Protein AF-A0A2N5XHQ3-F1 (afdb_monomer_lite)

Secondary structure (DSSP, 8-state):
-PPPPPP----EE---TT--TT--PPPEEE-HHHHHSHHHH--PPPSPBPHHHHHHHHHHHHHTTPPEEEEEEEEEEGGGGTTTHHHHHHHHHHTT--S-TTTEEEEEEEE--GGGHHHHHHHHHHHHHH---SS-EEEEEE----GGGS--HHHHHHHHHT-HHHHHHHHHHHHTT-EEEEEE--S-----B-TTS-BHHHHHHHHHSPSPHHHHHHTTPPPPPPP--SEEEEEPPP--TTSTTHHHHHHHHHHHHHHHHHHHHHHHHHHHHHHHHGGGS----------------------------------PPPP---TTTHHHHHHHHHHHHHHHHHHHHH-TT-----TEEEEEEHHHHHB--TTPPPS---SGGGHHHHHHHHHHHHHHHHHHHHS-----SS-HHHHHHHHHHHHHHTSTTPPPPPTTTHHHHHHHHHHHHHHHHS-----

Sequence (459 aa):
EAAPAVPVGGAHPWTPPGAGQGAVHRFTLVNDAFREGSPGRTTPPAGALTENAYLDFVRDSVAESRPLGFVVNAIVRWDGLANGGLQRFLDTVGAGLHGFDRRVAVVIGVNGPDSALAAIQAAMRTELGNARFAHPVALVHVPYNATGGSFQYGTVRNAVLESAVGTHLARTMMEHNLHPYFSVMDFDFHPHVVPDGRHVFQYFEETLRMPDAAALRAAGEMPEPPLRPLMMAGGYRAPDLTAAGARSELIAEANARIAKDAKAAADAAAAKEAAASGKGKGKGKAAAGPSPVPDAAASGTGKGKGAKGKGAAGPKAAPTIAPAELPGLLRRIEHDMNARTRLAAVHPQLPYIPEPNLFVDAAATMLSREGGDALRFGGGAGEFATLGNRLNQLNAWEMNRRLPLPAFTGTADEARDLLGRAAASLRPGGVRIPAHELPAAQDAIRQLADALDGPRPAL

Structure (mmCIF, N/CA/C/O backbone):
data_AF-A0A2N5XHQ3-F1
#
_entry.id   AF-A0A2N5XHQ3-F1
#
loop_
_atom_site.group_PDB
_atom_site.id
_atom_site.type_symbol
_atom_site.label_atom_id
_atom_site.label_alt_id
_atom_site.label_comp_id
_atom_site.label_asym_id
_atom_site.label_entity_id
_atom_site.label_seq_id
_atom_site.pdbx_PDB_ins_code
_atom_site.Cartn_x
_atom_site.Cartn_y
_atom_site.Cartn_z
_atom_site.occupancy
_atom_site.B_iso_or_equiv
_atom_site.auth_seq_id
_atom_site.auth_comp_id
_atom_site.auth_asym_id
_atom_site.auth_atom_id
_atom_site.pdbx_PDB_model_num
ATOM 1 N N . GLU A 1 1 ? 10.632 -31.250 10.036 1.00 40.12 1 GLU A N 1
ATOM 2 C CA . GLU A 1 1 ? 10.349 -30.487 11.267 1.00 40.12 1 GLU A CA 1
ATOM 3 C C . GLU A 1 1 ? 9.123 -29.628 10.985 1.00 40.12 1 GLU A C 1
ATOM 5 O O . GLU A 1 1 ? 9.103 -28.979 9.946 1.00 40.12 1 GLU A O 1
ATOM 10 N N . ALA A 1 2 ? 8.051 -29.741 11.773 1.00 37.97 2 ALA A N 1
ATOM 11 C CA . ALA A 1 2 ? 6.856 -28.926 11.549 1.00 37.97 2 ALA A CA 1
ATOM 12 C C . ALA A 1 2 ? 7.208 -27.462 11.843 1.00 37.97 2 ALA A C 1
ATOM 14 O O . ALA A 1 2 ? 7.817 -27.185 12.876 1.00 37.97 2 ALA A O 1
ATOM 15 N N . ALA A 1 3 ? 6.861 -26.543 10.939 1.00 51.84 3 ALA A N 1
ATOM 16 C CA . ALA A 1 3 ? 7.044 -25.121 11.201 1.00 51.84 3 ALA A CA 1
ATOM 17 C C . ALA A 1 3 ? 6.311 -24.757 12.508 1.00 51.84 3 ALA A C 1
ATOM 19 O O . ALA A 1 3 ? 5.186 -25.229 12.712 1.00 51.84 3 ALA A O 1
ATOM 20 N N . PRO A 1 4 ? 6.926 -23.972 13.410 1.00 55.59 4 PRO A N 1
ATOM 21 C CA . PRO A 1 4 ? 6.259 -23.548 14.633 1.00 55.59 4 PRO A CA 1
ATOM 22 C C . PRO A 1 4 ? 4.952 -22.833 14.281 1.00 55.59 4 PRO A C 1
ATOM 24 O O . PRO A 1 4 ? 4.892 -22.090 13.298 1.00 55.59 4 PRO A O 1
ATOM 27 N N . ALA A 1 5 ? 3.903 -23.074 15.070 1.00 66.81 5 ALA A N 1
ATOM 28 C CA . ALA A 1 5 ? 2.618 -22.413 14.881 1.00 66.81 5 ALA A CA 1
ATOM 29 C C . ALA A 1 5 ? 2.821 -20.891 14.894 1.00 66.81 5 ALA A C 1
ATOM 31 O O . ALA A 1 5 ? 3.408 -20.353 15.834 1.00 66.81 5 ALA A O 1
ATOM 32 N N . VAL A 1 6 ? 2.361 -20.207 13.843 1.00 66.50 6 VAL A N 1
ATOM 33 C CA . VAL A 1 6 ? 2.463 -18.748 13.764 1.00 66.50 6 VAL A CA 1
ATOM 34 C C . VAL A 1 6 ? 1.544 -18.15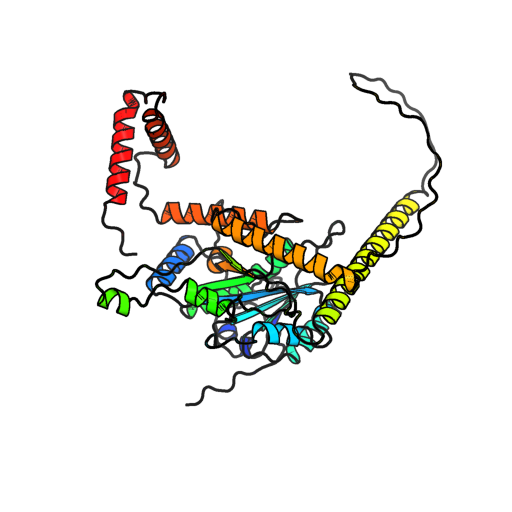5 14.834 1.00 66.50 6 VAL A C 1
ATOM 36 O O . VAL A 1 6 ? 0.353 -18.477 14.846 1.00 66.50 6 VAL A O 1
ATOM 39 N N . PRO A 1 7 ? 2.059 -17.322 15.749 1.00 75.12 7 PRO A N 1
ATOM 40 C CA . PRO A 1 7 ? 1.235 -16.746 16.792 1.00 75.12 7 PRO A CA 1
ATOM 41 C C . PRO A 1 7 ? 0.244 -15.754 16.175 1.00 75.12 7 PRO A C 1
ATOM 43 O O . PRO A 1 7 ? 0.613 -14.835 15.443 1.00 75.12 7 PRO A O 1
ATOM 46 N N . VAL A 1 8 ? -1.039 -15.984 16.454 1.00 80.75 8 VAL A N 1
ATOM 47 C CA . VAL A 1 8 ? -2.172 -15.219 15.928 1.00 80.75 8 VAL A CA 1
ATOM 48 C C . VAL A 1 8 ? -2.771 -14.376 17.054 1.00 80.75 8 VAL A C 1
ATOM 50 O O . VAL A 1 8 ? -3.580 -14.861 17.837 1.00 80.75 8 VAL A O 1
ATOM 53 N N . GLY A 1 9 ? -2.368 -13.112 17.179 1.00 87.38 9 GLY A N 1
ATOM 54 C CA . GLY A 1 9 ? -2.919 -12.206 18.197 1.00 87.38 9 GLY A CA 1
ATOM 55 C C . GLY A 1 9 ? -1.941 -11.152 18.692 1.00 87.38 9 GLY A C 1
ATOM 56 O O . GLY A 1 9 ? -0.975 -10.845 18.006 1.00 87.38 9 GLY A O 1
ATOM 57 N N . GLY A 1 10 ? -2.221 -10.582 19.866 1.00 94.19 10 GLY A N 1
ATOM 58 C CA . GLY A 1 10 ? -1.335 -9.637 20.548 1.00 94.19 10 GLY A CA 1
ATOM 59 C C . GLY A 1 10 ? -1.476 -8.184 20.084 1.00 94.19 10 GLY A C 1
ATOM 60 O O . GLY A 1 10 ? -1.911 -7.896 18.976 1.00 94.19 10 GLY A O 1
ATOM 61 N N . ALA A 1 11 ? -1.109 -7.249 20.961 1.00 97.06 11 ALA A N 1
ATOM 62 C CA . ALA A 1 11 ? -1.106 -5.819 20.667 1.00 97.06 11 ALA A CA 1
ATOM 63 C C . ALA A 1 11 ? 0.085 -5.149 21.355 1.00 97.06 11 ALA A C 1
ATOM 65 O O . ALA A 1 11 ? 0.032 -4.809 22.540 1.00 97.06 11 ALA A O 1
ATOM 66 N N . HIS A 1 12 ? 1.165 -4.958 20.602 1.00 96.75 12 HIS A N 1
ATOM 67 C CA . HIS A 1 12 ? 2.448 -4.507 21.136 1.00 96.75 12 HIS A CA 1
ATOM 68 C C . HIS A 1 12 ? 2.781 -3.113 20.629 1.00 96.75 12 HIS A C 1
ATOM 70 O O . HIS A 1 12 ? 2.755 -2.906 19.416 1.00 96.75 12 HIS A O 1
ATOM 76 N N . PRO A 1 13 ? 3.120 -2.159 21.512 1.00 95.81 13 PRO A N 1
ATOM 77 C CA . PRO A 1 13 ? 3.730 -0.908 21.088 1.00 95.81 13 PRO A CA 1
ATOM 78 C C . PRO A 1 13 ? 4.947 -1.187 20.215 1.00 95.81 13 PRO A C 1
ATOM 80 O O . PRO A 1 13 ? 5.788 -2.014 20.565 1.00 95.81 13 PRO A O 1
ATOM 83 N N . TRP A 1 14 ? 5.035 -0.488 19.090 1.00 94.38 14 TRP A N 1
ATOM 84 C CA . TRP A 1 14 ? 6.167 -0.604 18.186 1.00 94.38 14 TRP A CA 1
ATOM 85 C C . TRP A 1 14 ? 6.775 0.760 17.905 1.00 94.38 14 TRP A C 1
ATOM 87 O O . TRP A 1 14 ? 6.074 1.745 17.662 1.00 94.38 14 TRP A O 1
ATOM 97 N N . THR A 1 15 ? 8.101 0.792 17.924 1.00 89.81 15 THR A N 1
ATOM 98 C CA . THR A 1 15 ? 8.914 1.949 17.569 1.00 89.81 15 THR A CA 1
ATOM 99 C C . THR A 1 15 ? 9.856 1.551 16.441 1.00 89.81 15 THR A C 1
ATOM 101 O O . THR A 1 15 ? 10.431 0.461 16.516 1.00 89.81 15 THR A O 1
ATOM 104 N N . PRO A 1 16 ? 10.058 2.411 15.430 1.00 86.50 16 PRO A N 1
ATOM 105 C CA . PRO A 1 16 ? 10.978 2.112 14.342 1.00 86.50 16 PRO A CA 1
ATOM 106 C C . PRO A 1 16 ? 12.384 1.806 14.872 1.00 86.50 16 PRO A C 1
ATOM 108 O O . PRO A 1 16 ? 12.873 2.541 15.737 1.00 86.50 16 PRO A O 1
ATOM 111 N N . PRO A 1 17 ? 13.060 0.760 14.373 1.00 83.25 17 PRO A N 1
ATOM 112 C CA . PRO A 1 17 ? 14.451 0.526 14.723 1.00 83.25 17 PRO A CA 1
ATOM 113 C C . PRO A 1 17 ? 15.321 1.730 14.344 1.00 83.25 17 PRO A C 1
ATOM 115 O O . PRO A 1 17 ? 15.129 2.344 13.296 1.00 83.25 17 PRO A O 1
ATOM 118 N N . GLY A 1 18 ? 16.264 2.101 15.213 1.00 76.31 18 GLY A N 1
ATOM 119 C CA . GLY A 1 18 ? 17.123 3.271 14.993 1.00 76.31 18 GLY A CA 1
ATOM 120 C C . GLY A 1 18 ? 16.442 4.628 15.222 1.00 76.31 18 GLY A C 1
ATOM 121 O O . GLY A 1 18 ? 17.079 5.661 15.026 1.00 76.31 18 GLY A O 1
ATOM 122 N N . ALA A 1 19 ? 15.185 4.653 15.676 1.00 73.38 19 ALA A N 1
ATOM 123 C CA . ALA A 1 19 ? 14.556 5.863 16.190 1.00 73.38 19 ALA A CA 1
ATOM 124 C C . ALA A 1 19 ? 15.363 6.418 17.376 1.00 73.38 19 ALA A C 1
ATOM 126 O O . ALA A 1 19 ? 15.381 5.835 18.461 1.00 73.38 19 ALA A O 1
ATOM 127 N N . GLY A 1 20 ? 16.049 7.545 17.171 1.00 62.88 20 GLY A N 1
ATOM 128 C CA . GLY A 1 20 ? 16.739 8.248 18.249 1.00 62.88 20 GLY A CA 1
ATOM 129 C C . GLY A 1 20 ? 15.765 8.707 19.340 1.00 62.88 20 GLY A C 1
ATOM 130 O O . GLY A 1 20 ? 14.585 8.959 19.077 1.00 62.88 20 GLY A O 1
ATOM 131 N N . GLN A 1 21 ? 16.263 8.857 20.570 1.00 50.62 21 GLN A N 1
ATOM 132 C CA . GLN A 1 21 ? 15.496 9.475 21.654 1.00 50.62 21 GLN A CA 1
ATOM 133 C C . GLN A 1 21 ? 15.099 10.904 21.240 1.00 50.62 21 GLN A C 1
ATOM 135 O O . GLN A 1 21 ? 15.952 11.782 21.152 1.00 50.62 21 GLN A O 1
ATOM 140 N N . GLY A 1 22 ? 13.813 11.127 20.948 1.00 51.88 22 GLY A N 1
ATOM 141 C CA . GLY A 1 22 ? 13.261 12.442 20.589 1.00 51.88 22 GLY A CA 1
ATOM 142 C C . GLY A 1 22 ? 12.542 12.523 19.238 1.00 51.88 22 GLY A C 1
ATOM 143 O O . GLY A 1 22 ? 11.881 13.525 18.974 1.00 51.88 22 GLY A O 1
ATOM 144 N N . ALA A 1 23 ? 12.605 11.491 18.391 1.00 60.41 23 ALA A N 1
ATOM 145 C CA . ALA A 1 23 ? 11.815 11.468 17.163 1.00 60.41 23 ALA A CA 1
ATOM 146 C C . ALA A 1 23 ? 10.320 11.244 17.478 1.00 60.41 23 ALA A C 1
ATOM 148 O O . ALA A 1 23 ? 9.935 10.283 18.148 1.00 60.41 23 ALA A O 1
ATOM 149 N N . VAL A 1 24 ? 9.459 12.158 17.012 1.00 62.31 24 VAL A N 1
ATOM 150 C CA . VAL A 1 24 ? 8.004 12.061 17.200 1.00 62.31 24 VAL A CA 1
ATOM 151 C C . VAL A 1 24 ? 7.460 11.008 16.241 1.00 62.31 24 VAL A C 1
ATOM 153 O O . VAL A 1 24 ? 7.206 11.277 15.068 1.00 62.31 24 VAL A O 1
ATOM 156 N N . HIS A 1 25 ? 7.284 9.790 16.742 1.00 75.75 25 HIS A N 1
ATOM 157 C CA . HIS A 1 25 ? 6.642 8.716 15.996 1.00 75.75 25 HIS A CA 1
ATOM 158 C C . HIS A 1 25 ? 5.155 8.641 16.321 1.00 75.75 25 HIS A C 1
ATOM 160 O O . HIS A 1 25 ? 4.720 8.863 17.452 1.00 75.75 25 HIS A O 1
ATOM 166 N N . ARG A 1 26 ? 4.362 8.304 15.304 1.00 85.56 26 ARG A N 1
ATOM 167 C CA . ARG A 1 26 ? 2.936 8.034 15.477 1.00 85.56 26 ARG A CA 1
ATOM 168 C C . ARG A 1 26 ? 2.763 6.800 16.356 1.00 85.56 26 ARG A C 1
ATOM 170 O O . ARG A 1 26 ? 3.477 5.811 16.184 1.00 85.56 26 ARG A O 1
ATOM 177 N N . PHE A 1 27 ? 1.797 6.854 17.272 1.00 92.50 27 PHE A N 1
ATOM 178 C CA . PHE A 1 27 ? 1.441 5.703 18.096 1.00 92.50 27 PHE A CA 1
ATOM 179 C C . PHE A 1 27 ? 1.098 4.515 17.192 1.00 92.50 27 PHE A C 1
ATOM 181 O O . PHE A 1 27 ? 0.173 4.599 16.382 1.00 92.50 27 PHE A O 1
ATOM 188 N N . THR A 1 28 ? 1.873 3.441 17.321 1.00 96.50 28 THR A N 1
ATOM 189 C CA . THR A 1 28 ? 1.788 2.256 16.468 1.00 96.50 28 THR A CA 1
ATOM 190 C C . THR A 1 28 ? 1.700 1.014 17.343 1.00 96.50 28 THR A C 1
ATOM 192 O O . THR A 1 28 ? 2.477 0.867 18.289 1.00 96.50 28 THR A O 1
ATOM 195 N N . LEU A 1 29 ? 0.754 0.132 17.026 1.00 97.81 29 LEU A N 1
ATOM 196 C CA . LEU A 1 29 ? 0.643 -1.199 17.616 1.00 97.81 29 LEU A CA 1
ATOM 197 C C . LEU A 1 29 ? 0.842 -2.260 16.540 1.00 97.81 29 LEU A C 1
ATOM 199 O O . LEU A 1 29 ? 0.382 -2.075 15.416 1.00 97.81 29 LEU A O 1
ATOM 203 N N . VAL A 1 30 ? 1.475 -3.372 16.898 1.00 97.88 30 VAL A N 1
ATOM 204 C CA . VAL A 1 30 ? 1.691 -4.523 16.013 1.00 97.88 30 VAL A CA 1
ATOM 205 C C . VAL A 1 30 ? 1.252 -5.827 16.678 1.00 97.88 30 VAL A C 1
ATOM 207 O O . VAL A 1 30 ? 1.252 -5.927 17.908 1.00 97.88 30 VAL A O 1
ATOM 210 N N . ASN A 1 31 ? 0.869 -6.819 15.875 1.00 97.25 31 ASN A N 1
ATOM 211 C CA . ASN A 1 31 ? 0.510 -8.154 16.360 1.00 97.25 31 ASN A CA 1
ATOM 212 C C . ASN A 1 31 ? 1.751 -9.047 16.595 1.00 97.25 31 ASN A C 1
ATOM 214 O O . ASN A 1 31 ? 2.889 -8.674 16.297 1.00 97.25 31 ASN A O 1
ATOM 218 N N . ASP A 1 32 ? 1.536 -10.245 17.131 1.00 95.31 32 ASP A N 1
ATOM 219 C CA . ASP A 1 32 ? 2.568 -11.244 17.412 1.00 95.31 32 ASP A CA 1
ATOM 220 C C . ASP A 1 32 ? 3.266 -11.715 16.132 1.00 95.31 32 ASP A C 1
ATOM 222 O O . ASP A 1 32 ? 4.491 -11.791 16.108 1.00 95.31 32 ASP A O 1
ATOM 226 N N . ALA A 1 33 ? 2.525 -11.944 15.040 1.00 93.81 33 ALA A N 1
ATOM 227 C CA . ALA A 1 33 ? 3.106 -12.332 13.751 1.00 93.81 33 ALA A CA 1
ATOM 228 C C . ALA A 1 33 ? 4.104 -11.287 13.223 1.00 93.81 33 ALA A C 1
ATOM 230 O O . ALA A 1 33 ? 5.142 -11.644 12.662 1.00 93.81 33 ALA A O 1
ATOM 231 N N . PHE A 1 34 ? 3.830 -9.995 13.439 1.00 95.06 34 PHE A N 1
ATOM 232 C CA . PHE A 1 34 ? 4.796 -8.935 13.178 1.00 95.06 34 PHE A CA 1
ATOM 233 C C . PHE A 1 34 ? 5.989 -9.053 14.129 1.00 95.06 34 PHE A C 1
ATOM 235 O O . PHE A 1 34 ? 7.118 -9.171 13.667 1.00 95.06 34 PHE A O 1
ATOM 242 N N . ARG A 1 35 ? 5.753 -9.017 15.448 1.00 92.50 35 ARG A N 1
ATOM 243 C CA . ARG A 1 35 ? 6.800 -8.922 16.482 1.00 92.50 35 ARG A CA 1
ATOM 244 C C . ARG A 1 35 ? 7.763 -10.111 16.474 1.00 92.50 35 ARG A C 1
ATOM 246 O O . ARG A 1 35 ? 8.962 -9.944 16.673 1.00 92.50 35 ARG A O 1
ATOM 253 N N . GLU A 1 36 ? 7.227 -11.310 16.302 1.00 86.81 36 GLU A N 1
ATOM 254 C CA . GLU A 1 36 ? 7.957 -12.570 16.442 1.00 86.81 36 GLU A CA 1
ATOM 255 C C . GLU A 1 36 ? 8.444 -13.116 15.100 1.00 86.81 36 GLU A C 1
ATOM 257 O O . GLU A 1 36 ? 9.388 -13.907 15.066 1.00 86.81 36 GLU A O 1
ATOM 262 N N . GLY A 1 37 ? 7.830 -12.672 14.003 1.00 82.06 37 GLY A N 1
ATOM 263 C CA . GLY A 1 37 ? 8.254 -12.989 12.650 1.00 82.06 37 GLY A CA 1
ATOM 264 C C . GLY A 1 37 ? 9.463 -12.176 12.184 1.00 82.06 37 GLY A C 1
ATOM 265 O O . GLY A 1 37 ? 10.026 -11.345 12.899 1.00 82.06 37 GLY A O 1
ATOM 266 N N . SER A 1 38 ? 9.843 -12.411 10.927 1.00 77.00 38 SER A N 1
ATOM 267 C CA . SER A 1 38 ? 10.938 -11.686 10.273 1.00 77.00 38 SER A CA 1
ATOM 268 C C . SER A 1 38 ? 10.770 -10.161 10.305 1.00 77.00 38 SER A C 1
ATOM 270 O O . SER A 1 38 ? 11.744 -9.479 10.611 1.00 77.00 38 SER A O 1
ATOM 272 N N . PRO A 1 39 ? 9.567 -9.590 10.081 1.00 80.25 39 PRO A N 1
ATOM 273 C CA . PRO A 1 39 ? 9.380 -8.145 10.169 1.00 80.25 39 PRO A CA 1
ATOM 274 C C . PRO A 1 39 ? 9.857 -7.549 11.491 1.00 80.25 39 PRO A C 1
ATOM 276 O O . PRO A 1 39 ? 10.712 -6.680 11.478 1.00 80.25 39 PRO A O 1
ATOM 279 N N . GLY A 1 40 ? 9.408 -8.035 12.644 1.00 71.81 40 GLY A N 1
ATOM 280 C CA . GLY A 1 40 ? 9.778 -7.456 13.939 1.00 71.81 40 GLY A CA 1
ATOM 281 C C . GLY A 1 40 ? 11.217 -7.728 14.379 1.00 71.81 40 GLY A C 1
ATOM 282 O O . GLY A 1 40 ? 11.728 -7.000 15.228 1.00 71.81 40 GLY A O 1
ATOM 283 N N . ARG A 1 41 ? 11.870 -8.755 13.818 1.00 81.50 41 ARG A N 1
ATOM 284 C CA . ARG A 1 41 ? 13.244 -9.162 14.168 1.00 81.50 41 ARG A CA 1
ATOM 285 C C . ARG A 1 41 ? 14.316 -8.648 13.207 1.00 81.50 41 ARG A C 1
ATOM 287 O O . ARG A 1 41 ? 15.499 -8.798 13.501 1.00 81.50 41 ARG A O 1
ATOM 294 N N . THR A 1 42 ? 13.919 -8.084 12.070 1.00 80.56 42 THR A N 1
ATOM 295 C CA . THR A 1 42 ? 14.841 -7.463 11.114 1.00 80.56 42 THR A CA 1
ATOM 296 C C . THR A 1 42 ? 15.051 -5.988 11.438 1.00 80.56 42 THR A C 1
ATOM 298 O O . THR A 1 42 ? 14.211 -5.331 12.056 1.00 80.56 42 THR A O 1
ATOM 301 N N . THR A 1 43 ? 16.190 -5.468 10.992 1.00 84.12 43 THR A N 1
ATOM 302 C CA . THR A 1 43 ? 16.569 -4.060 11.138 1.00 84.12 43 THR A CA 1
ATOM 303 C C . THR A 1 43 ? 16.935 -3.514 9.758 1.00 84.12 43 THR A C 1
ATOM 305 O O . THR A 1 43 ? 18.103 -3.189 9.530 1.00 84.12 43 THR A O 1
ATOM 308 N N . PRO A 1 44 ? 15.980 -3.479 8.809 1.00 82.56 44 PRO A N 1
ATOM 309 C CA . PRO A 1 44 ? 16.276 -3.034 7.464 1.00 82.56 44 PRO A CA 1
ATOM 310 C C . PRO A 1 44 ? 16.802 -1.595 7.447 1.00 82.56 44 PRO A C 1
ATOM 312 O O . PRO A 1 44 ? 16.481 -0.814 8.353 1.00 82.56 44 PRO A O 1
ATOM 315 N N . PRO A 1 45 ? 17.564 -1.200 6.408 1.00 81.75 45 PRO A N 1
ATOM 316 C CA . PRO A 1 45 ? 18.017 0.171 6.241 1.00 81.75 45 PRO A CA 1
ATOM 317 C C . PRO A 1 45 ? 16.862 1.167 6.370 1.00 81.75 45 PRO A C 1
ATOM 319 O O . PRO A 1 45 ? 15.884 1.124 5.617 1.00 81.75 45 PRO A O 1
ATOM 322 N N . ALA A 1 46 ? 16.990 2.074 7.337 1.00 78.81 46 ALA A N 1
ATOM 323 C CA . ALA A 1 46 ? 16.019 3.130 7.560 1.00 78.81 46 ALA A CA 1
ATOM 324 C C . ALA A 1 46 ? 16.141 4.227 6.490 1.00 78.81 46 ALA A C 1
ATOM 326 O O . ALA A 1 46 ? 17.223 4.505 5.972 1.00 78.81 46 ALA A O 1
ATOM 327 N N . GLY A 1 47 ? 15.025 4.902 6.215 1.00 81.62 47 GLY A N 1
ATOM 328 C CA . GLY A 1 47 ? 14.985 6.080 5.350 1.00 81.62 47 GLY A CA 1
ATOM 329 C C . GLY A 1 47 ? 14.706 5.791 3.874 1.00 81.62 47 GLY A C 1
ATOM 330 O O . GLY A 1 47 ? 14.389 4.671 3.459 1.00 81.62 47 GLY A O 1
ATOM 331 N N . ALA A 1 48 ? 14.769 6.861 3.083 1.00 89.31 48 ALA A N 1
ATOM 332 C CA . ALA A 1 48 ? 14.458 6.833 1.662 1.00 89.31 48 ALA A CA 1
ATOM 333 C C . ALA A 1 48 ? 15.513 6.064 0.847 1.00 89.31 48 ALA A C 1
ATOM 335 O O . ALA A 1 48 ? 16.679 5.966 1.228 1.00 89.31 48 ALA A O 1
ATOM 336 N N . LEU A 1 49 ? 15.098 5.514 -0.292 1.00 93.69 49 LEU A N 1
ATOM 337 C CA . LEU A 1 49 ? 16.001 4.975 -1.302 1.00 93.69 49 LEU A CA 1
ATOM 338 C C . LEU A 1 49 ? 16.679 6.122 -2.052 1.00 93.69 49 LEU A C 1
ATOM 340 O O . LEU A 1 49 ? 16.016 7.075 -2.463 1.00 93.69 49 LEU A O 1
ATOM 344 N N . THR A 1 50 ? 17.988 6.002 -2.264 1.00 94.00 50 THR A N 1
ATOM 345 C CA . THR A 1 50 ? 18.688 6.810 -3.268 1.00 94.00 50 THR A CA 1
ATOM 346 C C . THR A 1 50 ? 18.287 6.349 -4.670 1.00 94.00 50 THR A C 1
ATOM 348 O O . THR A 1 50 ? 17.785 5.236 -4.842 1.00 94.00 50 THR A O 1
ATOM 351 N N . GLU A 1 51 ? 18.543 7.177 -5.687 1.00 93.12 51 GLU A N 1
ATOM 352 C CA . GLU A 1 51 ? 18.245 6.821 -7.081 1.00 93.12 51 GLU A CA 1
ATOM 353 C C . GLU A 1 51 ? 18.902 5.500 -7.500 1.00 93.12 51 GLU A C 1
ATOM 355 O O . GLU A 1 51 ? 18.221 4.623 -8.025 1.00 93.12 51 GLU A O 1
ATOM 360 N N . ASN A 1 52 ? 20.196 5.325 -7.209 1.00 91.12 52 ASN A N 1
ATOM 361 C CA . ASN A 1 52 ? 20.919 4.102 -7.564 1.00 91.12 52 ASN A CA 1
ATOM 362 C C . ASN A 1 52 ? 20.377 2.888 -6.809 1.00 91.12 52 ASN A C 1
ATOM 364 O O . ASN A 1 52 ? 20.083 1.878 -7.433 1.00 91.12 52 ASN A O 1
ATOM 368 N N . ALA A 1 53 ? 20.147 3.006 -5.495 1.00 93.50 53 ALA A N 1
ATOM 369 C CA . ALA A 1 53 ? 19.613 1.897 -4.706 1.00 93.50 53 ALA A CA 1
ATOM 370 C C . ALA A 1 53 ? 18.224 1.453 -5.194 1.00 93.50 53 ALA A C 1
ATOM 372 O O . ALA A 1 53 ? 17.909 0.266 -5.168 1.00 93.50 53 ALA A O 1
ATOM 373 N N . TYR A 1 54 ? 17.394 2.395 -5.647 1.00 95.06 54 TYR A N 1
ATOM 374 C CA . TYR A 1 54 ? 16.108 2.087 -6.264 1.00 95.06 54 TYR A CA 1
ATOM 375 C C . TYR A 1 54 ? 16.264 1.381 -7.616 1.00 95.06 54 TYR A C 1
ATOM 377 O O . TYR A 1 54 ? 15.655 0.337 -7.834 1.00 95.06 54 TYR A O 1
ATOM 385 N N . LEU A 1 55 ? 17.085 1.926 -8.518 1.00 91.19 55 LEU A N 1
ATOM 386 C CA . LEU A 1 55 ? 17.281 1.361 -9.856 1.00 91.19 55 LEU A CA 1
ATOM 387 C C . LEU A 1 55 ? 17.917 -0.030 -9.803 1.00 91.19 55 LEU A C 1
ATOM 389 O O . LEU A 1 55 ? 17.460 -0.921 -10.519 1.00 91.19 55 LEU A O 1
ATOM 393 N N . ASP A 1 56 ? 18.915 -0.215 -8.936 1.00 92.06 56 ASP A N 1
ATOM 394 C CA . ASP A 1 56 ? 19.543 -1.509 -8.677 1.00 92.06 56 ASP A CA 1
ATOM 395 C C . ASP A 1 56 ? 18.510 -2.499 -8.143 1.00 92.06 56 ASP A C 1
ATOM 397 O O . ASP A 1 56 ? 18.357 -3.579 -8.703 1.00 92.06 56 ASP A O 1
ATOM 401 N N . PHE A 1 57 ? 17.710 -2.103 -7.146 1.00 94.56 57 PHE A N 1
ATOM 402 C CA . PHE A 1 57 ? 16.654 -2.962 -6.620 1.00 94.56 57 PHE A CA 1
ATOM 403 C C . PHE A 1 57 ? 15.659 -3.407 -7.699 1.00 94.56 57 PHE A C 1
ATOM 405 O O . PHE A 1 57 ? 15.345 -4.594 -7.775 1.00 94.56 57 PHE A O 1
ATOM 412 N N . VAL A 1 58 ? 15.143 -2.485 -8.521 1.00 90.88 58 VAL A N 1
ATOM 413 C CA . VAL A 1 58 ? 14.152 -2.848 -9.546 1.00 90.88 58 VAL A CA 1
ATOM 414 C C . VAL A 1 58 ? 14.780 -3.756 -10.601 1.00 90.88 58 VAL A C 1
ATOM 416 O O . VAL A 1 58 ? 14.160 -4.751 -10.974 1.00 90.88 58 VAL A O 1
ATOM 419 N N . ARG A 1 59 ? 16.012 -3.465 -11.043 1.00 87.31 59 ARG A N 1
ATOM 420 C CA . ARG A 1 59 ? 16.753 -4.320 -11.982 1.00 87.31 59 ARG A CA 1
ATOM 421 C C . ARG A 1 59 ? 16.929 -5.724 -11.412 1.00 87.31 59 ARG A C 1
ATOM 423 O O . ARG A 1 59 ? 16.486 -6.685 -12.031 1.00 87.31 59 ARG A O 1
ATOM 430 N N . ASP A 1 60 ? 17.509 -5.836 -10.222 1.00 89.06 60 ASP A N 1
ATOM 431 C CA . ASP A 1 60 ? 17.814 -7.123 -9.597 1.00 89.06 60 ASP A CA 1
ATOM 432 C C . ASP A 1 60 ? 16.523 -7.904 -9.316 1.00 89.06 60 ASP A C 1
ATOM 434 O O . ASP A 1 60 ? 16.430 -9.103 -9.563 1.00 89.06 60 ASP A O 1
ATOM 438 N N . SER A 1 61 ? 15.464 -7.209 -8.892 1.00 90.44 61 SER A N 1
ATOM 439 C CA . SER A 1 61 ? 14.155 -7.816 -8.679 1.00 90.44 61 SER A CA 1
ATOM 440 C C . SER A 1 61 ? 13.542 -8.413 -9.943 1.00 90.44 61 SER A C 1
ATOM 442 O O . SER A 1 61 ? 12.803 -9.398 -9.842 1.00 90.44 61 SER A O 1
ATOM 444 N N . VAL A 1 62 ? 13.776 -7.791 -11.094 1.00 84.31 62 VAL A N 1
ATOM 445 C CA . VAL A 1 62 ? 13.309 -8.269 -12.393 1.00 84.31 62 VAL A CA 1
ATOM 446 C C . VAL A 1 62 ? 14.187 -9.430 -12.862 1.00 84.31 62 VAL A C 1
ATOM 448 O O . VAL A 1 62 ? 13.657 -10.500 -13.158 1.00 84.31 62 VAL A O 1
ATOM 451 N N . ALA A 1 63 ? 15.511 -9.261 -12.844 1.00 82.12 63 ALA A N 1
ATOM 452 C CA . ALA A 1 63 ? 16.481 -10.265 -13.282 1.00 82.12 63 ALA A CA 1
ATOM 453 C C . ALA A 1 63 ? 16.358 -11.583 -12.495 1.00 82.12 63 ALA A C 1
ATOM 455 O O . ALA A 1 63 ? 16.372 -12.672 -13.068 1.00 82.12 63 ALA A O 1
ATOM 456 N N . GLU A 1 64 ? 16.151 -11.495 -11.182 1.00 86.19 64 GLU A N 1
ATOM 457 C CA . GLU A 1 64 ? 15.979 -12.656 -10.302 1.00 86.19 64 GLU A CA 1
ATOM 458 C C . GLU A 1 64 ? 14.543 -13.196 -10.280 1.00 86.19 64 GLU A C 1
ATOM 460 O O . GLU A 1 64 ? 14.256 -14.172 -9.587 1.00 86.19 64 GLU A O 1
ATOM 465 N N . SER A 1 65 ? 13.616 -12.570 -11.013 1.00 84.81 65 SER A N 1
ATOM 466 C CA . SER A 1 65 ? 12.194 -12.927 -11.008 1.00 84.81 65 SER A CA 1
ATOM 467 C C . SER A 1 65 ? 11.593 -13.003 -9.599 1.00 84.81 65 SER A C 1
ATOM 469 O O . SER A 1 65 ? 10.833 -13.921 -9.281 1.00 84.81 65 SER A O 1
ATOM 471 N N . ARG A 1 66 ? 11.925 -12.024 -8.745 1.00 91.31 66 ARG A N 1
ATOM 472 C CA . ARG A 1 66 ? 11.485 -12.002 -7.343 1.00 91.31 66 ARG A CA 1
ATOM 473 C C . ARG A 1 66 ? 9.954 -12.056 -7.245 1.00 91.31 66 ARG A C 1
ATOM 475 O O . ARG A 1 66 ? 9.297 -11.273 -7.943 1.00 91.31 66 ARG A O 1
ATOM 482 N N . PRO A 1 67 ? 9.380 -12.929 -6.395 1.00 93.62 67 PRO A N 1
ATOM 483 C CA . PRO A 1 67 ? 7.937 -12.994 -6.183 1.00 93.62 67 PRO A CA 1
ATOM 484 C C . PRO A 1 67 ? 7.382 -11.684 -5.611 1.00 93.62 67 PRO A C 1
ATOM 486 O O . PRO A 1 67 ? 8.085 -10.960 -4.901 1.00 93.62 67 PRO A O 1
ATOM 489 N N . LEU A 1 68 ? 6.107 -11.385 -5.868 1.00 94.69 68 LEU A N 1
ATOM 490 C CA . LEU A 1 68 ? 5.478 -10.177 -5.337 1.00 94.69 68 LEU A CA 1
ATOM 491 C C . LEU A 1 68 ? 5.178 -10.302 -3.836 1.00 94.69 68 LEU A C 1
ATOM 493 O O . LEU A 1 68 ? 4.766 -11.359 -3.345 1.00 94.69 68 LEU A O 1
ATOM 497 N N . GLY A 1 69 ? 5.373 -9.211 -3.104 1.00 96.81 69 GLY A N 1
ATOM 498 C CA . GLY A 1 69 ? 4.905 -9.032 -1.731 1.00 96.81 69 GLY A CA 1
ATOM 499 C C . GLY A 1 69 ? 3.874 -7.909 -1.668 1.00 96.81 69 GLY A C 1
ATOM 500 O O . GLY A 1 69 ? 3.926 -6.981 -2.470 1.00 96.81 69 GLY A O 1
ATOM 501 N N . PHE A 1 70 ? 2.941 -7.968 -0.723 1.00 97.19 70 PHE A N 1
ATOM 502 C CA . PHE A 1 70 ? 1.860 -6.995 -0.596 1.00 97.19 70 PHE A CA 1
ATOM 503 C C . PHE A 1 70 ? 1.756 -6.466 0.831 1.00 97.19 70 PHE A C 1
ATOM 505 O O . PHE A 1 70 ? 1.523 -7.219 1.777 1.00 97.19 70 PHE A O 1
ATOM 512 N N . VAL A 1 71 ? 1.877 -5.151 0.981 1.00 97.88 71 VAL A N 1
ATOM 513 C CA . VAL A 1 71 ? 1.536 -4.443 2.214 1.00 97.88 71 VAL A CA 1
ATOM 514 C C . VAL A 1 71 ? 0.191 -3.761 1.995 1.00 97.88 71 VAL A C 1
ATOM 516 O O . VAL A 1 71 ? 0.093 -2.759 1.287 1.00 97.88 71 VAL A O 1
ATOM 519 N N . VAL A 1 72 ? -0.862 -4.336 2.565 1.00 97.31 72 VAL A N 1
ATOM 520 C CA . VAL A 1 72 ? -2.219 -3.793 2.512 1.00 97.31 72 VAL A CA 1
ATOM 521 C C . VAL A 1 72 ? -2.280 -2.522 3.342 1.00 97.31 72 VAL A C 1
ATOM 523 O O . VAL A 1 72 ? -2.028 -2.563 4.539 1.00 97.31 72 VAL A O 1
ATOM 526 N N . ASN A 1 73 ? -2.641 -1.411 2.713 1.00 97.38 73 ASN A N 1
ATOM 527 C CA . ASN A 1 73 ? -2.856 -0.123 3.349 1.00 97.38 73 ASN A CA 1
ATOM 528 C C . ASN A 1 73 ? -4.347 0.203 3.326 1.00 97.38 73 ASN A C 1
ATOM 530 O O . ASN A 1 73 ? -4.916 0.432 2.259 1.00 97.38 73 ASN A O 1
ATOM 534 N N . ALA A 1 74 ? -4.953 0.296 4.505 1.00 96.31 74 ALA A N 1
ATOM 535 C CA . ALA A 1 74 ? -6.332 0.745 4.665 1.00 96.31 74 ALA A CA 1
ATOM 536 C C . ALA A 1 74 ? -6.413 1.911 5.653 1.00 96.31 74 ALA A C 1
ATOM 538 O O . ALA A 1 74 ? -5.502 2.144 6.452 1.00 96.31 74 ALA A O 1
ATOM 539 N N . ILE A 1 75 ? -7.509 2.663 5.602 1.00 95.06 75 ILE A N 1
ATOM 540 C CA . ILE A 1 75 ? -7.796 3.749 6.542 1.00 95.06 75 ILE A CA 1
ATOM 541 C C . ILE A 1 75 ? -9.179 3.549 7.144 1.00 95.06 75 ILE A C 1
ATOM 543 O O . ILE A 1 75 ? -10.129 3.213 6.441 1.00 95.06 75 ILE A O 1
ATOM 547 N N . VAL A 1 76 ? -9.299 3.760 8.450 1.00 95.00 76 VAL A N 1
ATOM 548 C CA . VAL A 1 76 ? -10.560 3.572 9.163 1.00 95.00 76 VAL A CA 1
ATOM 549 C C . VAL A 1 76 ? -10.679 4.546 10.320 1.00 95.00 76 VAL A C 1
ATOM 551 O O . VAL A 1 76 ? -9.723 4.794 11.062 1.00 95.00 76 VAL A O 1
ATOM 554 N N . ARG A 1 77 ? -11.892 5.062 10.520 1.00 93.50 77 ARG A N 1
ATOM 555 C CA . ARG A 1 77 ? -12.211 5.793 11.744 1.00 93.50 77 ARG A CA 1
ATOM 556 C C . ARG A 1 77 ? -12.165 4.826 12.922 1.00 93.50 77 ARG A C 1
ATOM 558 O O . ARG A 1 77 ? -12.612 3.693 12.800 1.00 93.50 77 ARG A O 1
ATOM 565 N N . TRP A 1 78 ? -11.646 5.261 14.064 1.00 93.69 78 TRP A N 1
ATOM 566 C CA . TRP A 1 78 ? -11.407 4.378 15.216 1.00 93.69 78 TRP A CA 1
ATOM 567 C C . TRP A 1 78 ? -12.626 3.572 15.694 1.00 93.69 78 TRP A C 1
ATOM 569 O O . TRP A 1 78 ? -12.462 2.464 16.193 1.00 93.69 78 TRP A O 1
ATOM 579 N N . ASP A 1 79 ? -13.842 4.087 15.516 1.00 89.44 79 ASP A N 1
ATOM 580 C CA . ASP A 1 79 ? -15.085 3.386 15.854 1.00 89.44 79 ASP A CA 1
ATOM 581 C C . ASP A 1 79 ? -15.472 2.297 14.839 1.00 89.44 79 ASP A C 1
ATOM 583 O O . ASP A 1 79 ? -16.225 1.391 15.178 1.00 89.44 79 ASP A O 1
ATOM 587 N N . GLY A 1 80 ? -14.932 2.346 13.619 1.00 92.19 80 GLY A N 1
ATOM 588 C CA . GLY A 1 80 ? -15.073 1.295 12.610 1.00 92.19 80 GLY A CA 1
ATOM 589 C C . GLY A 1 80 ? -14.283 0.025 12.935 1.00 92.19 80 GLY A C 1
ATOM 590 O O . GLY A 1 80 ? -14.577 -1.026 12.375 1.00 92.19 80 GLY A O 1
ATOM 591 N N . LEU A 1 81 ? -13.320 0.094 13.864 1.00 95.12 81 LEU A N 1
ATOM 592 C CA . LEU A 1 81 ? -12.634 -1.096 14.375 1.00 95.12 81 LEU A CA 1
ATOM 593 C C . LEU A 1 81 ? -13.529 -1.924 15.306 1.00 95.12 81 LEU A C 1
ATOM 595 O O . LEU A 1 81 ? -13.349 -3.136 15.393 1.00 95.12 81 LEU A O 1
ATOM 599 N N . ALA A 1 82 ? -14.461 -1.267 16.004 1.00 91.19 82 ALA A N 1
ATOM 600 C CA . ALA A 1 82 ? -15.237 -1.856 17.087 1.00 91.19 82 ALA A CA 1
ATOM 601 C C . ALA A 1 82 ? -16.146 -3.005 16.623 1.00 91.19 82 ALA A C 1
ATOM 603 O O . ALA A 1 82 ? -16.468 -3.143 15.441 1.00 91.19 82 ALA A O 1
ATOM 604 N N . ASN A 1 83 ? -16.624 -3.801 17.585 1.00 90.94 83 ASN A N 1
ATOM 605 C CA . ASN A 1 83 ? -17.548 -4.920 17.356 1.00 90.94 83 ASN A CA 1
ATOM 606 C C . ASN A 1 83 ? -16.993 -5.969 16.373 1.00 90.94 83 ASN A C 1
ATOM 608 O O . ASN A 1 83 ? -17.741 -6.542 15.576 1.00 90.94 83 ASN A O 1
ATOM 612 N N . GLY A 1 84 ? -15.677 -6.204 16.414 1.00 93.00 84 GLY A N 1
ATOM 613 C CA . GLY A 1 84 ? -15.005 -7.150 15.526 1.00 93.00 84 GLY A CA 1
ATOM 614 C C . GLY A 1 84 ? -14.840 -6.649 14.089 1.00 93.00 84 GLY A C 1
ATOM 615 O O . GLY A 1 84 ? -14.579 -7.460 13.201 1.00 93.00 84 GLY A O 1
ATOM 616 N N . GLY A 1 85 ? -14.980 -5.341 13.841 1.00 95.81 85 GLY A N 1
ATOM 617 C CA . GLY A 1 85 ? -14.748 -4.741 12.526 1.00 95.81 85 GLY A CA 1
ATOM 618 C C . GLY A 1 85 ? -13.340 -5.024 12.001 1.00 95.81 85 GLY A C 1
ATOM 619 O O . GLY A 1 85 ? -13.186 -5.389 10.837 1.00 95.81 85 GLY A O 1
ATOM 620 N N . LEU A 1 86 ? -12.323 -4.966 12.873 1.00 97.75 86 LEU A N 1
ATOM 621 C CA . LEU A 1 86 ? -10.954 -5.354 12.513 1.00 97.75 86 LEU A CA 1
ATOM 622 C C . LEU A 1 86 ? -10.856 -6.818 12.081 1.00 97.75 86 LEU A C 1
ATOM 624 O O . LEU A 1 86 ? -10.289 -7.095 11.029 1.00 97.75 86 LEU A O 1
ATOM 628 N N . GLN A 1 87 ? -11.409 -7.748 12.865 1.00 97.56 87 GLN A N 1
A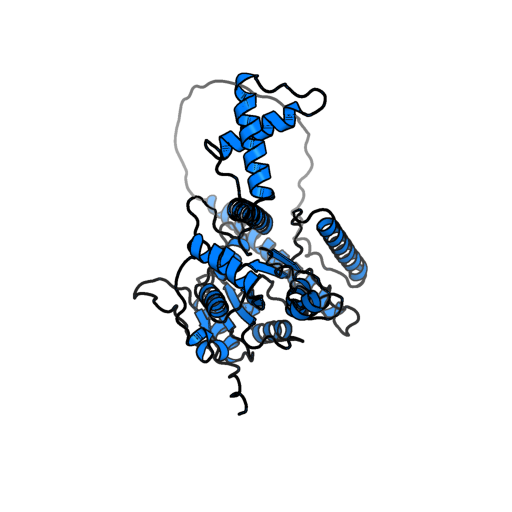TOM 629 C CA . GLN A 1 87 ? -11.354 -9.169 12.519 1.00 97.56 87 GLN A CA 1
ATOM 630 C C . GLN A 1 87 ? -12.033 -9.430 11.176 1.00 97.56 87 GLN A C 1
ATOM 632 O O . GLN A 1 87 ? -11.454 -10.091 10.327 1.00 97.56 87 GLN A O 1
ATOM 637 N N . ARG A 1 88 ? -13.218 -8.852 10.955 1.00 96.06 88 ARG A N 1
ATOM 638 C CA . ARG A 1 88 ? -13.977 -9.048 9.716 1.00 96.06 88 ARG A CA 1
ATOM 639 C C . ARG A 1 88 ? -13.220 -8.557 8.482 1.00 96.06 88 ARG A C 1
ATOM 641 O O . ARG A 1 88 ? -13.243 -9.232 7.464 1.00 96.06 88 ARG A O 1
ATOM 648 N N . PHE A 1 89 ? -12.541 -7.414 8.583 1.00 96.50 89 PHE A N 1
ATOM 649 C CA . PHE A 1 89 ? -11.663 -6.917 7.521 1.00 96.50 89 PHE A CA 1
ATOM 650 C C . PHE A 1 89 ? -10.474 -7.861 7.270 1.00 96.50 89 PHE A C 1
ATOM 652 O O . PHE A 1 89 ? -10.128 -8.161 6.133 1.00 96.50 89 PHE A O 1
ATOM 659 N N . LEU A 1 90 ? -9.839 -8.371 8.327 1.00 97.06 90 LEU A N 1
ATOM 660 C CA . LEU A 1 90 ? -8.721 -9.308 8.179 1.00 97.06 90 LEU A CA 1
ATOM 661 C C . LEU A 1 90 ? -9.173 -10.653 7.588 1.00 97.06 90 LEU A C 1
ATOM 663 O O . LEU A 1 90 ? -8.459 -11.228 6.768 1.00 97.06 90 LEU A O 1
ATOM 667 N N . ASP A 1 91 ? -10.368 -11.123 7.949 1.00 95.75 91 ASP A N 1
ATOM 668 C CA . ASP A 1 91 ? -10.973 -12.328 7.379 1.00 95.75 91 ASP A CA 1
ATOM 669 C C . ASP A 1 91 ? -11.188 -12.174 5.871 1.00 95.75 91 ASP A C 1
ATOM 671 O O . ASP A 1 91 ? -10.900 -13.106 5.124 1.00 95.75 91 ASP A O 1
ATOM 675 N N . THR A 1 92 ? -11.638 -11.005 5.397 1.00 92.69 92 THR A N 1
ATOM 676 C CA . THR A 1 92 ? -11.844 -10.773 3.959 1.00 92.69 92 THR A CA 1
ATOM 677 C C . THR A 1 92 ? -10.521 -10.705 3.214 1.00 92.69 92 THR A C 1
ATOM 679 O O . THR A 1 92 ? -10.403 -11.333 2.163 1.00 92.69 92 THR A O 1
ATOM 682 N N . VAL A 1 93 ? -9.508 -10.030 3.771 1.00 94.06 93 VAL A N 1
ATOM 683 C CA . VAL A 1 93 ? -8.144 -9.980 3.206 1.00 94.06 93 VAL A CA 1
ATOM 684 C C . VAL A 1 93 ? -7.493 -11.369 3.152 1.00 94.06 93 VAL A C 1
ATOM 686 O O . VAL A 1 93 ? -6.724 -11.653 2.237 1.00 94.06 93 VAL A O 1
ATOM 689 N N . GLY A 1 94 ? -7.769 -12.239 4.127 1.00 93.94 94 GLY A N 1
ATOM 690 C CA . GLY A 1 94 ? -7.230 -13.602 4.174 1.00 93.94 94 GLY A CA 1
ATOM 691 C C . GLY A 1 94 ? -8.044 -14.644 3.400 1.00 93.94 94 GLY A C 1
ATOM 692 O O . GLY A 1 94 ? -7.538 -15.735 3.128 1.00 93.94 94 GLY A O 1
ATOM 693 N N . ALA A 1 95 ? -9.300 -14.357 3.054 1.00 92.00 95 ALA A N 1
ATOM 694 C CA . ALA A 1 95 ? -10.200 -15.330 2.445 1.00 92.00 95 ALA A CA 1
ATOM 695 C C . ALA A 1 95 ? -9.685 -15.801 1.074 1.00 92.00 95 ALA A C 1
ATOM 697 O O . ALA A 1 95 ? -9.570 -15.024 0.131 1.00 92.00 95 ALA A O 1
ATOM 698 N N . GLY A 1 96 ? -9.397 -17.102 0.951 1.00 88.62 96 GLY A N 1
ATOM 699 C CA . GLY A 1 96 ? -8.865 -17.695 -0.283 1.00 88.62 96 GLY A CA 1
ATOM 700 C C . GLY A 1 96 ? -7.400 -17.345 -0.572 1.00 88.62 96 GLY A C 1
ATOM 701 O O . GLY A 1 96 ? -6.905 -17.633 -1.661 1.00 88.62 96 GLY A O 1
ATOM 702 N N . LEU A 1 97 ? -6.695 -16.732 0.384 1.00 91.06 97 LEU A N 1
ATOM 703 C CA . LEU A 1 97 ? -5.281 -16.412 0.256 1.00 91.06 97 LEU A CA 1
ATOM 704 C C . LEU A 1 97 ? -4.430 -17.657 0.558 1.00 91.06 97 LEU A C 1
ATOM 706 O O . LEU A 1 97 ? -4.276 -18.068 1.707 1.00 91.06 97 LEU A O 1
ATOM 710 N N . HIS A 1 98 ? -3.845 -18.253 -0.482 1.00 89.50 98 HIS A N 1
ATOM 711 C CA . HIS A 1 98 ? -2.994 -19.443 -0.375 1.00 89.50 98 HIS A CA 1
ATOM 712 C C . HIS A 1 98 ? -1.609 -19.192 -0.986 1.00 89.50 98 HIS A C 1
ATOM 714 O O . HIS A 1 98 ? -1.499 -18.559 -2.030 1.00 89.50 98 HIS A O 1
ATOM 720 N N . GLY A 1 99 ? -0.541 -19.694 -0.353 1.00 90.50 99 GLY A N 1
ATOM 721 C CA . GLY A 1 99 ? 0.831 -19.574 -0.879 1.00 90.50 99 GLY A CA 1
ATOM 722 C C . GLY A 1 99 ? 1.494 -18.201 -0.686 1.00 90.50 99 GLY A C 1
ATOM 723 O O . GLY A 1 99 ? 2.530 -17.921 -1.291 1.00 90.50 99 GLY A O 1
ATOM 724 N N . PHE A 1 100 ? 0.920 -17.349 0.169 1.00 92.88 100 PHE A N 1
ATOM 725 C CA . PHE A 1 100 ? 1.415 -15.999 0.473 1.00 92.88 100 PHE A CA 1
ATOM 726 C C . PHE A 1 100 ? 2.020 -15.870 1.881 1.00 92.88 100 PHE A C 1
ATOM 728 O O . PHE A 1 100 ? 2.091 -14.776 2.451 1.00 92.88 100 PHE A O 1
ATOM 735 N N . ASP A 1 101 ? 2.497 -16.975 2.453 1.00 88.31 101 ASP A N 1
ATOM 736 C CA . ASP A 1 101 ? 3.168 -16.972 3.753 1.00 88.31 101 ASP A CA 1
ATOM 737 C C . ASP A 1 101 ? 4.356 -16.004 3.744 1.00 88.31 101 ASP A C 1
ATOM 739 O O . ASP A 1 101 ? 5.244 -16.090 2.895 1.00 88.31 101 ASP A O 1
ATOM 743 N N . ARG A 1 102 ? 4.370 -15.064 4.699 1.00 86.62 102 ARG A N 1
ATOM 744 C CA . ARG A 1 102 ? 5.365 -13.974 4.814 1.00 86.62 102 ARG A CA 1
ATOM 745 C C . ARG A 1 102 ? 5.423 -13.000 3.625 1.00 86.62 102 ARG A C 1
ATOM 747 O O . ARG A 1 102 ? 6.296 -12.138 3.601 1.00 86.62 102 ARG A O 1
ATOM 754 N N . ARG A 1 103 ? 4.497 -13.100 2.668 1.00 94.88 103 ARG A N 1
ATOM 755 C CA . ARG A 1 103 ? 4.406 -12.219 1.491 1.00 94.88 103 ARG A CA 1
ATOM 756 C C . ARG A 1 103 ? 3.290 -11.189 1.599 1.00 94.88 103 ARG A C 1
ATOM 758 O O . ARG A 1 103 ? 3.209 -10.308 0.756 1.00 94.88 103 ARG A O 1
ATOM 765 N N . VAL A 1 104 ? 2.445 -11.284 2.621 1.00 96.44 104 VAL A N 1
ATOM 766 C CA . VAL A 1 104 ? 1.366 -10.332 2.896 1.00 96.44 104 VAL A CA 1
ATOM 767 C C . VAL A 1 104 ? 1.548 -9.747 4.288 1.00 96.44 104 VAL A C 1
ATOM 769 O O . VAL A 1 104 ? 1.924 -10.460 5.218 1.00 96.44 104 VAL A O 1
ATOM 772 N N . ALA A 1 105 ? 1.287 -8.452 4.418 1.00 97.50 105 ALA A N 1
ATOM 773 C CA . ALA A 1 105 ? 1.179 -7.734 5.679 1.00 97.50 105 ALA A CA 1
ATOM 774 C C . ALA A 1 105 ? 0.061 -6.689 5.584 1.00 97.50 105 ALA A C 1
ATOM 776 O O . ALA A 1 105 ? -0.312 -6.282 4.486 1.00 97.50 105 ALA A O 1
ATOM 777 N N . VAL A 1 106 ? -0.460 -6.242 6.724 1.00 98.19 106 VAL A N 1
ATOM 778 C CA . VAL A 1 106 ? -1.562 -5.275 6.799 1.00 98.19 106 VAL A CA 1
ATOM 779 C C . VAL A 1 106 ? -1.163 -4.094 7.677 1.00 98.19 106 VAL A C 1
ATOM 781 O O . VAL A 1 106 ? -0.713 -4.272 8.806 1.00 98.19 106 VAL A O 1
ATOM 784 N N . VAL A 1 107 ? -1.363 -2.879 7.178 1.00 98.31 107 VAL A N 1
ATOM 785 C CA . VAL A 1 107 ? -1.183 -1.618 7.896 1.00 98.31 107 VAL A CA 1
ATOM 786 C C . VAL A 1 107 ? -2.470 -0.810 7.785 1.00 98.31 107 VAL A C 1
ATOM 788 O O . VAL A 1 107 ? -2.915 -0.446 6.698 1.00 98.31 107 VAL A O 1
ATOM 791 N N . ILE A 1 108 ? -3.078 -0.507 8.928 1.00 98.44 108 ILE A N 1
ATOM 792 C CA . ILE A 1 108 ? -4.324 0.257 8.988 1.00 98.44 108 ILE A CA 1
ATOM 793 C C . ILE A 1 108 ? -4.060 1.593 9.677 1.00 98.44 108 ILE A C 1
ATOM 795 O O . ILE A 1 108 ? -3.647 1.650 10.838 1.00 98.44 108 ILE A O 1
ATOM 799 N N . GLY A 1 109 ? -4.328 2.680 8.958 1.00 97.31 109 GLY A N 1
ATOM 800 C CA . GLY A 1 109 ? -4.387 4.023 9.515 1.00 97.31 109 GLY A CA 1
ATOM 801 C C . GLY A 1 109 ? -5.671 4.222 10.299 1.00 97.31 109 GLY A C 1
ATOM 802 O O . GLY A 1 109 ? -6.753 4.253 9.717 1.00 97.31 109 GLY A O 1
ATOM 803 N N . VAL A 1 110 ? -5.552 4.400 11.608 1.00 96.88 110 VAL A N 1
ATOM 804 C CA . VAL A 1 110 ? -6.681 4.636 12.505 1.00 96.88 110 VAL A CA 1
ATOM 805 C C . VAL A 1 110 ? -6.782 6.129 12.785 1.00 96.88 110 VAL A C 1
ATOM 807 O O . VAL A 1 110 ? -5.876 6.709 13.386 1.00 96.88 110 VAL A O 1
ATOM 810 N N . ASN A 1 111 ? -7.868 6.761 12.341 1.00 92.81 111 ASN A N 1
ATOM 811 C CA . ASN A 1 111 ? -8.064 8.204 12.476 1.00 92.81 111 ASN A CA 1
ATOM 812 C C . ASN A 1 111 ? -9.211 8.567 13.434 1.00 92.81 111 ASN A C 1
ATOM 814 O O . ASN A 1 111 ? -10.199 7.846 13.598 1.00 92.81 111 ASN A O 1
ATOM 818 N N . GLY A 1 112 ? -9.100 9.744 14.041 1.00 87.75 112 GLY A N 1
ATOM 819 C CA . GLY A 1 112 ? -10.120 10.356 14.888 1.00 87.75 112 GLY A CA 1
ATOM 820 C C . GLY A 1 112 ? -9.628 11.693 15.442 1.00 87.75 112 GLY A C 1
ATOM 821 O O . GLY A 1 112 ? -8.432 11.960 15.376 1.00 87.75 112 GLY A O 1
ATOM 822 N N . PRO A 1 113 ? -10.522 12.556 15.950 1.00 85.50 113 PRO A N 1
ATOM 823 C CA . PRO A 1 113 ? -10.113 13.856 16.473 1.00 85.50 113 PRO A CA 1
ATOM 824 C C . PRO A 1 113 ? -9.119 13.688 17.628 1.00 85.50 113 PRO A C 1
ATOM 826 O O . PRO A 1 113 ? -9.255 12.753 18.417 1.00 85.50 113 PRO A O 1
ATOM 829 N N . ASP A 1 114 ? -8.182 14.626 17.781 1.00 82.44 114 ASP A N 1
ATOM 830 C CA . ASP A 1 114 ? -7.164 14.578 18.845 1.00 82.44 114 ASP A CA 1
ATOM 831 C C . ASP A 1 114 ? -7.782 14.478 20.251 1.00 82.44 114 ASP A C 1
ATOM 833 O O . ASP A 1 114 ? -7.234 13.827 21.140 1.00 82.44 114 ASP A O 1
ATOM 837 N N . SER A 1 115 ? -8.978 15.047 20.448 1.00 85.50 115 SER A N 1
ATOM 838 C CA . SER A 1 115 ? -9.746 14.930 21.696 1.00 85.50 115 SER A CA 1
ATOM 839 C C . SER A 1 115 ? -10.158 13.494 22.043 1.00 85.50 115 SER A C 1
ATOM 841 O O . SER A 1 115 ? -10.449 13.205 23.201 1.00 85.50 115 SER A O 1
ATOM 843 N N . ALA A 1 116 ? -10.170 12.588 21.065 1.00 89.62 116 ALA A N 1
ATOM 844 C CA . ALA A 1 116 ? -10.475 11.173 21.232 1.00 89.62 116 ALA A CA 1
ATOM 845 C C . ALA A 1 116 ? -9.216 10.293 21.308 1.00 89.62 116 ALA A C 1
ATOM 847 O O . ALA A 1 116 ? -9.353 9.073 21.314 1.00 89.62 116 ALA A O 1
ATOM 848 N N . LEU A 1 117 ? -8.003 10.857 21.394 1.00 90.25 117 LEU A N 1
ATOM 849 C CA . LEU A 1 117 ? -6.748 10.093 21.321 1.00 90.25 117 LEU A CA 1
ATOM 850 C C . LEU A 1 117 ? -6.702 8.888 22.274 1.00 90.25 117 LEU A C 1
ATOM 852 O O . LEU A 1 117 ? -6.340 7.790 21.860 1.00 90.25 117 LEU A O 1
ATOM 856 N N . ALA A 1 118 ? -7.118 9.059 23.531 1.00 93.00 118 ALA A N 1
ATOM 857 C CA . ALA A 1 118 ? -7.153 7.961 24.498 1.00 93.00 118 ALA A CA 1
ATOM 858 C C . ALA A 1 118 ? -8.125 6.839 24.079 1.00 93.00 118 ALA A C 1
ATOM 860 O O . ALA A 1 118 ? -7.794 5.659 24.198 1.00 93.00 118 ALA A O 1
ATOM 861 N N . ALA A 1 119 ? -9.296 7.198 23.542 1.00 93.06 119 ALA A N 1
ATOM 862 C CA . ALA A 1 119 ? -10.275 6.241 23.031 1.00 93.06 119 ALA A CA 1
ATOM 863 C C . ALA A 1 119 ? -9.762 5.524 21.773 1.00 93.06 119 ALA A C 1
ATOM 865 O O . ALA A 1 119 ? -9.907 4.309 21.666 1.00 93.06 119 ALA A O 1
ATOM 866 N N . ILE A 1 120 ? -9.088 6.246 20.871 1.00 94.50 120 ILE A N 1
ATOM 867 C CA . ILE A 1 120 ? -8.440 5.681 19.680 1.00 94.50 120 ILE A CA 1
ATOM 868 C C . ILE A 1 120 ? -7.405 4.629 20.100 1.00 94.50 120 ILE A C 1
ATOM 870 O O . ILE A 1 120 ? -7.460 3.489 19.647 1.00 94.50 120 ILE A O 1
ATOM 874 N N . GLN A 1 121 ? -6.498 4.976 21.018 1.00 95.38 121 GLN A N 1
ATOM 875 C CA . GLN A 1 121 ? -5.466 4.055 21.506 1.00 95.38 121 GLN A CA 1
ATOM 876 C C . GLN A 1 121 ? -6.058 2.837 22.230 1.00 95.38 121 GLN A C 1
ATOM 878 O O . GLN A 1 121 ? -5.538 1.726 22.096 1.00 95.38 121 GLN A O 1
ATOM 883 N N . ALA A 1 122 ? -7.135 3.024 22.998 1.00 95.81 122 ALA A N 1
ATOM 884 C CA . ALA A 1 122 ? -7.839 1.932 23.666 1.00 95.81 122 ALA A CA 1
ATOM 885 C C . ALA A 1 122 ? -8.514 0.984 22.662 1.00 95.81 122 ALA A C 1
ATOM 887 O O . ALA A 1 122 ? -8.369 -0.233 22.795 1.00 95.81 122 ALA A O 1
ATOM 888 N N . ALA A 1 123 ? -9.183 1.527 21.640 1.00 96.38 123 ALA A N 1
ATOM 889 C CA . ALA A 1 123 ? -9.796 0.751 20.565 1.00 96.38 123 ALA A CA 1
ATOM 890 C C . ALA A 1 123 ? -8.739 -0.043 19.786 1.00 96.38 123 ALA A C 1
ATOM 892 O O . ALA A 1 123 ? -8.869 -1.254 19.649 1.00 96.38 123 ALA A O 1
ATOM 893 N N . MET A 1 124 ? -7.636 0.600 19.380 1.00 97.94 124 MET A N 1
ATOM 894 C CA . MET A 1 124 ? -6.522 -0.073 18.702 1.00 97.94 124 MET A CA 1
ATOM 895 C C . MET A 1 124 ? -5.977 -1.250 19.522 1.00 97.94 124 MET A C 1
ATOM 897 O O . MET A 1 124 ? -5.781 -2.335 18.983 1.00 97.94 124 MET A O 1
ATOM 901 N N . ARG A 1 125 ? -5.741 -1.057 20.828 1.00 97.75 125 ARG A N 1
ATOM 902 C CA . ARG A 1 125 ? -5.206 -2.112 21.703 1.00 97.75 125 ARG A CA 1
ATOM 903 C C . ARG A 1 125 ? -6.184 -3.271 21.872 1.00 97.75 125 ARG A C 1
ATOM 905 O O . ARG A 1 125 ? -5.768 -4.424 21.818 1.00 97.75 125 ARG A O 1
ATOM 912 N N . THR A 1 126 ? -7.458 -2.955 22.084 1.00 96.75 126 THR A N 1
ATOM 913 C CA . THR A 1 126 ? -8.511 -3.952 22.306 1.00 96.75 126 THR A CA 1
ATOM 914 C C . THR A 1 126 ? -8.732 -4.788 21.052 1.00 96.75 126 THR A C 1
ATOM 916 O O . THR A 1 126 ? -8.649 -6.011 21.103 1.00 96.75 126 THR A O 1
ATOM 919 N N . GLU A 1 127 ? -8.956 -4.131 19.915 1.00 97.50 127 GLU A N 1
ATOM 920 C CA . GLU A 1 127 ? -9.299 -4.816 18.670 1.00 97.50 127 GLU A CA 1
ATOM 921 C C . GLU A 1 127 ? -8.106 -5.608 18.126 1.00 97.50 127 GLU A C 1
ATOM 923 O O . GLU A 1 127 ? -8.274 -6.766 17.753 1.00 97.50 127 GLU A O 1
ATOM 928 N N . LEU A 1 128 ? -6.881 -5.063 18.163 1.00 98.00 128 LEU A N 1
ATOM 929 C CA . LEU A 1 128 ? -5.699 -5.809 17.713 1.00 98.00 128 LEU A CA 1
ATOM 930 C C . LEU A 1 128 ? -5.383 -7.006 18.623 1.00 98.00 128 LEU A C 1
ATOM 932 O O . LEU A 1 128 ? -5.037 -8.072 18.125 1.00 98.00 128 LEU A O 1
ATOM 936 N N . GLY A 1 129 ? -5.561 -6.866 19.943 1.00 97.06 129 GLY A N 1
ATOM 937 C CA . GLY A 1 129 ? -5.348 -7.967 20.889 1.00 97.06 129 GLY A CA 1
ATOM 938 C C . GLY A 1 129 ? -6.334 -9.127 20.694 1.00 97.06 129 GLY A C 1
ATOM 939 O O . GLY A 1 129 ? -5.986 -10.294 20.909 1.00 97.06 129 GLY A O 1
ATOM 940 N N . ASN A 1 130 ? -7.550 -8.816 20.240 1.00 95.81 130 ASN A N 1
ATOM 941 C CA . ASN A 1 130 ? -8.591 -9.798 19.943 1.00 95.81 130 ASN A CA 1
ATOM 942 C C . ASN A 1 130 ? -8.491 -10.376 18.528 1.00 95.81 130 ASN A C 1
ATOM 944 O O . ASN A 1 130 ? -8.959 -11.493 18.306 1.00 95.81 130 ASN A O 1
ATOM 948 N N . ALA A 1 131 ? -7.868 -9.657 17.594 1.00 96.75 131 ALA A N 1
ATOM 949 C CA . ALA A 1 131 ? -7.720 -10.104 16.220 1.00 96.75 131 ALA A CA 1
ATOM 950 C C . ALA A 1 131 ? -6.882 -11.391 16.117 1.00 96.75 131 ALA A C 1
ATOM 952 O O . ALA A 1 131 ? -5.963 -11.646 16.899 1.00 96.75 131 ALA A O 1
ATOM 953 N N . ARG A 1 132 ? -7.199 -12.219 15.128 1.00 95.56 132 ARG A N 1
ATOM 954 C CA . ARG A 1 132 ? -6.536 -13.473 14.782 1.00 95.56 132 ARG A CA 1
ATOM 955 C C . ARG A 1 132 ? -6.226 -13.425 13.298 1.00 95.56 132 ARG A C 1
ATOM 957 O O . ARG A 1 132 ? -7.116 -13.528 12.461 1.00 95.56 132 ARG A O 1
ATOM 964 N N . PHE A 1 133 ? -4.952 -13.236 12.987 1.00 94.44 133 PHE A N 1
ATOM 965 C CA . PHE A 1 133 ? -4.467 -13.180 11.617 1.00 94.44 133 PHE A CA 1
ATOM 966 C C . PHE A 1 133 ? -3.037 -13.700 11.577 1.00 94.44 133 PHE A C 1
ATOM 968 O O . PHE A 1 133 ? -2.208 -13.284 12.387 1.00 94.44 133 PHE A O 1
ATOM 975 N N . ALA A 1 134 ? -2.763 -14.635 10.667 1.00 92.25 134 ALA A N 1
ATOM 976 C CA . ALA A 1 134 ? -1.465 -15.306 10.569 1.00 92.25 134 ALA A CA 1
ATOM 977 C C . ALA A 1 134 ? -0.366 -14.414 9.973 1.00 92.25 134 ALA A C 1
ATOM 979 O O . ALA A 1 134 ? 0.813 -14.752 10.032 1.00 92.25 134 ALA A O 1
ATOM 980 N N . HIS A 1 135 ? -0.735 -13.268 9.407 1.00 94.88 135 HIS A N 1
ATOM 981 C CA . HIS A 1 135 ? 0.206 -12.339 8.802 1.00 94.88 135 HIS A CA 1
ATOM 982 C C . HIS A 1 135 ? 0.474 -11.133 9.719 1.00 94.88 135 HIS A C 1
ATOM 984 O O . HIS A 1 135 ? -0.325 -10.840 10.616 1.00 94.88 135 HIS A O 1
ATOM 990 N N . PRO A 1 136 ? 1.590 -10.412 9.512 1.00 97.12 136 PRO A N 1
ATOM 991 C CA . PRO A 1 136 ? 1.879 -9.175 10.227 1.00 97.12 136 PRO A CA 1
ATOM 992 C C . PRO A 1 136 ? 0.750 -8.148 10.076 1.00 97.12 136 PRO A C 1
ATOM 994 O O . PRO A 1 136 ? 0.332 -7.842 8.959 1.00 97.12 136 PRO A O 1
ATOM 997 N N . VAL A 1 137 ? 0.296 -7.590 11.198 1.00 98.06 137 VAL A N 1
ATOM 998 C CA . VAL A 1 137 ? -0.692 -6.503 11.253 1.00 98.06 137 VAL A CA 1
ATOM 999 C C . VAL A 1 137 ? -0.130 -5.354 12.074 1.00 98.06 137 VAL A C 1
ATOM 1001 O O . VAL A 1 137 ? 0.401 -5.574 13.164 1.00 98.06 137 VAL A O 1
ATOM 1004 N N . ALA A 1 138 ? -0.298 -4.133 11.575 1.00 98.19 138 ALA A N 1
ATOM 1005 C CA . ALA A 1 138 ? -0.001 -2.905 12.287 1.00 98.19 138 ALA A CA 1
ATOM 1006 C C . ALA A 1 138 ? -1.196 -1.943 12.265 1.00 98.19 138 ALA A C 1
ATOM 1008 O O . ALA A 1 138 ? -1.807 -1.709 11.223 1.00 98.19 138 ALA A O 1
ATOM 1009 N N . LEU A 1 139 ? -1.490 -1.337 13.413 1.00 98.44 139 LEU A N 1
ATOM 1010 C CA . LEU A 1 139 ? -2.401 -0.202 13.525 1.00 98.44 139 LEU A CA 1
ATOM 1011 C C . LEU A 1 139 ? -1.577 1.052 13.806 1.00 98.44 139 LEU A C 1
ATOM 1013 O O . LEU A 1 139 ? -0.820 1.087 14.777 1.00 98.44 139 LEU A O 1
ATOM 1017 N N . VAL A 1 140 ? -1.751 2.093 12.995 1.00 96.69 140 VAL A N 1
ATOM 1018 C CA . VAL A 1 140 ? -1.026 3.364 13.127 1.00 96.69 140 VAL A CA 1
ATOM 1019 C C . VAL A 1 140 ? -2.027 4.481 13.360 1.00 96.69 140 VAL A C 1
ATOM 1021 O O . VAL A 1 140 ? -2.923 4.688 12.546 1.00 96.69 140 VAL A O 1
ATOM 1024 N N . HIS A 1 141 ? -1.867 5.244 14.439 1.00 94.19 141 HIS A N 1
ATOM 1025 C CA . HIS A 1 141 ? -2.643 6.467 14.614 1.00 94.19 141 HIS A CA 1
ATOM 1026 C C . HIS A 1 141 ? -2.232 7.494 13.553 1.00 94.19 141 HIS A C 1
ATOM 1028 O O . HIS A 1 141 ? -1.066 7.887 13.492 1.00 94.19 141 HIS A O 1
ATOM 1034 N N . VAL A 1 142 ? -3.175 7.946 12.730 1.00 91.00 142 VAL A N 1
ATOM 1035 C CA . VAL A 1 142 ? -2.926 8.914 11.651 1.00 91.00 142 VAL A CA 1
ATOM 1036 C C . VAL A 1 142 ? -3.739 10.196 11.853 1.00 91.00 142 VAL A C 1
ATOM 1038 O O . VAL A 1 142 ? -4.798 10.151 12.481 1.00 91.00 142 VAL A O 1
ATOM 1041 N N . PRO A 1 143 ? -3.266 11.347 11.334 1.00 77.56 143 PRO A N 1
ATOM 1042 C CA . PRO A 1 143 ? -3.891 12.638 11.600 1.00 77.56 143 PRO A CA 1
ATOM 1043 C C . PRO A 1 143 ? -5.359 12.693 11.175 1.00 77.56 143 PRO A C 1
ATOM 1045 O O . PRO A 1 143 ? -5.727 12.250 10.085 1.00 77.56 143 PRO A O 1
ATOM 1048 N N . TYR A 1 144 ? -6.188 13.330 11.998 1.00 76.12 144 TYR A N 1
ATOM 1049 C CA . TYR A 1 144 ? -7.544 13.714 11.626 1.00 76.12 144 TYR A CA 1
ATOM 1050 C C . TYR A 1 144 ? -7.554 15.154 11.116 1.00 76.12 144 TYR A C 1
ATOM 1052 O O . TYR A 1 144 ? -7.854 16.105 11.835 1.00 76.12 144 TYR A O 1
ATOM 1060 N N . ASN A 1 145 ? -7.213 15.320 9.841 1.00 64.50 145 ASN A N 1
ATOM 1061 C CA . ASN A 1 145 ? -7.161 16.641 9.223 1.00 64.50 145 ASN A CA 1
ATOM 1062 C C . ASN A 1 145 ? -8.523 16.998 8.617 1.00 64.50 145 ASN A C 1
ATOM 1064 O O . ASN A 1 145 ? -8.747 16.836 7.419 1.00 64.50 145 ASN A O 1
ATOM 1068 N N . ALA A 1 146 ? -9.438 17.489 9.456 1.00 58.62 146 ALA A N 1
ATOM 1069 C CA . ALA A 1 146 ? -10.698 18.102 9.030 1.00 58.62 146 ALA A CA 1
ATOM 1070 C C . ALA A 1 146 ? -10.569 19.635 8.906 1.00 58.62 146 ALA A C 1
ATOM 1072 O O . ALA A 1 146 ? -11.417 20.387 9.388 1.00 58.62 146 ALA A O 1
ATOM 1073 N N . THR A 1 147 ? -9.497 20.138 8.293 1.00 49.84 147 THR A N 1
ATOM 1074 C CA . THR A 1 147 ? -9.341 21.581 8.062 1.00 49.84 147 THR A CA 1
ATOM 1075 C C . THR A 1 147 ? -10.357 22.026 7.005 1.00 49.84 147 THR A C 1
ATOM 1077 O O . THR A 1 147 ? -10.338 21.543 5.877 1.00 49.84 147 THR A O 1
ATOM 1080 N N . GLY A 1 148 ? -11.287 22.917 7.359 1.00 54.31 148 GLY A N 1
ATOM 1081 C CA . GLY A 1 148 ? -12.306 23.415 6.421 1.00 54.31 148 GLY A CA 1
ATOM 1082 C C . GLY A 1 148 ? -13.514 22.491 6.196 1.00 54.31 148 GLY A C 1
ATOM 1083 O O . GLY A 1 148 ? -14.286 22.722 5.269 1.00 54.31 148 GLY A O 1
ATOM 1084 N N . GLY A 1 149 ? -13.715 21.477 7.047 1.00 61.06 149 GLY A N 1
ATOM 1085 C CA . GLY A 1 149 ? -14.963 20.700 7.103 1.00 61.06 149 GLY A CA 1
ATOM 1086 C C . GLY A 1 149 ? -15.062 19.492 6.165 1.00 61.06 149 GLY A C 1
ATOM 1087 O O . GLY A 1 149 ? -16.113 18.860 6.137 1.00 61.06 149 GLY A O 1
ATOM 1088 N N . SER A 1 150 ? -13.999 19.135 5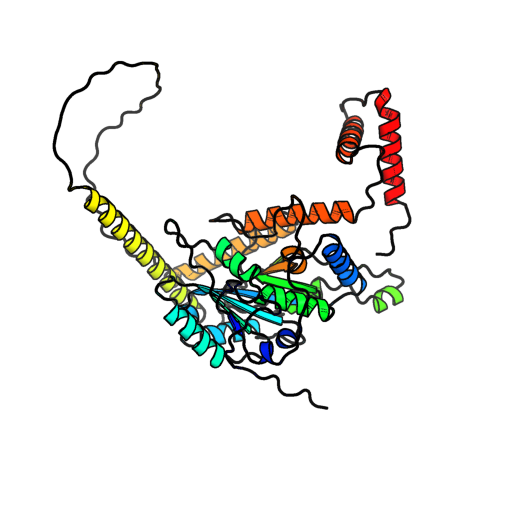.434 1.00 71.50 150 SER A N 1
ATOM 1089 C CA . SER A 1 150 ? -13.944 17.891 4.649 1.00 71.50 150 SER A CA 1
ATOM 1090 C C . SER A 1 150 ? -12.742 17.037 5.041 1.00 71.50 150 SER A C 1
ATOM 1092 O O . SER A 1 150 ? -11.648 17.551 5.282 1.00 71.50 150 SER A O 1
ATOM 1094 N N . PHE A 1 151 ? -12.965 15.726 5.126 1.00 80.19 151 PHE A N 1
ATOM 1095 C CA . PHE A 1 151 ? -11.922 14.752 5.412 1.00 80.19 151 PHE A CA 1
ATOM 1096 C C . PHE A 1 151 ? -10.946 14.664 4.231 1.00 80.19 151 PHE A C 1
ATOM 1098 O O . PHE A 1 151 ? -11.360 14.437 3.096 1.00 80.19 151 PHE A O 1
ATOM 1105 N N . GLN A 1 152 ? -9.656 14.875 4.491 1.00 84.50 152 GLN A N 1
ATOM 1106 C CA . GLN A 1 152 ? -8.614 14.869 3.462 1.00 84.50 152 GLN A CA 1
ATOM 1107 C C . GLN A 1 152 ? -8.073 13.448 3.250 1.00 84.50 152 GLN A C 1
ATOM 1109 O O . GLN A 1 152 ? -7.035 13.096 3.813 1.00 84.50 152 GLN A O 1
ATOM 1114 N N . TYR A 1 153 ? -8.778 12.641 2.453 1.00 85.81 153 TYR A N 1
ATOM 1115 C CA . TYR A 1 153 ? -8.433 11.239 2.179 1.00 85.81 153 TYR A CA 1
ATOM 1116 C C . TYR A 1 153 ? -6.963 11.061 1.773 1.00 85.81 153 TYR A C 1
ATOM 1118 O O . TYR A 1 153 ? -6.237 10.339 2.453 1.00 85.81 153 TYR A O 1
ATOM 1126 N N . GLY A 1 154 ? -6.478 11.806 0.779 1.00 88.69 154 GLY A N 1
ATOM 1127 C CA . GLY A 1 154 ? -5.109 11.688 0.282 1.00 88.69 154 GLY A CA 1
ATOM 1128 C C . GLY A 1 154 ? -4.051 11.984 1.340 1.00 88.69 154 GLY A C 1
ATOM 1129 O O . GLY A 1 154 ? -3.046 11.283 1.422 1.00 88.69 154 GLY A O 1
ATOM 1130 N N . THR A 1 155 ? -4.303 12.942 2.236 1.00 88.50 155 THR A N 1
ATOM 1131 C CA . THR A 1 155 ? -3.414 13.228 3.373 1.00 88.50 155 THR A CA 1
ATOM 1132 C C . THR A 1 155 ? -3.334 12.047 4.338 1.00 88.50 155 THR A C 1
ATOM 1134 O O . THR A 1 155 ? -2.250 11.707 4.810 1.00 88.50 155 THR A O 1
ATOM 1137 N N . VAL A 1 156 ? -4.465 11.400 4.626 1.00 89.81 156 VAL A N 1
ATOM 1138 C CA . VAL A 1 156 ? -4.505 10.247 5.534 1.00 89.81 156 VAL A CA 1
ATOM 1139 C C . VAL A 1 156 ? -3.923 8.999 4.867 1.00 89.81 156 VAL A C 1
ATOM 1141 O O . VAL A 1 156 ? -3.121 8.309 5.495 1.00 89.81 156 VAL A O 1
ATOM 1144 N N . ARG A 1 157 ? -4.224 8.750 3.585 1.00 92.12 157 ARG A N 1
ATOM 1145 C CA . ARG A 1 157 ? -3.602 7.679 2.789 1.00 92.12 157 ARG A CA 1
ATOM 1146 C C . ARG A 1 157 ? -2.079 7.854 2.734 1.00 92.12 157 ARG A C 1
ATOM 1148 O O . ARG A 1 157 ? -1.360 6.895 2.996 1.00 92.12 157 ARG A O 1
ATOM 1155 N N . ASN A 1 158 ? -1.580 9.074 2.509 1.00 93.06 158 ASN A N 1
ATOM 1156 C CA . ASN A 1 158 ? -0.145 9.380 2.578 1.00 93.06 158 ASN A CA 1
ATOM 1157 C C . ASN A 1 158 ? 0.435 9.114 3.975 1.00 93.06 158 ASN A C 1
ATOM 1159 O O . ASN A 1 158 ? 1.508 8.534 4.082 1.00 93.06 158 ASN A O 1
ATOM 1163 N N . ALA A 1 159 ? -0.278 9.457 5.053 1.00 92.50 159 ALA A N 1
ATOM 1164 C CA . ALA A 1 159 ? 0.199 9.198 6.413 1.00 92.50 159 ALA A CA 1
ATOM 1165 C C . ALA A 1 159 ? 0.368 7.698 6.731 1.00 92.50 159 ALA A C 1
ATOM 1167 O O . ALA A 1 159 ? 1.230 7.352 7.545 1.00 92.50 159 ALA A O 1
ATOM 1168 N N . VAL A 1 160 ? -0.431 6.827 6.104 1.00 94.69 160 VAL A N 1
ATOM 1169 C CA . VAL A 1 160 ? -0.270 5.363 6.170 1.00 94.69 160 VAL A CA 1
ATOM 1170 C C . VAL A 1 160 ? 0.850 4.891 5.248 1.00 94.69 160 VAL A C 1
ATOM 1172 O O . VAL A 1 160 ? 1.727 4.155 5.697 1.00 94.69 160 VAL A O 1
ATOM 1175 N N . LEU A 1 161 ? 0.855 5.357 3.995 1.00 93.38 161 LEU A N 1
ATOM 1176 C CA . LEU A 1 161 ? 1.855 5.012 2.980 1.00 93.38 161 LEU A CA 1
ATOM 1177 C C . LEU A 1 161 ? 3.284 5.321 3.453 1.00 93.38 161 LEU A C 1
ATOM 1179 O O . LEU A 1 161 ? 4.188 4.514 3.286 1.00 93.38 161 LEU A O 1
ATOM 1183 N N . GLU A 1 162 ? 3.467 6.472 4.096 1.00 92.00 162 GLU A N 1
ATOM 1184 C CA . GLU A 1 162 ? 4.739 6.947 4.650 1.00 92.00 162 GLU A CA 1
ATOM 1185 C C . GLU A 1 162 ? 4.979 6.492 6.091 1.00 92.00 162 GLU A C 1
ATOM 1187 O O . GLU A 1 162 ? 5.933 6.930 6.740 1.00 92.00 162 GLU A O 1
ATOM 1192 N N . SER A 1 163 ? 4.085 5.679 6.657 1.00 93.44 163 SER A N 1
ATOM 1193 C CA . SER A 1 163 ? 4.271 5.219 8.024 1.00 93.44 163 SER A CA 1
ATOM 1194 C C . SER A 1 163 ? 5.580 4.438 8.129 1.00 93.44 163 SER A C 1
ATOM 1196 O O . SER A 1 163 ? 5.944 3.648 7.252 1.00 93.44 163 SER A O 1
ATOM 1198 N N . ALA A 1 164 ? 6.295 4.649 9.234 1.00 93.56 164 ALA A N 1
ATOM 1199 C CA . ALA A 1 164 ? 7.554 3.957 9.464 1.00 93.56 164 ALA A CA 1
ATOM 1200 C C . ALA A 1 164 ? 7.362 2.432 9.492 1.00 93.56 164 ALA A C 1
ATOM 1202 O O . ALA A 1 164 ? 8.233 1.709 9.026 1.00 93.56 164 ALA A O 1
ATOM 1203 N N . VAL A 1 165 ? 6.207 1.944 9.962 1.00 95.19 165 VAL A N 1
ATOM 1204 C CA . VAL A 1 165 ? 5.885 0.509 9.962 1.00 95.19 165 VAL A CA 1
ATOM 1205 C C . VAL A 1 165 ? 5.616 -0.034 8.555 1.00 95.19 165 VAL A C 1
ATOM 1207 O O . VAL A 1 165 ? 6.084 -1.122 8.235 1.00 95.19 165 VAL A O 1
ATOM 1210 N N . GLY A 1 166 ? 4.934 0.723 7.685 1.00 95.25 166 GLY A N 1
ATOM 1211 C CA . GLY A 1 166 ? 4.725 0.332 6.287 1.00 95.25 166 GLY A CA 1
ATOM 1212 C C . GLY A 1 166 ? 6.034 0.309 5.500 1.00 95.25 166 GLY A C 1
ATOM 1213 O O . GLY A 1 166 ? 6.325 -0.669 4.814 1.00 95.25 166 GLY A O 1
ATOM 1214 N N . THR A 1 167 ? 6.866 1.340 5.678 1.00 94.25 167 THR A N 1
ATOM 1215 C CA . THR A 1 167 ? 8.228 1.404 5.116 1.00 94.25 167 THR A CA 1
ATOM 1216 C C . THR A 1 167 ? 9.076 0.228 5.605 1.00 94.25 167 THR A C 1
ATOM 1218 O O . THR A 1 167 ? 9.709 -0.448 4.801 1.00 94.25 167 THR A O 1
ATOM 1221 N N . HIS A 1 168 ? 9.053 -0.060 6.911 1.00 95.19 168 HIS A N 1
ATOM 1222 C CA . HIS A 1 168 ? 9.771 -1.189 7.508 1.00 95.19 168 HIS A CA 1
ATOM 1223 C C . HIS A 1 168 ? 9.346 -2.521 6.884 1.00 95.19 168 HIS A C 1
ATOM 1225 O O . HIS A 1 168 ? 10.196 -3.282 6.440 1.00 95.19 168 HIS A O 1
ATOM 1231 N N . LEU A 1 169 ? 8.038 -2.773 6.767 1.00 96.00 169 LEU A N 1
ATOM 1232 C CA . LEU A 1 169 ? 7.506 -3.986 6.140 1.00 96.00 169 LEU A CA 1
ATOM 1233 C C . LEU A 1 169 ? 7.949 -4.133 4.682 1.00 96.00 169 LEU A C 1
ATOM 1235 O O . LEU A 1 169 ? 8.420 -5.202 4.298 1.00 96.00 169 LEU A O 1
ATOM 1239 N N . ALA A 1 170 ? 7.833 -3.068 3.885 1.00 96.12 170 ALA A N 1
ATOM 1240 C CA . ALA A 1 170 ? 8.270 -3.080 2.493 1.00 96.12 170 ALA A CA 1
ATOM 1241 C C . ALA A 1 170 ? 9.774 -3.372 2.385 1.00 96.12 170 ALA A C 1
ATOM 1243 O O . ALA A 1 170 ? 10.180 -4.210 1.585 1.00 96.12 170 ALA A O 1
ATOM 1244 N N . ARG A 1 171 ? 10.604 -2.754 3.233 1.00 95.25 171 ARG A N 1
ATOM 1245 C CA . ARG A 1 171 ? 12.048 -3.014 3.260 1.00 95.25 171 ARG A CA 1
ATOM 1246 C C . ARG A 1 171 ? 12.385 -4.445 3.667 1.00 95.25 171 ARG A C 1
ATOM 1248 O O . ARG A 1 171 ? 13.186 -5.076 2.988 1.00 95.25 171 ARG A O 1
ATOM 1255 N N . THR A 1 172 ? 11.743 -4.984 4.703 1.00 95.12 172 THR A N 1
ATOM 1256 C CA . THR A 1 172 ? 11.920 -6.391 5.081 1.00 95.12 172 THR A CA 1
ATOM 1257 C C . THR A 1 172 ? 11.541 -7.320 3.922 1.00 95.12 172 THR A C 1
ATOM 1259 O O . THR A 1 172 ? 12.237 -8.296 3.664 1.00 95.12 172 THR A O 1
ATOM 1262 N N . MET A 1 173 ? 10.474 -7.018 3.170 1.00 96.00 173 MET A N 1
ATOM 1263 C CA . MET A 1 173 ? 10.126 -7.784 1.966 1.00 96.00 173 MET A CA 1
ATOM 1264 C C . MET A 1 173 ? 11.244 -7.731 0.910 1.00 96.00 173 MET A C 1
ATOM 1266 O O . MET A 1 173 ? 11.594 -8.774 0.360 1.00 96.00 173 MET A O 1
ATOM 1270 N N . MET A 1 174 ? 11.855 -6.564 0.675 1.00 95.44 174 MET A N 1
ATOM 1271 C CA . MET A 1 174 ? 13.000 -6.433 -0.244 1.00 95.44 174 MET A CA 1
ATOM 1272 C C . MET A 1 174 ? 14.195 -7.294 0.197 1.00 95.44 174 MET A C 1
ATOM 1274 O O . MET A 1 174 ? 14.794 -7.966 -0.639 1.00 95.44 174 MET A O 1
ATOM 1278 N N . GLU A 1 175 ? 14.518 -7.316 1.495 1.00 93.44 175 GLU A N 1
ATOM 1279 C CA . GLU A 1 175 ? 15.604 -8.138 2.064 1.00 93.44 175 GLU A CA 1
ATOM 1280 C C . GLU A 1 175 ? 15.335 -9.646 1.975 1.00 93.44 175 GLU A C 1
ATOM 1282 O O . GLU A 1 175 ? 16.264 -10.453 1.967 1.00 93.44 175 GLU A O 1
ATOM 1287 N N . HIS A 1 176 ? 14.066 -10.040 1.873 1.00 92.62 176 HIS A N 1
ATOM 1288 C CA . HIS A 1 176 ? 13.647 -11.428 1.682 1.00 92.62 176 HIS A CA 1
ATOM 1289 C C . HIS A 1 176 ? 13.396 -11.794 0.218 1.00 92.62 176 HIS A C 1
ATOM 1291 O O . HIS A 1 176 ? 12.635 -12.721 -0.061 1.00 92.62 176 HIS A O 1
ATOM 1297 N N . ASN A 1 177 ? 14.057 -11.100 -0.712 1.00 93.81 177 ASN A N 1
ATOM 1298 C CA . ASN A 1 177 ? 13.971 -11.349 -2.150 1.00 93.81 177 ASN A CA 1
ATOM 1299 C C . ASN A 1 177 ? 12.534 -11.272 -2.691 1.00 93.81 177 ASN A C 1
ATOM 1301 O O . ASN A 1 177 ? 12.163 -12.036 -3.579 1.00 93.81 177 ASN A O 1
ATOM 1305 N N . LEU A 1 178 ? 11.724 -10.345 -2.172 1.00 95.69 178 LEU A N 1
ATOM 1306 C CA . LEU A 1 178 ? 10.405 -10.024 -2.717 1.00 95.69 178 LEU A CA 1
ATOM 1307 C C . LEU A 1 178 ? 10.422 -8.674 -3.440 1.00 95.69 178 LEU A C 1
ATOM 1309 O O . LEU A 1 178 ? 11.242 -7.800 -3.150 1.00 95.69 178 LEU A O 1
ATOM 1313 N N . HIS A 1 179 ? 9.457 -8.489 -4.338 1.00 96.38 179 HIS A N 1
ATOM 1314 C CA . HIS A 1 179 ? 9.119 -7.195 -4.922 1.00 96.38 179 HIS A CA 1
ATOM 1315 C C . HIS A 1 179 ? 7.854 -6.627 -4.250 1.00 96.38 179 HIS A C 1
ATOM 1317 O O . HIS A 1 179 ? 6.754 -7.109 -4.538 1.00 96.38 179 HIS A O 1
ATOM 1323 N N . PRO A 1 180 ? 7.966 -5.665 -3.316 1.00 97.25 180 PRO A N 1
ATOM 1324 C CA . PRO A 1 180 ? 6.827 -5.214 -2.529 1.00 97.25 180 PRO A CA 1
ATOM 1325 C C . PRO A 1 180 ? 5.949 -4.197 -3.267 1.00 97.25 180 PRO A C 1
ATOM 1327 O O . PRO A 1 180 ? 6.431 -3.221 -3.839 1.00 97.25 180 PRO A O 1
ATOM 1330 N N . TYR A 1 181 ? 4.640 -4.369 -3.130 1.00 97.25 181 TYR A N 1
ATOM 1331 C CA . TYR A 1 181 ? 3.607 -3.414 -3.510 1.00 97.25 181 TYR A CA 1
ATOM 1332 C C . TYR A 1 181 ? 2.833 -2.950 -2.277 1.00 97.25 181 TYR A C 1
ATOM 1334 O O . TYR A 1 181 ? 2.438 -3.758 -1.435 1.00 97.25 181 TYR A O 1
ATOM 1342 N N . PHE A 1 182 ? 2.535 -1.656 -2.200 1.00 96.88 182 PHE A N 1
ATOM 1343 C CA . PHE A 1 182 ? 1.483 -1.158 -1.321 1.00 96.88 182 PHE A CA 1
ATOM 1344 C C . PHE A 1 182 ? 0.129 -1.371 -1.989 1.00 96.88 182 PHE A C 1
ATOM 1346 O O . PHE A 1 182 ? -0.131 -0.792 -3.040 1.00 96.88 182 PHE A O 1
ATOM 1353 N N . SER A 1 183 ? -0.733 -2.183 -1.380 1.00 95.00 183 SER A N 1
ATOM 1354 C CA . SER A 1 183 ? -2.109 -2.405 -1.827 1.00 95.00 183 SER A CA 1
ATOM 1355 C C . SER A 1 183 ? -3.039 -1.476 -1.054 1.00 95.00 183 SER A C 1
ATOM 1357 O O . SER A 1 183 ? -3.428 -1.757 0.075 1.00 95.00 183 SER A O 1
ATOM 1359 N N . VAL A 1 184 ? -3.324 -0.314 -1.629 1.00 92.81 184 VAL A N 1
ATOM 1360 C CA . VAL A 1 184 ? -4.204 0.705 -1.064 1.00 92.81 184 VAL A CA 1
ATOM 1361 C C . VAL A 1 184 ? -5.652 0.331 -1.352 1.00 92.81 184 VAL A C 1
ATOM 1363 O O . VAL A 1 184 ? -6.074 0.306 -2.510 1.00 92.81 184 VAL A O 1
ATOM 1366 N N . MET A 1 185 ? -6.398 0.076 -0.283 1.00 89.75 185 MET A N 1
ATOM 1367 C CA . MET A 1 185 ? -7.803 -0.307 -0.337 1.00 89.75 185 MET A CA 1
ATOM 1368 C C . MET A 1 185 ? -8.620 0.376 0.755 1.00 89.75 185 MET A C 1
ATOM 1370 O O . MET A 1 185 ? -8.078 1.005 1.671 1.00 89.75 185 MET A O 1
ATOM 1374 N N . ASP A 1 186 ? -9.936 0.288 0.630 1.00 88.62 186 ASP A N 1
ATOM 1375 C CA . ASP A 1 186 ? -10.848 0.780 1.651 1.00 88.62 186 ASP A CA 1
ATOM 1376 C C . ASP A 1 186 ? -10.980 -0.230 2.792 1.00 88.62 186 ASP A C 1
ATOM 1378 O O . ASP A 1 186 ? -10.801 -1.435 2.618 1.00 88.62 186 ASP A O 1
ATOM 1382 N N . PHE A 1 187 ? -11.290 0.271 3.988 1.00 92.69 187 PHE A N 1
ATOM 1383 C CA . PHE A 1 187 ? -11.648 -0.583 5.115 1.00 92.69 187 PHE A CA 1
ATOM 1384 C C . PHE A 1 187 ? -13.118 -0.992 4.977 1.00 92.69 187 PHE A C 1
ATOM 1386 O O . PHE A 1 187 ? -14.016 -0.370 5.550 1.00 92.69 187 PHE A O 1
ATOM 1393 N N . ASP A 1 188 ? -13.364 -2.005 4.156 1.00 87.31 188 ASP A N 1
ATOM 1394 C CA . ASP A 1 188 ? -14.676 -2.608 3.951 1.00 87.31 188 ASP A CA 1
ATOM 1395 C C . ASP A 1 188 ? -14.590 -4.142 4.004 1.00 87.31 188 ASP A C 1
ATOM 1397 O O . ASP A 1 188 ? -13.525 -4.705 4.237 1.00 87.31 188 ASP A O 1
ATOM 1401 N N . PHE A 1 189 ? -15.726 -4.826 3.886 1.00 87.88 189 PHE A N 1
ATOM 1402 C CA . PHE A 1 189 ? -15.801 -6.275 4.093 1.00 87.88 189 PHE A CA 1
ATOM 1403 C C . PHE A 1 189 ? -16.049 -7.051 2.798 1.00 87.88 189 PHE A C 1
ATOM 1405 O O . PHE A 1 189 ? -16.628 -8.140 2.828 1.00 87.88 189 PHE A O 1
ATOM 1412 N N . HIS A 1 190 ? -15.679 -6.484 1.652 1.00 82.19 190 HIS A N 1
ATOM 1413 C CA . HIS A 1 190 ? -15.952 -7.125 0.376 1.00 82.19 190 HIS A CA 1
ATOM 1414 C C . HIS A 1 190 ? -14.853 -8.123 -0.002 1.00 82.19 190 HIS A C 1
ATOM 1416 O O . HIS A 1 190 ? -13.690 -7.946 0.361 1.00 82.19 190 HIS A O 1
ATOM 1422 N N . PRO A 1 191 ? -15.197 -9.195 -0.738 1.00 80.56 191 PRO A N 1
ATOM 1423 C CA . PRO A 1 191 ? -14.212 -10.178 -1.168 1.00 80.56 191 PRO A CA 1
ATOM 1424 C C . PRO A 1 191 ? -13.117 -9.565 -2.050 1.00 80.56 191 PRO A C 1
ATOM 1426 O O . PRO A 1 191 ? -13.410 -8.908 -3.051 1.00 80.56 191 PRO A O 1
ATOM 1429 N N . HIS A 1 192 ? -11.852 -9.873 -1.756 1.00 84.44 192 HIS A N 1
ATOM 1430 C CA . HIS A 1 192 ? -10.703 -9.458 -2.571 1.00 84.44 192 HIS A CA 1
ATOM 1431 C C . HIS A 1 192 ? -10.415 -10.469 -3.692 1.00 84.44 192 HIS A C 1
ATOM 1433 O O . HIS A 1 192 ? -9.303 -10.981 -3.830 1.00 84.44 192 HIS A O 1
ATOM 1439 N N . VAL A 1 193 ? -11.434 -10.769 -4.504 1.00 81.38 193 VAL A N 1
ATOM 1440 C CA . VAL A 1 193 ? -11.353 -11.732 -5.615 1.00 81.38 193 VAL A CA 1
ATOM 1441 C C . VAL A 1 193 ? -11.652 -11.080 -6.963 1.00 81.38 193 VAL A C 1
ATOM 1443 O O . VAL A 1 193 ? -12.486 -10.180 -7.070 1.00 81.38 193 VAL A O 1
ATOM 1446 N N . VAL A 1 194 ? -10.987 -11.557 -8.012 1.00 73.69 194 VAL A N 1
ATOM 1447 C CA . VAL A 1 194 ? -11.245 -11.161 -9.407 1.00 73.69 194 VAL A CA 1
ATOM 1448 C C . VAL A 1 194 ? -12.424 -11.959 -10.005 1.00 73.69 194 VAL A C 1
ATOM 1450 O O . VAL A 1 194 ? -12.885 -12.922 -9.386 1.00 73.69 194 VAL A O 1
ATOM 1453 N N . PRO A 1 195 ? -12.968 -11.598 -11.191 1.00 72.12 195 PRO A N 1
ATOM 1454 C CA . PRO A 1 195 ? -14.163 -12.246 -11.744 1.00 72.12 195 PRO A CA 1
ATOM 1455 C C . PRO A 1 195 ? -14.086 -13.766 -11.939 1.00 72.12 195 PRO A C 1
ATOM 1457 O O . PRO A 1 195 ? -15.131 -14.414 -11.934 1.00 72.12 195 PRO A O 1
ATOM 1460 N N . ASP A 1 196 ? -12.892 -14.334 -12.092 1.00 73.44 196 ASP A N 1
ATOM 1461 C CA . ASP A 1 196 ? -12.691 -15.784 -12.206 1.00 73.44 196 ASP A CA 1
ATOM 1462 C C . ASP A 1 196 ? -12.625 -16.514 -10.847 1.00 73.44 196 ASP A C 1
ATOM 1464 O O . ASP A 1 196 ? -12.496 -17.734 -10.809 1.00 73.44 196 ASP A O 1
ATOM 1468 N N . GLY A 1 197 ? -12.756 -15.781 -9.736 1.00 78.81 197 GLY A N 1
ATOM 1469 C CA . GLY A 1 197 ? -12.766 -16.312 -8.375 1.00 78.81 197 GLY A CA 1
ATOM 1470 C C . GLY A 1 197 ? -11.397 -16.384 -7.698 1.00 78.81 197 GLY A C 1
ATOM 1471 O O . GLY A 1 197 ? -11.351 -16.667 -6.502 1.00 78.81 197 GLY A O 1
ATOM 1472 N N . ARG A 1 198 ? -10.290 -16.101 -8.400 1.00 84.44 198 ARG A N 1
ATOM 1473 C CA . ARG A 1 198 ? -8.956 -16.046 -7.778 1.00 84.44 198 ARG A CA 1
ATOM 1474 C C . ARG A 1 198 ? -8.833 -14.867 -6.819 1.00 84.44 198 ARG A C 1
ATOM 1476 O O . ARG A 1 198 ? -9.419 -13.805 -7.042 1.00 84.44 198 ARG A O 1
ATOM 1483 N N . HIS A 1 199 ? -7.999 -15.022 -5.791 1.00 89.88 199 HIS A N 1
ATOM 1484 C CA . HIS A 1 199 ? -7.606 -13.906 -4.933 1.00 89.88 199 HIS A CA 1
ATOM 1485 C C . HIS A 1 199 ? -6.848 -12.846 -5.750 1.00 89.88 199 HIS A C 1
ATOM 1487 O O . HIS A 1 199 ? -6.024 -13.183 -6.601 1.00 89.88 199 HIS A O 1
ATOM 1493 N N . VAL A 1 200 ? -7.073 -11.558 -5.484 1.00 87.31 200 VAL A N 1
ATOM 1494 C CA . VAL A 1 200 ? -6.493 -10.457 -6.275 1.00 87.31 200 VAL A CA 1
ATOM 1495 C C . VAL A 1 200 ? -4.957 -10.467 -6.275 1.00 87.31 200 VAL A C 1
ATOM 1497 O O . VAL A 1 200 ? -4.333 -10.208 -7.301 1.00 87.31 200 VAL A O 1
ATOM 1500 N N . PHE A 1 201 ? -4.328 -10.841 -5.158 1.00 92.25 201 PHE A N 1
ATOM 1501 C CA . PHE A 1 201 ? -2.865 -10.978 -5.079 1.00 92.25 201 PHE A CA 1
ATOM 1502 C C . PHE A 1 201 ? -2.341 -12.130 -5.938 1.00 92.25 201 PHE A C 1
ATOM 1504 O O . PHE A 1 201 ? -1.321 -11.978 -6.605 1.00 92.25 201 PHE A O 1
ATOM 1511 N N . GLN A 1 202 ? -3.061 -13.256 -5.965 1.00 90.56 202 GLN A N 1
ATOM 1512 C CA . GLN A 1 202 ? -2.730 -14.385 -6.832 1.00 90.56 202 GLN A CA 1
ATOM 1513 C C . GLN A 1 202 ? -2.881 -13.995 -8.303 1.00 90.56 202 GLN A C 1
ATOM 1515 O O . GLN A 1 202 ? -1.997 -14.278 -9.105 1.00 90.56 202 GLN A O 1
ATOM 1520 N N . TYR A 1 203 ? -3.964 -13.293 -8.645 1.00 87.69 203 TYR A N 1
ATOM 1521 C CA . TYR A 1 203 ? -4.190 -12.793 -9.995 1.00 87.69 203 TYR A CA 1
ATOM 1522 C C . TYR A 1 203 ? -3.018 -11.937 -10.487 1.00 87.69 203 TYR A C 1
ATOM 1524 O O . TYR A 1 203 ? -2.509 -12.186 -11.578 1.00 87.69 203 TYR A O 1
ATOM 1532 N N . PHE A 1 204 ? -2.563 -10.958 -9.697 1.00 87.31 204 PHE A N 1
ATOM 1533 C CA . PHE A 1 204 ? -1.449 -10.098 -10.104 1.00 87.31 204 PHE A CA 1
ATOM 1534 C C . PHE A 1 204 ? -0.114 -10.835 -10.155 1.00 87.31 204 PHE A C 1
ATOM 1536 O O . PHE A 1 204 ? 0.625 -10.643 -11.116 1.00 87.31 204 PHE A O 1
ATOM 1543 N N . GLU A 1 205 ? 0.174 -11.705 -9.184 1.00 87.38 205 GLU A N 1
ATOM 1544 C CA . GLU A 1 205 ? 1.364 -12.563 -9.220 1.00 87.38 205 GLU A CA 1
ATOM 1545 C C . GLU A 1 205 ? 1.418 -13.371 -10.521 1.00 87.38 205 GLU A C 1
ATOM 1547 O O . GLU A 1 205 ? 2.431 -13.361 -11.210 1.00 87.38 205 GLU A O 1
ATOM 1552 N N . GLU A 1 206 ? 0.326 -14.046 -10.879 1.00 84.94 206 GLU A N 1
ATOM 1553 C CA . GLU A 1 206 ? 0.264 -14.902 -12.065 1.00 84.94 206 GLU A CA 1
ATOM 1554 C C . GLU A 1 206 ? 0.255 -14.095 -13.367 1.00 84.94 206 GLU A C 1
ATOM 1556 O O . GLU A 1 206 ? 0.872 -14.511 -14.340 1.00 84.94 206 GLU A O 1
ATOM 1561 N N . THR A 1 207 ? -0.404 -12.934 -13.387 1.00 81.56 207 THR A N 1
ATOM 1562 C CA . THR A 1 207 ? -0.496 -12.076 -14.583 1.00 81.56 207 THR A CA 1
ATOM 1563 C C . THR A 1 207 ? 0.827 -11.377 -14.894 1.00 81.56 207 THR A C 1
ATOM 1565 O O . THR A 1 207 ? 1.152 -11.159 -16.056 1.00 81.56 207 THR A O 1
ATOM 1568 N N . LEU A 1 208 ? 1.586 -10.999 -13.862 1.00 80.50 208 LEU A N 1
ATOM 1569 C CA . LEU A 1 208 ? 2.881 -10.329 -14.011 1.00 80.50 208 LEU A CA 1
ATOM 1570 C C . LEU A 1 208 ? 4.063 -11.297 -14.047 1.00 80.50 208 LEU A C 1
ATOM 1572 O O . LEU A 1 208 ? 5.208 -10.887 -14.276 1.00 80.50 208 LEU A O 1
ATOM 1576 N N . ARG A 1 209 ? 3.807 -12.579 -13.794 1.00 77.06 209 ARG A N 1
ATOM 1577 C CA . ARG A 1 209 ? 4.777 -13.639 -14.003 1.00 77.06 209 ARG A CA 1
ATOM 1578 C C . ARG A 1 209 ? 4.872 -13.919 -15.500 1.00 77.06 209 ARG A C 1
ATOM 1580 O O . ARG A 1 209 ? 3.872 -14.184 -16.156 1.00 77.06 209 ARG A O 1
ATOM 1587 N N . MET A 1 210 ? 6.091 -13.891 -16.027 1.00 66.19 210 MET A N 1
ATOM 1588 C CA . MET A 1 210 ? 6.348 -14.366 -17.387 1.00 66.19 210 MET A CA 1
ATOM 1589 C C . MET A 1 210 ? 6.380 -15.898 -17.404 1.00 66.19 210 MET A C 1
ATOM 1591 O O . MET A 1 210 ? 6.598 -16.514 -16.349 1.00 66.19 210 MET A O 1
ATOM 1595 N N . PRO A 1 211 ? 6.133 -16.534 -18.564 1.00 63.56 211 PRO A N 1
ATOM 1596 C CA . PRO A 1 211 ? 6.163 -17.986 -18.673 1.00 63.56 211 PRO A CA 1
ATOM 1597 C C . PRO A 1 211 ? 7.494 -18.540 -18.156 1.00 63.56 211 PRO A C 1
ATOM 1599 O O . PRO A 1 211 ? 8.520 -17.861 -18.208 1.00 63.56 211 PRO A O 1
ATOM 1602 N N . ASP A 1 212 ? 7.470 -19.761 -17.617 1.00 66.56 212 ASP A N 1
ATOM 1603 C CA . ASP A 1 212 ? 8.644 -20.376 -16.996 1.00 66.56 212 ASP A CA 1
ATOM 1604 C C . ASP A 1 212 ? 9.866 -20.276 -17.919 1.00 66.56 212 ASP A C 1
ATOM 1606 O O . ASP A 1 212 ? 9.884 -20.830 -19.018 1.00 66.56 212 ASP A O 1
ATOM 1610 N N . ALA A 1 213 ? 10.899 -19.572 -17.453 1.00 64.69 213 ALA A N 1
ATOM 1611 C CA . ALA A 1 213 ? 12.129 -19.363 -18.196 1.00 64.69 213 ALA A CA 1
ATOM 1612 C C . ALA A 1 213 ? 12.793 -20.687 -18.605 1.00 64.69 213 ALA A C 1
ATOM 1614 O O . ALA A 1 213 ? 13.465 -20.742 -19.632 1.00 64.69 213 ALA A O 1
ATOM 1615 N N . ALA A 1 214 ? 12.621 -21.763 -17.831 1.00 66.94 214 ALA A N 1
ATOM 1616 C CA . ALA A 1 214 ? 13.095 -23.088 -18.217 1.00 66.94 214 ALA A CA 1
ATOM 1617 C C . ALA A 1 214 ? 12.270 -23.674 -19.374 1.00 66.94 214 ALA A C 1
ATOM 1619 O O . ALA A 1 214 ? 12.848 -24.206 -20.321 1.00 66.94 214 ALA A O 1
ATOM 1620 N N . ALA A 1 215 ? 10.943 -23.526 -19.333 1.00 69.62 215 ALA A N 1
ATOM 1621 C CA . ALA A 1 215 ? 10.046 -23.976 -20.394 1.00 69.62 215 ALA A CA 1
ATOM 1622 C C . ALA A 1 215 ? 10.249 -23.188 -21.701 1.00 69.62 215 ALA A C 1
ATOM 1624 O O . ALA A 1 215 ? 10.330 -23.796 -22.765 1.00 69.62 215 ALA A O 1
ATOM 1625 N N . LEU A 1 216 ? 10.414 -21.861 -21.623 1.00 67.75 216 LEU A N 1
ATOM 1626 C CA . LEU A 1 216 ? 10.713 -21.012 -22.782 1.00 67.75 216 LEU A CA 1
ATOM 1627 C C . LEU A 1 216 ? 12.063 -21.377 -23.406 1.00 67.75 216 LEU A C 1
ATOM 1629 O O . LEU A 1 216 ? 12.136 -21.618 -24.608 1.00 67.75 216 LEU A O 1
ATOM 1633 N N . ARG A 1 217 ? 13.115 -21.544 -22.591 1.00 72.38 217 ARG A N 1
ATOM 1634 C CA . ARG A 1 217 ? 14.423 -21.997 -23.097 1.00 72.38 217 ARG A CA 1
ATOM 1635 C C . ARG A 1 217 ? 14.344 -23.379 -23.744 1.00 72.38 217 ARG A C 1
ATOM 1637 O O . ARG A 1 217 ? 14.985 -23.598 -24.767 1.00 72.38 217 ARG A O 1
ATOM 1644 N N . ALA A 1 218 ? 13.557 -24.300 -23.184 1.00 75.62 218 ALA A N 1
ATOM 1645 C CA . ALA A 1 218 ? 13.331 -25.618 -23.778 1.00 75.62 218 ALA A CA 1
ATOM 1646 C C . ALA A 1 218 ? 12.586 -25.542 -25.125 1.00 75.62 218 ALA A C 1
ATOM 1648 O O . ALA A 1 218 ? 12.809 -26.388 -25.989 1.00 75.62 218 ALA A O 1
ATOM 1649 N N . ALA A 1 219 ? 11.756 -24.514 -25.323 1.00 78.44 219 ALA A N 1
ATOM 1650 C CA . ALA A 1 219 ? 11.092 -24.205 -26.588 1.00 78.44 219 ALA A CA 1
ATOM 1651 C C . ALA A 1 219 ? 11.976 -23.417 -27.581 1.00 78.44 219 ALA A C 1
ATOM 1653 O O . ALA A 1 219 ? 11.535 -23.126 -28.690 1.00 78.44 219 ALA A O 1
ATOM 1654 N N . GLY A 1 220 ? 13.223 -23.087 -27.220 1.00 77.94 220 GLY A N 1
ATOM 1655 C CA . GLY A 1 220 ? 14.108 -22.253 -28.042 1.00 77.94 220 GLY A CA 1
ATOM 1656 C C . GLY A 1 220 ? 13.773 -20.758 -27.996 1.00 77.94 220 GLY A C 1
ATOM 1657 O O . GLY A 1 220 ? 14.289 -19.992 -28.807 1.00 77.94 220 GLY A O 1
ATOM 1658 N N . GLU A 1 221 ? 12.929 -20.338 -27.055 1.00 70.31 221 GLU A N 1
ATOM 1659 C CA . GLU A 1 221 ? 12.539 -18.947 -26.846 1.00 70.31 221 GLU A CA 1
ATOM 1660 C C . GLU A 1 221 ? 13.404 -18.297 -25.759 1.00 70.31 221 GLU A C 1
ATOM 1662 O O . GLU A 1 221 ? 13.831 -18.931 -24.788 1.00 70.31 221 GLU A O 1
ATOM 1667 N N . MET A 1 222 ? 13.668 -17.000 -25.917 1.00 59.94 222 MET A N 1
ATOM 1668 C CA . MET A 1 222 ? 14.363 -16.214 -24.902 1.00 59.94 222 MET A CA 1
ATOM 1669 C C . MET A 1 222 ? 13.359 -15.792 -23.825 1.00 59.94 222 MET A C 1
ATOM 1671 O O . MET A 1 222 ? 12.383 -15.121 -24.158 1.00 59.94 222 MET A O 1
ATOM 1675 N N . PRO A 1 223 ? 13.575 -16.142 -22.544 1.00 63.00 223 PRO A N 1
ATOM 1676 C CA . PRO A 1 223 ? 12.702 -15.692 -21.472 1.00 63.00 223 PRO A CA 1
ATOM 1677 C C . PRO A 1 223 ? 12.734 -14.176 -21.371 1.00 63.00 223 PRO A C 1
ATOM 1679 O O . PRO A 1 223 ? 13.799 -13.588 -21.174 1.00 63.00 223 PRO A O 1
ATOM 1682 N N . GLU A 1 224 ? 11.572 -13.549 -21.483 1.00 63.69 224 GLU A N 1
ATOM 1683 C CA . GLU A 1 224 ? 11.448 -12.132 -21.192 1.00 63.69 224 GLU A CA 1
ATOM 1684 C C . GLU A 1 224 ? 11.395 -11.902 -19.670 1.00 63.69 224 GLU A C 1
ATOM 1686 O O . GLU A 1 224 ? 10.793 -12.699 -18.937 1.00 63.69 224 GLU A O 1
ATOM 1691 N N . PRO A 1 225 ? 12.023 -10.823 -19.172 1.00 66.25 225 PRO A N 1
ATOM 1692 C CA . PRO A 1 225 ? 11.955 -10.453 -17.767 1.00 66.25 225 PRO A CA 1
ATOM 1693 C C . PRO A 1 225 ? 10.511 -10.166 -17.326 1.00 66.25 225 PRO A C 1
ATOM 1695 O O . PRO A 1 225 ? 9.714 -9.653 -18.116 1.00 66.25 225 PRO A O 1
ATOM 1698 N N . PRO A 1 226 ? 10.153 -10.434 -16.059 1.00 70.56 226 PRO A N 1
ATOM 1699 C CA . PRO A 1 226 ? 8.804 -10.198 -15.589 1.00 70.56 226 PRO A CA 1
ATOM 1700 C C . PRO A 1 226 ? 8.455 -8.715 -15.499 1.00 70.56 226 PRO A C 1
ATOM 1702 O O . PRO A 1 226 ? 9.292 -7.865 -15.190 1.00 70.56 226 PRO A O 1
ATOM 1705 N N . LEU A 1 227 ? 7.178 -8.409 -15.731 1.00 69.19 227 LEU A N 1
ATOM 1706 C CA . LEU A 1 227 ? 6.677 -7.044 -15.653 1.00 69.19 227 LEU A CA 1
ATOM 1707 C C . LEU A 1 227 ? 6.580 -6.599 -14.189 1.00 69.19 227 LEU A C 1
ATOM 1709 O O . LEU A 1 227 ? 6.042 -7.305 -13.333 1.00 69.19 227 LEU A O 1
ATOM 1713 N N . ARG A 1 228 ? 7.087 -5.398 -13.904 1.00 81.06 228 ARG A N 1
ATOM 1714 C CA . ARG A 1 228 ? 6.982 -4.724 -12.602 1.00 81.06 228 ARG A CA 1
ATOM 1715 C C . ARG A 1 228 ? 6.386 -3.334 -12.816 1.00 81.06 228 ARG A C 1
ATOM 1717 O O . ARG A 1 228 ? 7.120 -2.353 -12.906 1.00 81.06 228 ARG A O 1
ATOM 1724 N N . PRO A 1 229 ? 5.062 -3.243 -13.032 1.00 82.62 229 PRO A N 1
ATOM 1725 C CA . PRO A 1 229 ? 4.418 -1.956 -13.239 1.00 82.62 229 PRO A CA 1
ATOM 1726 C C . PRO A 1 229 ? 4.499 -1.119 -11.961 1.00 82.62 229 PRO A C 1
ATOM 1728 O O . PRO A 1 229 ? 4.296 -1.642 -10.869 1.00 82.62 229 PRO A O 1
ATOM 1731 N N . LEU A 1 230 ? 4.708 0.193 -12.094 1.00 83.44 230 LEU A N 1
ATOM 1732 C CA . LEU A 1 230 ? 4.691 1.116 -10.949 1.00 83.44 230 LEU A CA 1
ATOM 1733 C C . LEU A 1 230 ? 3.320 1.203 -10.273 1.00 83.44 230 LEU A C 1
ATOM 1735 O O . LEU A 1 230 ? 3.216 1.589 -9.108 1.00 83.44 230 LEU A O 1
ATOM 1739 N N . MET A 1 231 ? 2.264 0.874 -11.020 1.00 83.44 231 MET A N 1
ATOM 1740 C CA . MET A 1 231 ? 0.894 0.889 -10.542 1.00 83.44 231 MET A CA 1
ATOM 1741 C C . MET A 1 231 ? 0.064 -0.210 -11.195 1.00 83.44 231 MET A C 1
ATOM 1743 O O . MET A 1 231 ? 0.142 -0.421 -12.404 1.00 83.44 231 MET A O 1
ATOM 1747 N N . MET A 1 232 ? -0.791 -0.850 -10.400 1.00 79.75 232 MET A N 1
ATOM 1748 C CA . MET A 1 232 ? -1.851 -1.734 -10.881 1.00 79.75 232 MET A CA 1
ATOM 1749 C C . MET A 1 232 ? -3.179 -1.287 -10.284 1.00 79.75 232 MET A C 1
ATOM 1751 O O . MET A 1 232 ? -3.234 -0.863 -9.132 1.00 79.75 232 MET A O 1
ATOM 1755 N N . ALA A 1 233 ? -4.259 -1.399 -11.047 1.00 71.44 233 ALA A N 1
ATOM 1756 C CA . ALA A 1 233 ? -5.604 -1.143 -10.553 1.00 71.44 233 ALA A CA 1
ATOM 1757 C C . ALA A 1 233 ? -6.445 -2.414 -10.693 1.00 71.44 233 ALA A C 1
ATOM 1759 O O . ALA A 1 233 ? -6.485 -3.021 -11.763 1.00 71.44 233 ALA A O 1
ATOM 1760 N N . GLY A 1 234 ? -7.108 -2.811 -9.610 1.00 59.34 234 GLY A N 1
ATOM 1761 C CA . GLY A 1 234 ? -8.099 -3.881 -9.579 1.00 59.34 234 GLY A CA 1
ATOM 1762 C C . GLY A 1 234 ? -9.458 -3.314 -9.185 1.00 59.34 234 GLY A C 1
ATOM 1763 O O . GLY A 1 234 ? -9.566 -2.618 -8.178 1.00 59.34 234 GLY A O 1
ATOM 1764 N N . GLY A 1 235 ? -10.484 -3.588 -9.993 1.00 49.31 235 GLY A N 1
ATOM 1765 C CA . GLY A 1 235 ? -11.854 -3.140 -9.739 1.00 49.31 235 GLY A CA 1
ATOM 1766 C C . GLY A 1 235 ? -12.596 -4.013 -8.724 1.00 49.31 235 GLY A C 1
ATOM 1767 O O . GLY A 1 235 ? -12.258 -5.177 -8.515 1.00 49.31 235 GLY A O 1
ATOM 1768 N N . TYR A 1 236 ? -13.627 -3.425 -8.116 1.00 50.78 236 TYR A N 1
ATOM 1769 C CA . TYR A 1 236 ? -14.597 -4.091 -7.246 1.00 50.78 236 TYR A CA 1
ATOM 1770 C C . TYR A 1 236 ? -15.253 -5.261 -7.986 1.00 50.78 236 TYR A C 1
ATOM 1772 O O . TYR A 1 236 ? -15.555 -5.159 -9.179 1.00 50.78 236 TYR A O 1
ATOM 1780 N N . ARG A 1 237 ? -15.621 -6.310 -7.248 1.00 53.03 237 ARG A N 1
ATOM 1781 C CA . ARG A 1 237 ? -16.798 -7.097 -7.615 1.00 53.03 237 ARG A CA 1
ATOM 1782 C C . ARG A 1 237 ? -17.959 -6.540 -6.815 1.00 53.03 237 ARG A C 1
ATOM 1784 O O . ARG A 1 237 ? -17.906 -6.578 -5.590 1.00 53.03 237 ARG A O 1
ATOM 1791 N N . ALA A 1 238 ? -18.987 -6.012 -7.488 1.00 53.22 238 ALA A N 1
ATOM 1792 C CA . ALA A 1 238 ? -20.240 -5.695 -6.805 1.00 53.22 238 ALA A CA 1
ATOM 1793 C C . ALA A 1 238 ? -20.624 -6.895 -5.915 1.00 53.22 238 ALA A C 1
ATOM 1795 O O . ALA A 1 238 ? -20.384 -8.030 -6.348 1.00 53.22 238 ALA A O 1
ATOM 1796 N N . PRO A 1 239 ? -21.158 -6.664 -4.697 1.00 55.06 239 PRO A N 1
ATOM 1797 C CA . PRO A 1 239 ? -21.511 -7.745 -3.784 1.00 55.06 239 PRO A CA 1
ATOM 1798 C C . PRO A 1 239 ? -22.253 -8.840 -4.542 1.00 55.06 239 PRO A C 1
ATOM 1800 O O . PRO A 1 239 ? -23.079 -8.523 -5.400 1.00 55.06 239 PRO A O 1
ATOM 1803 N N . ASP A 1 240 ? -21.974 -10.113 -4.262 1.00 60.81 240 ASP A N 1
ATOM 1804 C CA . ASP A 1 240 ? -22.756 -11.183 -4.873 1.00 60.81 240 ASP A CA 1
ATOM 1805 C C . ASP A 1 240 ? -24.185 -11.126 -4.324 1.00 60.81 240 ASP A C 1
ATOM 1807 O O . ASP A 1 240 ? -24.517 -11.667 -3.273 1.00 60.81 240 ASP A O 1
ATOM 1811 N N . LEU A 1 241 ? -25.057 -10.440 -5.055 1.00 61.47 241 LEU A N 1
ATOM 1812 C CA . LEU A 1 241 ? -26.450 -10.244 -4.678 1.00 61.47 241 LEU A CA 1
ATOM 1813 C C . LEU A 1 241 ? -27.315 -11.485 -4.884 1.00 61.47 241 LEU A C 1
ATOM 1815 O O . LEU A 1 241 ? -28.542 -11.395 -4.733 1.00 61.47 241 LEU A O 1
ATOM 1819 N N . THR A 1 242 ? -26.709 -12.599 -5.293 1.00 59.16 242 THR A N 1
ATOM 1820 C CA . THR A 1 242 ? -27.337 -13.918 -5.272 1.00 59.16 242 THR A CA 1
ATOM 1821 C C . THR A 1 242 ? -27.164 -14.604 -3.917 1.00 59.16 242 THR A C 1
ATOM 1823 O O . THR A 1 242 ? -27.986 -15.454 -3.573 1.00 59.16 242 THR A O 1
ATOM 1826 N N . ALA A 1 243 ? -26.191 -14.177 -3.101 1.00 67.81 243 ALA A N 1
ATOM 1827 C CA . ALA A 1 243 ? -26.049 -14.643 -1.730 1.00 67.81 243 ALA A CA 1
ATOM 1828 C C . ALA A 1 243 ? -27.254 -14.216 -0.873 1.00 67.81 243 ALA A C 1
ATOM 1830 O O . ALA A 1 243 ? -27.783 -13.101 -0.984 1.00 67.81 243 ALA A O 1
ATOM 1831 N N . ALA A 1 244 ? -27.703 -15.121 -0.001 1.00 68.00 244 ALA A N 1
ATOM 1832 C CA . ALA A 1 244 ? -28.822 -14.862 0.895 1.00 68.00 244 ALA A CA 1
ATOM 1833 C C . ALA A 1 244 ? -28.508 -13.661 1.805 1.00 68.00 244 ALA A C 1
ATOM 1835 O O . ALA A 1 244 ? -27.461 -13.615 2.437 1.00 68.00 244 ALA A O 1
ATOM 1836 N N . GLY A 1 245 ? -29.414 -12.681 1.864 1.00 70.25 245 GLY A N 1
ATOM 1837 C CA . GLY A 1 245 ? -29.264 -11.492 2.715 1.00 70.25 245 GLY A CA 1
ATOM 1838 C C . GLY A 1 245 ? -28.446 -10.341 2.114 1.00 70.25 245 GLY A C 1
ATOM 1839 O O . GLY A 1 245 ? -28.716 -9.192 2.461 1.00 70.25 245 GLY A O 1
ATOM 1840 N N . ALA A 1 246 ? -27.573 -10.593 1.132 1.00 65.06 246 ALA A N 1
ATOM 1841 C CA . ALA A 1 246 ? -26.646 -9.589 0.587 1.00 65.06 246 ALA A CA 1
ATOM 1842 C C . ALA A 1 246 ? -27.337 -8.321 0.044 1.00 65.06 246 ALA A C 1
ATOM 1844 O O . ALA A 1 246 ? -26.848 -7.205 0.208 1.00 65.06 246 ALA A O 1
ATOM 1845 N N . ARG A 1 247 ? -28.525 -8.460 -0.565 1.00 68.56 247 ARG A N 1
ATOM 1846 C CA . ARG A 1 247 ? -29.322 -7.306 -1.034 1.00 68.56 247 ARG A CA 1
ATOM 1847 C C . ARG A 1 247 ? -29.833 -6.443 0.115 1.00 68.56 247 ARG A C 1
ATOM 1849 O O . ARG A 1 247 ? -29.819 -5.220 0.014 1.00 68.56 247 ARG A O 1
ATOM 1856 N N . SER A 1 248 ? -30.309 -7.081 1.178 1.00 72.44 248 SER A N 1
ATOM 1857 C CA . SER A 1 248 ? -30.840 -6.400 2.357 1.00 72.44 248 SER A CA 1
ATOM 1858 C C . SER A 1 248 ? -29.725 -5.679 3.108 1.00 72.44 248 SER A C 1
ATOM 1860 O O . SER A 1 248 ? -29.913 -4.538 3.523 1.00 72.44 248 SER A O 1
ATOM 1862 N N . GLU A 1 249 ? -28.557 -6.312 3.218 1.00 69.94 249 GLU A N 1
ATOM 1863 C CA . GLU A 1 249 ? -27.357 -5.732 3.824 1.00 69.94 249 GLU A CA 1
ATOM 1864 C C . GLU A 1 249 ? -26.852 -4.523 3.037 1.00 69.94 249 GLU A C 1
ATOM 1866 O O . GLU A 1 249 ? -26.673 -3.458 3.624 1.00 69.94 249 GLU A O 1
ATOM 1871 N N . LEU A 1 250 ? -26.740 -4.630 1.708 1.00 69.69 250 LEU A N 1
ATOM 1872 C CA . LEU A 1 250 ? -26.326 -3.511 0.858 1.00 69.69 250 LEU A CA 1
ATOM 1873 C C . LEU A 1 250 ? -27.281 -2.312 0.978 1.00 69.69 250 LEU A C 1
ATOM 1875 O O . LEU A 1 250 ? -26.839 -1.168 1.081 1.00 69.69 250 LEU A O 1
ATOM 1879 N N . ILE A 1 251 ? -28.596 -2.558 0.987 1.00 70.44 251 ILE A N 1
ATOM 1880 C CA . ILE A 1 251 ? -29.601 -1.501 1.184 1.00 70.44 251 ILE A CA 1
ATOM 1881 C C . ILE A 1 251 ? -29.450 -0.870 2.573 1.00 70.44 251 ILE A C 1
ATOM 1883 O O . ILE A 1 251 ? -29.500 0.355 2.697 1.00 70.44 251 ILE A O 1
ATOM 1887 N N . ALA A 1 252 ? -29.282 -1.686 3.615 1.00 72.69 252 ALA A N 1
ATOM 1888 C CA . ALA A 1 252 ? -29.138 -1.206 4.983 1.00 72.69 252 ALA A CA 1
ATOM 1889 C C . ALA A 1 252 ? -27.874 -0.352 5.150 1.00 72.69 252 ALA A C 1
ATOM 1891 O O . ALA A 1 252 ? -27.950 0.744 5.705 1.00 72.69 252 ALA A O 1
ATOM 1892 N N . GLU A 1 253 ? -26.738 -0.802 4.616 1.00 70.12 253 GLU A N 1
ATOM 1893 C CA . GLU A 1 253 ? -25.474 -0.074 4.682 1.00 70.12 253 GLU A CA 1
ATOM 1894 C C . GLU A 1 253 ? -25.535 1.239 3.895 1.00 70.12 253 GLU A C 1
ATOM 1896 O O . GLU A 1 253 ? -25.167 2.295 4.418 1.00 70.12 253 GLU A O 1
ATOM 1901 N N . ALA A 1 2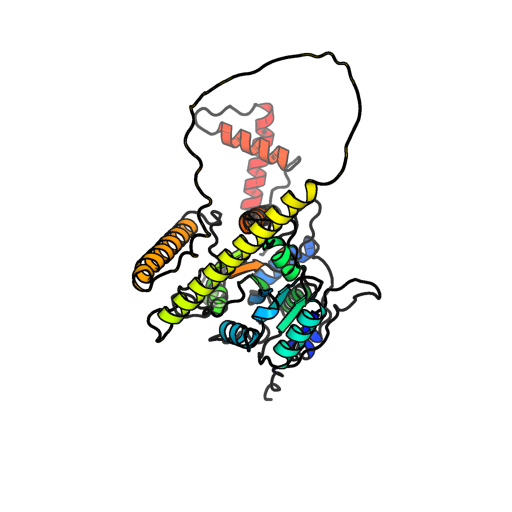54 ? -26.056 1.208 2.664 1.00 69.00 254 ALA A N 1
ATOM 1902 C CA . ALA A 1 254 ? -26.176 2.405 1.841 1.00 69.00 254 ALA A CA 1
ATOM 1903 C C . ALA A 1 254 ? -27.093 3.448 2.499 1.00 69.00 254 ALA A C 1
ATOM 1905 O O . ALA A 1 254 ? -26.733 4.623 2.588 1.00 69.00 254 ALA A O 1
ATOM 1906 N N . ASN A 1 255 ? -28.238 3.024 3.042 1.00 73.38 255 ASN A N 1
ATOM 1907 C CA . ASN A 1 255 ? -29.141 3.918 3.766 1.00 73.38 255 ASN A CA 1
ATOM 1908 C C . ASN A 1 255 ? -28.524 4.445 5.070 1.00 73.38 255 ASN A C 1
ATOM 1910 O O . ASN A 1 255 ? -28.716 5.616 5.399 1.00 73.38 255 ASN A O 1
ATOM 1914 N N . ALA A 1 256 ? -27.742 3.634 5.791 1.00 71.56 256 ALA A N 1
ATOM 1915 C CA . ALA A 1 256 ? -27.019 4.083 6.979 1.00 71.56 256 ALA A CA 1
ATOM 1916 C C . ALA A 1 256 ? -25.969 5.156 6.641 1.00 71.56 256 ALA A C 1
ATOM 1918 O O . ALA A 1 256 ? -25.869 6.159 7.354 1.00 71.56 256 ALA A O 1
ATOM 1919 N N . ARG A 1 257 ? -25.230 4.992 5.533 1.00 68.50 257 ARG A N 1
ATOM 1920 C CA . ARG A 1 257 ? -24.280 6.001 5.030 1.00 68.50 257 ARG A CA 1
ATOM 1921 C C . ARG A 1 257 ? -25.000 7.294 4.640 1.00 68.50 257 ARG A C 1
ATOM 1923 O O . ARG A 1 257 ? -24.623 8.355 5.128 1.00 68.50 257 ARG A O 1
ATOM 1930 N N . ILE A 1 258 ? -26.093 7.211 3.875 1.00 69.88 258 ILE A N 1
ATOM 1931 C CA . ILE A 1 258 ? -26.871 8.399 3.487 1.00 69.88 258 ILE A CA 1
ATOM 1932 C C . ILE A 1 258 ? -27.420 9.138 4.717 1.00 69.88 258 ILE A C 1
ATOM 1934 O O . ILE A 1 258 ? -27.337 10.365 4.793 1.00 69.88 258 ILE A O 1
ATOM 1938 N N . ALA A 1 259 ? -27.945 8.413 5.708 1.00 73.88 259 ALA A N 1
ATOM 1939 C CA . ALA A 1 259 ? -28.436 9.014 6.945 1.00 73.88 259 ALA A CA 1
ATOM 1940 C C . ALA A 1 259 ? -27.313 9.716 7.729 1.00 73.88 259 ALA A C 1
ATOM 1942 O O . ALA A 1 259 ? -27.506 10.824 8.238 1.00 73.88 259 ALA A O 1
ATOM 1943 N N . LYS A 1 260 ? -26.128 9.097 7.799 1.00 71.00 260 LYS A N 1
ATOM 1944 C CA . LYS A 1 260 ? -24.940 9.667 8.445 1.00 71.00 260 LYS A CA 1
ATOM 1945 C C . LYS A 1 260 ? -24.469 10.942 7.742 1.00 71.00 260 LYS A C 1
ATOM 1947 O O . LYS A 1 260 ? -24.213 11.935 8.423 1.00 71.00 260 LYS A O 1
ATOM 1952 N N . ASP A 1 261 ? -24.412 10.943 6.415 1.00 66.88 261 ASP A N 1
ATOM 1953 C CA . ASP A 1 261 ? -23.985 12.101 5.623 1.00 66.88 261 ASP A CA 1
ATOM 1954 C C . ASP A 1 261 ? -24.999 13.245 5.707 1.00 66.88 261 ASP A C 1
ATOM 1956 O O . ASP A 1 261 ? -24.622 14.403 5.896 1.00 66.88 261 ASP A O 1
ATOM 1960 N N . ALA A 1 262 ? -26.297 12.930 5.659 1.00 71.88 262 ALA A N 1
ATOM 1961 C CA . ALA A 1 262 ? -27.358 13.912 5.856 1.00 71.88 262 ALA A CA 1
ATOM 1962 C C . ALA A 1 262 ? -27.290 14.550 7.251 1.00 71.88 262 ALA A C 1
ATOM 1964 O O . ALA A 1 262 ? -27.434 15.767 7.382 1.00 71.88 262 ALA A O 1
ATOM 1965 N N . LYS A 1 263 ? -27.014 13.748 8.288 1.00 75.38 263 LYS A N 1
ATOM 1966 C CA . LYS A 1 263 ? -26.794 14.250 9.647 1.00 75.38 263 LYS A CA 1
ATOM 1967 C C . LYS A 1 263 ? -25.560 15.150 9.723 1.00 75.38 263 LYS A C 1
ATOM 1969 O O . LYS A 1 263 ? -25.661 16.252 10.250 1.00 75.38 263 LYS A O 1
ATOM 1974 N N . ALA A 1 264 ? -24.428 14.727 9.161 1.00 67.88 264 ALA A N 1
ATOM 1975 C CA . ALA A 1 264 ? -23.205 15.528 9.146 1.00 67.88 264 ALA A CA 1
ATOM 1976 C C . ALA A 1 264 ? -23.399 16.867 8.411 1.00 67.88 264 ALA A C 1
ATOM 1978 O O . ALA A 1 264 ? -22.930 17.906 8.877 1.00 67.88 264 ALA A O 1
ATOM 1979 N N . ALA A 1 265 ? -24.139 16.866 7.298 1.00 68.50 265 ALA A N 1
ATOM 1980 C CA . ALA A 1 265 ? -24.488 18.077 6.563 1.00 68.50 265 ALA A CA 1
ATOM 1981 C C . ALA A 1 265 ? -25.397 19.013 7.379 1.00 68.50 265 ALA A C 1
ATOM 1983 O O . ALA A 1 265 ? -25.171 20.225 7.387 1.00 68.50 265 ALA A O 1
ATOM 1984 N N . ALA A 1 266 ? -26.390 18.467 8.088 1.00 74.62 266 ALA A N 1
ATOM 1985 C CA . ALA A 1 266 ? -27.265 19.237 8.971 1.00 74.62 266 ALA A CA 1
ATOM 1986 C C . ALA A 1 266 ? -26.492 19.850 10.151 1.00 74.62 266 ALA A C 1
ATOM 1988 O O . ALA A 1 266 ? -26.627 21.045 10.415 1.00 74.62 266 ALA A O 1
ATOM 1989 N N . ASP A 1 267 ? -25.629 19.069 10.805 1.00 71.62 267 ASP A N 1
ATOM 1990 C CA . ASP A 1 267 ? -24.795 19.527 11.922 1.00 71.62 267 ASP A CA 1
ATOM 1991 C C . ASP A 1 267 ? -23.819 20.635 11.457 1.00 71.62 267 ASP A C 1
ATOM 1993 O O . ASP A 1 267 ? -23.655 21.659 12.126 1.00 71.62 267 ASP A O 1
ATOM 1997 N N . ALA A 1 268 ? -23.229 20.499 10.261 1.00 67.81 268 ALA A N 1
ATOM 1998 C CA . ALA A 1 268 ? -22.372 21.526 9.662 1.00 67.81 268 ALA A CA 1
ATOM 1999 C C . ALA A 1 268 ? -23.138 22.809 9.286 1.00 67.81 268 ALA A C 1
ATOM 2001 O O . ALA A 1 268 ? -22.603 23.913 9.433 1.00 67.81 268 ALA A O 1
ATOM 2002 N N . ALA A 1 269 ? -24.380 22.688 8.804 1.00 74.69 269 ALA A N 1
ATOM 2003 C CA . ALA A 1 269 ? -25.245 23.833 8.525 1.00 74.69 269 ALA A CA 1
ATOM 2004 C C . ALA A 1 269 ? -25.613 24.583 9.816 1.00 74.69 269 ALA A C 1
ATOM 2006 O O . ALA A 1 269 ? -25.447 25.802 9.879 1.00 74.69 269 ALA A O 1
ATOM 2007 N N . ALA A 1 270 ? -25.995 23.855 10.870 1.00 75.56 270 ALA A N 1
ATOM 2008 C CA . ALA A 1 270 ? -26.297 24.424 12.182 1.00 75.56 270 ALA A CA 1
ATOM 2009 C C . ALA A 1 270 ? -25.080 25.140 12.797 1.00 75.56 270 ALA A C 1
ATOM 2011 O O . ALA A 1 270 ? -25.206 26.247 13.323 1.00 75.56 270 ALA A O 1
ATOM 2012 N N . ALA A 1 271 ? -23.877 24.565 12.673 1.00 71.81 271 ALA A N 1
ATOM 2013 C CA . ALA A 1 271 ? -22.642 25.203 13.130 1.00 71.81 271 ALA A CA 1
ATOM 2014 C C . ALA A 1 271 ? -22.339 26.516 12.379 1.00 71.81 271 ALA A C 1
ATOM 2016 O O . ALA A 1 271 ? -21.904 27.494 12.992 1.00 71.81 271 ALA A O 1
ATOM 2017 N N . LYS A 1 272 ? -22.602 26.570 11.063 1.00 74.75 272 LYS A N 1
ATOM 2018 C CA . LYS A 1 272 ? -22.457 27.798 10.260 1.00 74.75 272 LYS A CA 1
ATOM 2019 C C . LYS A 1 272 ? -23.463 28.878 10.666 1.00 74.75 272 LYS A C 1
ATOM 2021 O O . LYS A 1 272 ? -23.075 30.041 10.773 1.00 74.75 272 LYS A O 1
ATOM 2026 N N . GLU A 1 273 ? -24.719 28.517 10.924 1.00 74.62 273 GLU A N 1
ATOM 2027 C CA . GLU A 1 273 ? -25.744 29.459 11.402 1.00 74.62 273 GLU A CA 1
ATOM 2028 C C . GLU A 1 273 ? -25.420 30.001 12.801 1.00 74.62 273 GLU A C 1
ATOM 2030 O O . GLU A 1 273 ? -25.478 31.214 13.027 1.00 74.62 273 GLU A O 1
ATOM 2035 N N . ALA A 1 274 ? -24.978 29.136 13.718 1.00 72.00 274 ALA A N 1
ATOM 2036 C CA . ALA A 1 274 ? -24.523 29.541 15.046 1.00 72.00 274 ALA A CA 1
ATOM 2037 C C . ALA A 1 274 ? -23.346 30.532 14.960 1.00 72.00 274 ALA A C 1
ATOM 2039 O O . ALA A 1 274 ? -23.384 31.597 15.580 1.00 72.00 274 ALA A O 1
ATOM 2040 N N . ALA A 1 275 ? -22.345 30.249 14.120 1.00 69.81 275 ALA A N 1
ATOM 2041 C CA . ALA A 1 275 ? -21.208 31.143 13.893 1.00 69.81 275 ALA A CA 1
ATOM 2042 C C . ALA A 1 275 ? -21.606 32.496 13.264 1.00 69.81 275 ALA A C 1
ATOM 2044 O O . ALA A 1 275 ? -21.021 33.529 13.600 1.00 69.81 275 ALA A O 1
ATOM 2045 N N . ALA A 1 276 ? -22.613 32.520 12.383 1.00 69.69 276 ALA A N 1
ATOM 2046 C CA . ALA A 1 276 ? -23.134 33.749 11.782 1.00 69.69 276 ALA A CA 1
ATOM 2047 C C . ALA A 1 276 ? -23.913 34.614 12.796 1.00 69.69 276 ALA A C 1
ATOM 2049 O O . ALA A 1 276 ? -23.765 35.837 12.808 1.00 69.69 276 ALA A O 1
ATOM 2050 N N . SER A 1 277 ? -24.682 33.987 13.692 1.00 62.16 277 SER A N 1
ATOM 2051 C CA . SER A 1 277 ? -25.458 34.672 14.740 1.00 62.16 277 SER A CA 1
ATOM 2052 C C . SER A 1 277 ? -24.600 35.263 15.875 1.00 62.16 277 SER A C 1
ATOM 2054 O O . SER A 1 277 ? -24.983 36.261 16.487 1.00 62.16 277 SER A O 1
ATOM 2056 N N . GLY A 1 278 ? -23.402 34.716 16.117 1.00 51.22 278 GLY A N 1
ATOM 2057 C CA . GLY A 1 278 ? -22.478 35.182 17.160 1.00 51.22 278 GLY A CA 1
ATOM 2058 C C . GLY A 1 278 ? -21.728 36.484 16.837 1.00 51.22 278 GLY A C 1
ATOM 2059 O O . GLY A 1 278 ? -21.193 37.120 17.741 1.00 51.22 278 GLY A O 1
ATOM 2060 N N . LYS A 1 279 ? -21.712 36.934 15.573 1.00 52.97 279 LYS A N 1
ATOM 2061 C CA . LYS A 1 279 ? -21.020 38.171 15.145 1.00 52.97 279 LYS A CA 1
ATOM 2062 C C . LYS A 1 279 ? -21.830 39.468 15.343 1.00 52.97 279 LYS A C 1
ATOM 2064 O O . LYS A 1 279 ? -21.340 40.540 14.999 1.00 52.97 279 LYS A O 1
ATOM 2069 N N . GLY A 1 280 ? -23.043 39.405 15.902 1.00 45.97 280 GLY A N 1
ATOM 2070 C CA . GLY A 1 280 ? -23.984 40.537 15.950 1.00 45.97 280 GLY A CA 1
ATOM 2071 C C . GLY A 1 280 ? -23.970 41.444 17.193 1.00 45.97 280 GLY A C 1
ATOM 2072 O O . GLY A 1 280 ? -24.723 42.414 17.221 1.00 45.97 280 GLY A O 1
ATOM 2073 N N . LYS A 1 281 ? -23.163 41.187 18.232 1.00 42.16 281 LYS A N 1
ATOM 2074 C CA . LYS A 1 281 ? -23.156 42.018 19.457 1.00 42.16 281 LYS A CA 1
ATOM 2075 C C . LYS A 1 281 ? -21.764 42.554 19.787 1.00 42.16 281 LYS A C 1
ATOM 2077 O O . LYS A 1 281 ? -21.053 41.988 20.606 1.00 42.16 281 LYS A O 1
ATOM 2082 N N . GLY A 1 282 ? -21.399 43.691 19.193 1.00 43.09 282 GLY A N 1
ATOM 2083 C CA . GLY A 1 282 ? -20.275 44.481 19.699 1.00 43.09 282 GLY A CA 1
ATOM 2084 C C . GLY A 1 282 ? -19.756 45.578 18.774 1.00 43.09 282 GLY A C 1
ATOM 2085 O O . GLY A 1 282 ? -18.744 45.365 18.123 1.00 43.09 282 GLY A O 1
ATOM 2086 N N . LYS A 1 283 ? -20.415 46.748 18.767 1.00 37.78 283 LYS A N 1
ATOM 2087 C CA . LYS A 1 283 ? -19.832 48.098 19.000 1.00 37.78 283 LYS A CA 1
ATOM 2088 C C . LYS A 1 283 ? -20.676 49.206 18.361 1.00 37.78 283 LYS A C 1
ATOM 2090 O O . LYS A 1 283 ? -20.942 49.192 17.166 1.00 37.78 283 LYS A O 1
ATOM 2095 N N . GLY A 1 284 ? -21.037 50.200 19.173 1.00 38.41 284 GLY A N 1
ATOM 2096 C CA . GLY A 1 284 ? -21.506 51.506 18.708 1.00 38.41 284 GLY A CA 1
ATOM 2097 C C . GLY A 1 284 ? -20.356 52.497 18.468 1.00 38.41 284 GLY A C 1
ATOM 2098 O O . GLY A 1 284 ? -19.293 52.308 19.049 1.00 38.41 284 GLY A O 1
ATOM 2099 N N . LYS A 1 285 ? -20.660 53.542 17.666 1.00 36.72 285 LYS A N 1
ATOM 2100 C CA . LYS A 1 285 ? -20.087 54.921 17.569 1.00 36.72 285 LYS A CA 1
ATOM 2101 C C . LYS A 1 285 ? -18.541 55.060 17.442 1.00 36.72 285 LYS A C 1
ATOM 2103 O O . LYS A 1 285 ? -17.812 54.452 18.202 1.00 36.72 285 LYS A O 1
ATOM 2108 N N . ALA A 1 286 ? -17.939 55.898 16.584 1.00 33.03 286 ALA A N 1
ATOM 2109 C CA . ALA A 1 286 ? -18.355 57.181 16.007 1.00 33.03 286 ALA A CA 1
ATOM 2110 C C . ALA A 1 286 ? -17.512 57.609 14.765 1.00 33.03 286 ALA A C 1
ATOM 2112 O O . ALA A 1 286 ? -16.378 57.174 14.615 1.00 33.03 286 ALA A O 1
ATOM 2113 N N . ALA A 1 287 ? -18.106 58.533 13.987 1.00 31.67 287 ALA A N 1
ATOM 2114 C CA . ALA A 1 287 ? -17.564 59.727 13.295 1.00 31.67 287 ALA A CA 1
ATOM 2115 C C . ALA A 1 287 ? -16.630 59.661 12.047 1.00 31.67 287 ALA A C 1
ATOM 2117 O O . ALA A 1 287 ? -15.457 59.342 12.151 1.00 31.67 287 ALA A O 1
ATOM 2118 N N . ALA A 1 288 ? -17.203 60.149 10.925 1.00 31.84 288 ALA A N 1
ATOM 2119 C CA . ALA A 1 288 ? -16.757 61.204 9.977 1.00 31.84 288 ALA A CA 1
ATOM 2120 C C . ALA A 1 288 ? -15.462 61.057 9.126 1.00 31.84 288 ALA A C 1
ATOM 2122 O O . ALA A 1 288 ? -14.394 60.758 9.636 1.00 31.84 288 ALA A O 1
ATOM 2123 N N . GLY A 1 289 ? -15.607 61.326 7.811 1.00 25.23 289 GLY A N 1
ATOM 2124 C CA . GLY A 1 289 ? -14.625 61.155 6.711 1.00 25.23 289 GLY A CA 1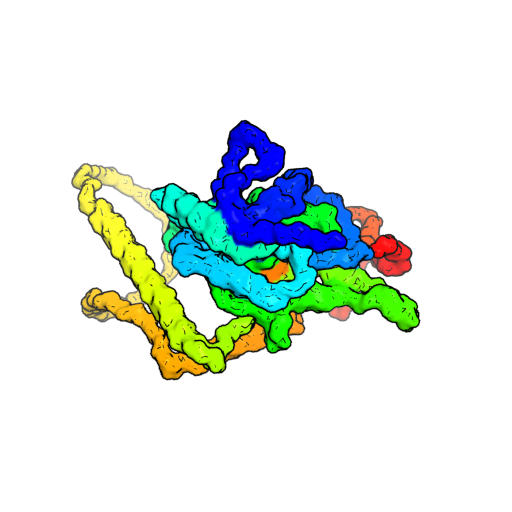
ATOM 2125 C C . GLY A 1 289 ? -13.705 62.366 6.439 1.00 25.23 289 GLY A C 1
ATOM 2126 O O . GLY A 1 289 ? -13.328 62.996 7.423 1.00 25.23 289 GLY A O 1
ATOM 2127 N N . PRO A 1 290 ? -13.332 62.740 5.179 1.00 34.66 290 PRO A N 1
ATOM 2128 C CA . PRO A 1 290 ? -13.925 62.417 3.860 1.00 34.66 290 PRO A CA 1
ATOM 2129 C C . PRO A 1 290 ? -12.946 61.868 2.771 1.00 34.66 290 PRO A C 1
ATOM 2131 O O . PRO A 1 290 ? -11.736 61.822 2.961 1.00 34.66 290 PRO A O 1
ATOM 2134 N N . SER A 1 291 ? -13.497 61.451 1.617 1.00 35.75 291 SER A N 1
ATOM 2135 C CA . SER A 1 291 ? -12.805 60.990 0.379 1.00 35.75 291 SER A CA 1
ATOM 2136 C C . SER A 1 291 ? -12.342 62.152 -0.547 1.00 35.75 291 SER A C 1
ATOM 2138 O O . SER A 1 291 ? -12.684 63.294 -0.232 1.00 35.75 291 SER A O 1
ATOM 2140 N N . PRO A 1 292 ? -11.612 61.920 -1.677 1.00 35.88 292 PRO A N 1
ATOM 2141 C CA . PRO A 1 292 ? -12.192 61.382 -2.933 1.00 35.88 292 PRO A CA 1
ATOM 2142 C C . PRO A 1 292 ? -11.318 60.406 -3.786 1.00 35.88 292 PRO A C 1
ATOM 2144 O O . PRO A 1 292 ? -10.144 60.176 -3.525 1.00 35.88 292 PRO A O 1
ATOM 2147 N N . VAL A 1 293 ? -12.007 59.829 -4.783 1.00 27.70 293 VAL A N 1
ATOM 2148 C CA . VAL A 1 293 ? -11.757 58.788 -5.834 1.00 27.70 293 VAL A CA 1
ATOM 2149 C C . VAL A 1 293 ? -11.144 59.458 -7.122 1.00 27.70 293 VAL A C 1
ATOM 2151 O O . VAL A 1 293 ? -10.861 60.650 -6.990 1.00 27.70 293 VAL A O 1
ATOM 2154 N N . PRO A 1 294 ? -11.028 58.895 -8.374 1.00 46.88 294 PRO A N 1
ATOM 2155 C CA . PRO A 1 294 ? -11.308 57.545 -8.939 1.00 46.88 294 PRO A CA 1
ATOM 2156 C C . PRO A 1 294 ? -10.420 57.006 -10.104 1.00 46.88 294 PRO A C 1
ATOM 2158 O O . PRO A 1 294 ? -9.520 57.684 -10.572 1.00 46.88 294 PRO A O 1
ATOM 2161 N N . ASP A 1 295 ? -10.718 55.771 -10.559 1.00 25.92 295 ASP A N 1
ATOM 2162 C CA . ASP A 1 295 ? -11.004 55.379 -11.971 1.00 25.92 295 ASP A CA 1
ATOM 2163 C C . ASP A 1 295 ? -11.644 53.955 -11.979 1.00 25.92 295 ASP A C 1
ATOM 2165 O O . ASP A 1 295 ? -11.134 53.055 -11.316 1.00 25.92 295 ASP A O 1
ATOM 2169 N N . ALA A 1 296 ? -12.925 53.762 -12.361 1.00 27.75 296 ALA A N 1
ATOM 2170 C CA . ALA A 1 296 ? -13.517 53.520 -13.706 1.00 27.75 296 ALA A CA 1
ATOM 2171 C C . ALA A 1 296 ? -13.181 52.118 -14.293 1.00 27.75 296 ALA A C 1
ATOM 2173 O O . ALA A 1 296 ? -12.027 51.728 -14.269 1.00 27.75 296 ALA A O 1
ATOM 2174 N N . ALA A 1 297 ? -14.050 51.269 -14.873 1.00 28.61 297 ALA A N 1
ATOM 2175 C CA . ALA A 1 297 ? -15.495 51.160 -15.165 1.00 28.61 297 ALA A CA 1
ATOM 2176 C C . ALA A 1 297 ? -15.752 49.663 -15.556 1.00 28.61 297 ALA A C 1
ATOM 2178 O O . ALA A 1 297 ? -14.892 49.048 -16.173 1.00 28.61 297 ALA A O 1
ATOM 2179 N N . ALA A 1 298 ? -16.738 48.930 -15.017 1.00 28.17 298 ALA A N 1
ATOM 2180 C CA . ALA A 1 298 ? -18.134 48.720 -15.458 1.00 28.17 298 ALA A CA 1
ATOM 2181 C C . ALA A 1 298 ? -18.383 48.073 -16.852 1.00 28.17 298 ALA A C 1
ATOM 2183 O O . ALA A 1 298 ? -18.168 48.705 -17.876 1.00 28.17 298 ALA A O 1
ATOM 2184 N N . SER A 1 299 ? -18.991 46.873 -16.873 1.00 27.72 299 SER A N 1
ATOM 2185 C CA . SER A 1 299 ? -20.269 46.518 -17.555 1.00 27.72 299 SER A CA 1
ATOM 2186 C C . SER A 1 299 ? -20.614 45.044 -17.218 1.00 27.72 299 SER A C 1
ATOM 2188 O O . SER A 1 299 ? -19.709 44.263 -16.959 1.00 27.72 299 SER A O 1
ATOM 2190 N N . GLY A 1 300 ? -21.851 44.557 -17.119 1.00 27.25 300 GLY A N 1
ATOM 2191 C CA . GLY A 1 300 ? -23.151 45.110 -17.467 1.00 27.25 300 GLY A CA 1
ATOM 2192 C C . GLY A 1 300 ? -24.288 44.421 -16.693 1.00 27.25 300 GLY A C 1
ATOM 2193 O O . GLY A 1 300 ? -24.112 43.434 -15.982 1.00 27.25 300 GLY A O 1
ATOM 2194 N N . THR A 1 301 ? -25.459 45.030 -16.800 1.00 31.95 301 THR A N 1
ATOM 2195 C CA . THR A 1 301 ? -26.660 44.869 -15.980 1.00 31.95 301 THR A CA 1
ATOM 2196 C C . THR A 1 301 ? -27.674 43.884 -16.568 1.00 31.95 301 THR A C 1
ATOM 2198 O O . THR A 1 301 ? -27.902 43.847 -17.772 1.00 31.95 301 THR A O 1
ATOM 2201 N N . GLY A 1 302 ? -28.383 43.168 -15.690 1.00 27.14 302 GLY A N 1
ATOM 2202 C CA . GLY A 1 302 ? -29.607 42.428 -16.008 1.00 27.14 302 GLY A CA 1
ATOM 2203 C C . GLY A 1 302 ? -30.559 42.437 -14.811 1.00 27.14 302 GLY A C 1
ATOM 2204 O O . GLY A 1 302 ? -30.311 41.786 -13.802 1.00 27.14 302 GLY A O 1
ATOM 2205 N N . LYS A 1 303 ? -31.627 43.237 -14.897 1.00 35.88 303 LYS A N 1
ATOM 2206 C CA . LYS A 1 303 ? -32.602 43.528 -13.833 1.00 35.88 303 LYS A CA 1
ATOM 2207 C C . LYS A 1 303 ? -33.802 42.578 -13.974 1.00 35.88 303 LYS A C 1
ATOM 2209 O O . LYS A 1 303 ? -34.507 42.650 -14.976 1.00 35.88 303 LYS A O 1
ATOM 2214 N N . GLY A 1 304 ? -34.068 41.734 -12.974 1.00 30.39 304 GLY A N 1
ATOM 2215 C CA . GLY A 1 304 ? -35.248 40.859 -12.903 1.00 30.39 304 GLY A CA 1
ATOM 2216 C C . GLY A 1 304 ? -36.007 41.052 -11.587 1.00 30.39 304 GLY A C 1
ATOM 2217 O O . GLY A 1 304 ? -35.417 40.990 -10.515 1.00 30.39 304 GLY A O 1
ATOM 2218 N N . LYS A 1 305 ? -37.305 41.359 -11.696 1.00 33.62 305 LYS A N 1
ATOM 2219 C CA . LYS A 1 305 ? -38.240 41.754 -10.628 1.00 33.62 305 LYS A CA 1
ATOM 2220 C C . LYS A 1 305 ? -38.582 40.621 -9.644 1.00 33.62 305 LYS A C 1
ATOM 2222 O O . LYS A 1 305 ? -38.504 39.446 -9.973 1.00 33.62 305 LYS A O 1
ATOM 2227 N N . GLY A 1 306 ? -39.021 41.048 -8.457 1.00 35.91 306 GLY A N 1
ATOM 2228 C CA . GLY A 1 306 ? -39.369 40.261 -7.274 1.00 35.91 306 GLY A CA 1
ATOM 2229 C C . GLY A 1 306 ? -40.188 38.982 -7.468 1.00 35.91 306 GLY A C 1
ATOM 2230 O O . GLY A 1 306 ? -41.109 38.913 -8.274 1.00 35.91 306 GLY A O 1
ATOM 2231 N N . ALA A 1 307 ? -39.916 38.020 -6.587 1.00 31.06 307 ALA A N 1
ATOM 2232 C CA . ALA A 1 307 ? -40.853 36.980 -6.194 1.00 31.06 307 ALA A CA 1
ATOM 2233 C C . ALA A 1 307 ? -40.634 36.623 -4.715 1.00 31.06 307 ALA A C 1
ATOM 2235 O O . ALA A 1 307 ? -39.553 36.195 -4.325 1.00 31.06 307 ALA A O 1
ATOM 2236 N N . LYS A 1 308 ? -41.694 36.865 -3.933 1.00 31.64 308 LYS A N 1
ATOM 2237 C CA . LYS A 1 308 ? -42.181 36.134 -2.752 1.00 31.64 308 LYS A CA 1
ATOM 2238 C C . LYS A 1 308 ? -41.167 35.356 -1.907 1.00 31.64 308 LYS A C 1
ATOM 2240 O O . LYS A 1 308 ? -40.550 34.398 -2.363 1.00 31.64 308 LYS A O 1
ATOM 2245 N N . GLY A 1 309 ? -41.175 35.678 -0.611 1.00 38.28 309 GLY A N 1
ATOM 2246 C CA . GLY A 1 309 ? -40.604 34.854 0.447 1.00 38.28 309 GLY A CA 1
ATOM 2247 C C . GLY A 1 309 ? -40.956 33.378 0.266 1.00 38.28 309 GLY A C 1
ATOM 2248 O O . GLY A 1 309 ? -42.122 32.985 0.304 1.00 38.28 309 GLY A O 1
ATOM 2249 N N . LYS A 1 310 ? -39.920 32.569 0.054 1.00 33.91 310 LYS A N 1
ATOM 2250 C CA . LYS A 1 310 ? -39.972 31.127 0.247 1.00 33.91 310 LYS A CA 1
ATOM 2251 C C . LYS A 1 310 ? -39.804 30.903 1.742 1.00 33.91 310 LYS A C 1
ATOM 2253 O O . LYS A 1 310 ? -38.747 31.208 2.288 1.00 33.91 310 LYS A O 1
ATOM 2258 N N . GLY A 1 311 ? -40.860 30.414 2.389 1.00 31.83 311 GLY A N 1
ATOM 2259 C CA . GLY A 1 311 ? -40.757 29.862 3.734 1.00 31.83 311 GLY A CA 1
ATOM 2260 C C . GLY A 1 311 ? -39.602 28.868 3.786 1.00 31.83 311 GLY A C 1
ATOM 2261 O O . GLY A 1 311 ? -39.353 28.158 2.806 1.00 31.83 311 GLY A O 1
ATOM 2262 N N . ALA A 1 312 ? -38.879 28.876 4.904 1.00 31.98 312 ALA A N 1
ATOM 2263 C CA . ALA A 1 312 ? -37.840 27.907 5.200 1.00 31.98 312 ALA A CA 1
ATOM 2264 C C . ALA A 1 312 ? -38.400 26.507 4.924 1.00 31.98 312 ALA A C 1
ATOM 2266 O O . ALA A 1 312 ? -39.298 26.035 5.621 1.00 31.98 312 ALA A O 1
ATOM 2267 N N . ALA A 1 313 ? -37.935 25.882 3.842 1.00 38.62 313 ALA A N 1
ATOM 2268 C CA . ALA A 1 313 ? -38.222 24.485 3.602 1.00 38.62 313 ALA A CA 1
ATOM 2269 C C . ALA A 1 313 ? -37.593 23.741 4.778 1.00 38.62 313 ALA A C 1
ATOM 2271 O O . ALA A 1 313 ? -36.374 23.793 4.951 1.00 38.62 313 ALA A O 1
ATOM 2272 N N . GLY A 1 314 ? -38.430 23.118 5.610 1.00 40.19 314 GLY A N 1
ATOM 2273 C CA . GLY A 1 314 ? -37.952 22.226 6.659 1.00 40.19 314 GLY A CA 1
ATOM 2274 C C . GLY A 1 314 ? -36.979 21.200 6.067 1.00 40.19 314 GLY A C 1
ATOM 2275 O O . GLY A 1 314 ? -37.040 20.929 4.860 1.00 40.19 314 GLY A O 1
ATOM 2276 N N . PRO A 1 315 ? -36.057 20.658 6.878 1.00 42.22 315 PRO A N 1
ATOM 2277 C CA . PRO A 1 315 ? -35.025 19.755 6.390 1.00 42.22 315 PRO A CA 1
ATOM 2278 C C . PRO A 1 315 ? -35.677 18.620 5.595 1.00 42.22 315 PRO A C 1
ATOM 2280 O O . PRO A 1 315 ? -36.471 17.847 6.132 1.00 42.22 315 PRO A O 1
ATOM 2283 N N . LYS A 1 316 ? -35.390 18.560 4.286 1.00 53.97 316 LYS A N 1
ATOM 2284 C CA . LYS A 1 316 ? -35.823 17.445 3.440 1.00 53.97 316 LYS A CA 1
ATOM 2285 C C . LYS A 1 316 ? -35.269 16.171 4.065 1.00 53.97 316 LYS A C 1
ATOM 2287 O O . LYS A 1 316 ? -34.069 16.102 4.329 1.00 53.97 316 LYS A O 1
ATOM 2292 N N . ALA A 1 317 ? -36.142 15.190 4.291 1.00 57.75 317 ALA A N 1
ATOM 2293 C CA . ALA A 1 317 ? -35.722 13.862 4.711 1.00 57.75 317 ALA A CA 1
ATOM 2294 C C . ALA A 1 317 ? -34.606 13.367 3.781 1.00 57.75 317 ALA A C 1
ATOM 2296 O O . ALA A 1 317 ? -34.660 13.595 2.566 1.00 57.75 317 ALA A O 1
ATOM 2297 N N . ALA A 1 318 ? -33.585 12.742 4.367 1.00 62.38 318 ALA A N 1
ATOM 2298 C CA . ALA A 1 318 ? -32.478 12.188 3.607 1.00 62.38 318 ALA A CA 1
ATOM 2299 C C . ALA A 1 318 ? -33.030 11.220 2.543 1.00 62.38 318 ALA A C 1
ATOM 2301 O O . ALA A 1 318 ? -33.946 10.450 2.853 1.00 62.38 318 ALA A O 1
ATOM 2302 N N . PRO A 1 319 ? -32.531 11.265 1.295 1.00 69.00 319 PRO A N 1
ATOM 2303 C CA . PRO A 1 319 ? -32.945 10.298 0.289 1.00 69.00 319 PRO A CA 1
ATOM 2304 C C . PRO A 1 319 ? -32.655 8.880 0.802 1.00 69.00 319 PRO A C 1
ATOM 2306 O O . PRO A 1 319 ? -31.630 8.646 1.430 1.00 69.00 319 PRO A O 1
ATOM 2309 N N . THR A 1 320 ? -33.562 7.937 0.575 1.00 73.44 320 THR A N 1
ATOM 2310 C CA . THR A 1 320 ? -33.353 6.520 0.907 1.00 73.44 320 THR A CA 1
ATOM 2311 C C . THR A 1 320 ? -33.439 5.712 -0.372 1.00 73.44 320 THR A C 1
ATOM 2313 O O . THR A 1 320 ? -34.211 6.054 -1.263 1.00 73.44 320 THR A O 1
ATOM 2316 N N . ILE A 1 321 ? -32.624 4.666 -0.477 1.00 72.88 321 ILE A N 1
ATOM 2317 C CA . ILE A 1 321 ? -32.680 3.716 -1.584 1.00 72.88 321 ILE A CA 1
ATOM 2318 C C . ILE A 1 321 ? -33.744 2.680 -1.234 1.00 72.88 321 ILE A C 1
ATOM 2320 O O . ILE A 1 321 ? -33.584 1.912 -0.278 1.00 72.88 321 ILE A O 1
ATOM 2324 N N . ALA A 1 322 ? -34.830 2.655 -2.005 1.00 77.94 322 ALA A N 1
ATOM 2325 C CA . ALA A 1 322 ? -35.867 1.643 -1.862 1.00 77.94 322 ALA A CA 1
ATOM 2326 C C . ALA A 1 322 ? -35.438 0.313 -2.521 1.00 77.94 322 ALA A C 1
ATOM 2328 O O . ALA A 1 322 ? -34.731 0.327 -3.533 1.00 77.94 322 ALA A O 1
ATOM 2329 N N . PRO A 1 323 ? -35.923 -0.855 -2.046 1.00 75.31 323 PRO A N 1
ATOM 2330 C CA . PRO A 1 323 ? -35.617 -2.147 -2.673 1.00 75.31 323 PRO A CA 1
ATOM 2331 C C . PRO A 1 323 ? -35.928 -2.205 -4.176 1.00 75.31 323 PRO A C 1
ATOM 2333 O O . PRO A 1 323 ? -35.204 -2.841 -4.938 1.00 75.31 323 PRO A O 1
ATOM 2336 N N . ALA A 1 324 ? -36.972 -1.496 -4.619 1.00 74.94 324 ALA A N 1
ATOM 2337 C CA . ALA A 1 324 ? -37.358 -1.405 -6.027 1.00 74.94 324 ALA A CA 1
ATOM 2338 C C . ALA A 1 324 ? -36.357 -0.613 -6.897 1.00 74.94 324 ALA A C 1
ATOM 2340 O O . ALA A 1 324 ? -36.307 -0.807 -8.110 1.00 74.94 324 ALA A O 1
ATOM 2341 N N . GLU A 1 325 ? -35.542 0.259 -6.298 1.00 68.81 325 GLU A N 1
ATOM 2342 C CA . GLU A 1 325 ? -34.544 1.081 -6.994 1.00 68.81 325 GLU A CA 1
ATOM 2343 C C . GLU A 1 325 ? -33.186 0.378 -7.117 1.00 68.81 325 GLU A C 1
ATOM 2345 O O . GLU A 1 325 ? -32.374 0.741 -7.976 1.00 68.81 325 GLU A O 1
ATOM 2350 N N . LEU A 1 326 ? -32.957 -0.662 -6.306 1.00 69.25 326 LEU A N 1
ATOM 2351 C CA . LEU A 1 326 ? -31.708 -1.417 -6.262 1.00 69.25 326 LEU A CA 1
ATOM 2352 C C . LEU A 1 326 ? -31.306 -1.982 -7.642 1.00 69.25 326 LEU A C 1
ATOM 2354 O O . LEU A 1 326 ? -30.169 -1.746 -8.049 1.00 69.25 326 LEU A O 1
ATOM 2358 N N . PRO A 1 327 ? -32.190 -2.623 -8.438 1.00 68.19 327 PRO A N 1
ATOM 2359 C CA . PRO A 1 327 ? -31.819 -3.091 -9.777 1.00 68.19 327 PRO A CA 1
ATOM 2360 C C . PRO A 1 327 ? -31.335 -1.967 -10.703 1.00 68.19 327 PRO A C 1
ATOM 2362 O O . PRO A 1 327 ? -30.442 -2.170 -11.522 1.00 68.19 327 PRO A O 1
ATOM 2365 N N . GLY A 1 328 ? -31.916 -0.769 -10.583 1.00 63.88 328 GLY A N 1
ATOM 2366 C CA . GLY A 1 328 ? -31.506 0.397 -11.364 1.00 63.88 328 GLY A CA 1
ATOM 2367 C C . GLY A 1 328 ? -30.150 0.952 -10.928 1.00 63.88 328 GLY A C 1
ATOM 2368 O O . GLY A 1 328 ? -29.345 1.328 -11.777 1.00 63.88 328 GLY A O 1
ATOM 2369 N N . LEU A 1 329 ? -29.879 0.977 -9.621 1.00 66.12 329 LEU A N 1
ATOM 2370 C CA . LEU A 1 329 ? -28.577 1.357 -9.072 1.00 66.12 329 LEU A CA 1
ATOM 2371 C C . LEU A 1 329 ? -27.475 0.391 -9.521 1.00 66.12 329 LEU A C 1
ATOM 2373 O O . LEU A 1 329 ? -26.438 0.839 -9.997 1.00 66.12 329 LEU A O 1
ATOM 2377 N N . LEU A 1 330 ? -27.729 -0.915 -9.455 1.00 59.22 330 LEU A N 1
ATOM 2378 C CA . LEU A 1 330 ? -26.762 -1.939 -9.850 1.00 59.22 330 LEU A CA 1
ATOM 2379 C C . LEU A 1 330 ? -26.421 -1.878 -11.328 1.00 59.22 330 LEU A C 1
ATOM 2381 O O . LEU A 1 330 ? -25.247 -1.899 -11.668 1.00 59.22 330 LEU A O 1
ATOM 2385 N N . ARG A 1 331 ? -27.420 -1.705 -12.204 1.00 64.00 331 ARG A N 1
ATOM 2386 C CA . ARG A 1 331 ? -27.162 -1.505 -13.637 1.00 64.00 331 ARG A CA 1
ATOM 2387 C C . ARG A 1 331 ? -26.308 -0.268 -13.904 1.00 64.00 331 ARG A C 1
ATOM 2389 O O . ARG A 1 331 ? -25.505 -0.286 -14.827 1.00 64.00 331 ARG A O 1
ATOM 2396 N N . ARG A 1 332 ? -26.468 0.807 -13.122 1.00 60.19 332 ARG A N 1
ATOM 2397 C CA . ARG A 1 332 ? -25.617 2.003 -13.239 1.00 60.19 332 ARG A CA 1
ATOM 2398 C C . ARG A 1 332 ? -24.189 1.731 -12.775 1.00 60.19 332 ARG A C 1
ATOM 2400 O O . ARG A 1 332 ? -23.273 2.148 -13.468 1.00 60.19 332 ARG A O 1
ATOM 2407 N N . ILE A 1 333 ? -24.010 1.012 -11.665 1.00 58.62 333 ILE A N 1
ATOM 2408 C CA . ILE A 1 333 ? -22.690 0.578 -11.181 1.00 58.62 333 ILE A CA 1
ATOM 2409 C C . ILE A 1 333 ? -22.020 -0.331 -12.215 1.00 58.62 333 ILE A C 1
ATOM 2411 O O . ILE A 1 333 ? -20.878 -0.101 -12.580 1.00 58.62 333 ILE A O 1
ATOM 2415 N N . GLU A 1 334 ? -22.731 -1.326 -12.738 1.00 57.47 334 GLU A N 1
ATOM 2416 C CA . GLU A 1 334 ? -22.217 -2.253 -13.747 1.00 57.47 334 GLU A CA 1
ATOM 2417 C C . GLU A 1 334 ? -21.880 -1.538 -15.063 1.00 57.47 334 GLU A C 1
ATOM 2419 O O . GLU A 1 334 ? -20.833 -1.787 -15.654 1.00 57.47 334 GLU A O 1
ATOM 2424 N N . HIS A 1 335 ? -22.736 -0.620 -15.522 1.00 58.53 335 HIS A N 1
ATOM 2425 C CA . HIS A 1 335 ? -22.464 0.185 -16.713 1.00 58.53 335 HIS A CA 1
ATOM 2426 C C . HIS A 1 335 ? -21.231 1.073 -16.531 1.00 58.53 335 HIS A C 1
ATOM 2428 O O . HIS A 1 335 ? -20.393 1.141 -17.427 1.00 58.53 335 HIS A O 1
ATOM 2434 N N . ASP A 1 336 ? -21.108 1.711 -15.367 1.00 58.38 336 ASP A N 1
ATOM 2435 C CA . ASP A 1 336 ? -19.935 2.485 -14.987 1.00 58.38 336 ASP A CA 1
ATOM 2436 C C . ASP A 1 336 ? -18.683 1.591 -14.957 1.00 58.38 336 ASP A C 1
ATOM 2438 O O . ASP A 1 336 ? -17.746 1.860 -15.700 1.00 58.38 336 ASP A O 1
ATOM 2442 N N . MET A 1 337 ? -18.688 0.457 -14.247 1.00 56.31 337 MET A N 1
ATOM 2443 C CA . MET A 1 337 ? -17.570 -0.504 -14.239 1.00 56.31 337 MET A CA 1
ATOM 2444 C C . MET A 1 337 ? -17.179 -0.969 -15.649 1.00 56.31 337 MET A C 1
ATOM 2446 O O . MET A 1 337 ? -16.003 -0.938 -15.999 1.00 56.31 337 MET A O 1
ATOM 2450 N N . ASN A 1 338 ? -18.150 -1.317 -16.496 1.00 57.28 338 ASN A N 1
ATOM 2451 C CA . ASN A 1 338 ? -17.902 -1.717 -17.883 1.00 57.28 338 ASN A CA 1
ATOM 2452 C C . ASN A 1 338 ? -17.288 -0.585 -18.720 1.00 57.28 338 ASN A C 1
ATOM 2454 O O . ASN A 1 338 ? -16.400 -0.833 -19.539 1.00 57.28 338 ASN A O 1
ATOM 2458 N N . ALA A 1 339 ? -17.740 0.659 -18.533 1.00 58.47 339 ALA A N 1
ATOM 2459 C CA . ALA A 1 339 ? -17.136 1.820 -19.179 1.00 58.47 339 ALA A CA 1
ATOM 2460 C C . ALA A 1 339 ? -15.679 2.006 -18.725 1.00 58.47 339 ALA A C 1
ATOM 2462 O O . ALA A 1 339 ? -14.807 2.246 -19.561 1.00 58.47 339 ALA A O 1
ATOM 2463 N N . ARG A 1 340 ? -15.392 1.807 -17.431 1.00 59.72 340 ARG A N 1
ATOM 2464 C CA . ARG A 1 340 ? -14.035 1.879 -16.865 1.00 59.72 340 ARG A CA 1
ATOM 2465 C C . ARG A 1 340 ? -13.115 0.788 -17.418 1.00 59.72 340 ARG A C 1
ATOM 2467 O O . ARG A 1 340 ? -12.013 1.103 -17.857 1.00 59.72 340 ARG A O 1
ATOM 2474 N N . THR A 1 341 ? -13.579 -0.461 -17.498 1.00 54.56 341 THR A N 1
ATOM 2475 C CA . THR A 1 341 ? -12.834 -1.571 -18.126 1.00 54.56 341 THR A CA 1
ATOM 2476 C C . THR A 1 341 ? -12.495 -1.272 -19.587 1.00 54.56 341 THR A C 1
ATOM 2478 O O . THR A 1 341 ? -11.374 -1.517 -20.026 1.00 54.56 341 THR A O 1
ATOM 2481 N N . ARG A 1 342 ? -13.438 -0.696 -20.346 1.00 57.44 342 ARG A N 1
ATOM 2482 C CA . ARG A 1 342 ? -13.202 -0.309 -21.746 1.00 57.44 342 ARG A CA 1
ATOM 2483 C C . ARG A 1 342 ? -12.196 0.834 -21.867 1.00 57.44 342 ARG A C 1
ATOM 2485 O O . ARG A 1 342 ? -11.331 0.764 -22.729 1.00 57.44 342 ARG A O 1
ATOM 2492 N N . LEU A 1 343 ? -12.272 1.854 -21.010 1.00 52.50 343 LEU A N 1
ATOM 2493 C CA . LEU A 1 343 ? -11.309 2.962 -21.001 1.00 52.50 343 LEU A CA 1
ATOM 2494 C C . LEU A 1 343 ? -9.882 2.485 -20.693 1.00 52.50 343 LEU A C 1
ATOM 2496 O O . LEU A 1 343 ? -8.947 2.918 -21.364 1.00 52.50 343 LEU A O 1
ATOM 2500 N N . ALA A 1 344 ? -9.725 1.548 -19.754 1.00 52.00 344 ALA A N 1
ATOM 2501 C CA . ALA A 1 344 ? -8.431 0.939 -19.441 1.00 52.00 344 ALA A CA 1
ATOM 2502 C C . ALA A 1 344 ? -7.823 0.177 -20.636 1.00 52.00 344 ALA A C 1
ATOM 2504 O O . ALA A 1 344 ? -6.608 0.180 -20.812 1.00 52.00 344 ALA A O 1
ATOM 2505 N N . ALA A 1 345 ? -8.657 -0.429 -21.489 1.00 54.19 345 ALA A N 1
ATOM 2506 C CA . ALA A 1 345 ? -8.210 -1.123 -22.698 1.00 54.19 345 ALA A CA 1
ATOM 2507 C C . ALA A 1 345 ? -7.820 -0.175 -23.851 1.00 54.19 345 ALA A C 1
ATOM 2509 O O . ALA A 1 345 ? -7.108 -0.588 -24.763 1.00 54.19 345 ALA A O 1
ATOM 2510 N N . VAL A 1 346 ? -8.287 1.080 -23.836 1.00 49.78 346 VAL A N 1
ATOM 2511 C CA . VAL A 1 346 ? -8.013 2.060 -24.904 1.00 49.78 346 VAL A CA 1
ATOM 2512 C C . VAL A 1 346 ? -6.634 2.696 -24.750 1.00 49.78 346 VAL A C 1
ATOM 2514 O O . VAL A 1 346 ? -5.970 2.945 -25.754 1.00 49.78 346 VAL A O 1
ATOM 2517 N N . HIS A 1 347 ? -6.183 2.975 -23.523 1.00 41.78 347 HIS A N 1
ATOM 2518 C CA . HIS A 1 347 ? -4.848 3.530 -23.315 1.00 41.78 347 HIS A CA 1
ATOM 2519 C C . HIS A 1 347 ? -4.333 3.264 -21.889 1.00 41.78 347 HIS A C 1
ATOM 2521 O O . HIS A 1 347 ? -4.991 3.672 -20.929 1.00 41.78 347 HIS A O 1
ATOM 2527 N N . PRO A 1 348 ? -3.123 2.693 -21.719 1.00 46.00 348 PRO A N 1
ATOM 2528 C CA . PRO A 1 348 ? -2.562 2.374 -20.401 1.00 46.00 348 PRO A CA 1
ATOM 2529 C C . PRO A 1 348 ? -2.314 3.608 -19.514 1.00 46.00 348 PRO A C 1
ATOM 2531 O O . PRO A 1 348 ? -2.127 3.469 -18.311 1.00 46.00 348 PRO A O 1
ATOM 2534 N N . GLN A 1 349 ? -2.341 4.821 -20.085 1.00 39.94 349 GLN A N 1
ATOM 2535 C CA . GLN A 1 349 ? -2.220 6.082 -19.339 1.00 39.94 349 GLN A CA 1
ATOM 2536 C C . GLN A 1 349 ? -3.552 6.808 -19.091 1.00 39.94 349 GLN A C 1
ATOM 2538 O O . GLN A 1 349 ? -3.506 7.945 -18.638 1.00 39.94 349 GLN A O 1
ATOM 2543 N N . LEU A 1 350 ? -4.721 6.235 -19.417 1.00 42.69 350 LEU A N 1
ATOM 2544 C CA . LEU A 1 350 ? -6.019 6.810 -19.027 1.00 42.69 350 LEU A CA 1
ATOM 2545 C C . LEU A 1 350 ? -6.348 6.318 -17.610 1.00 42.69 350 LEU A C 1
ATOM 2547 O O . LEU A 1 350 ? -6.941 5.249 -17.457 1.00 42.69 350 LEU A O 1
ATOM 2551 N N . PRO A 1 351 ? -5.951 7.046 -16.548 1.00 44.50 351 PRO A N 1
ATOM 2552 C CA . PRO A 1 351 ? -6.008 6.551 -15.190 1.00 44.50 351 PRO A CA 1
ATOM 2553 C C . PRO A 1 351 ? -7.400 6.869 -14.661 1.00 44.50 351 PRO A C 1
ATOM 2555 O O . PRO A 1 351 ? -7.593 7.809 -13.894 1.00 44.50 351 PRO A O 1
ATOM 2558 N N . TYR A 1 352 ? -8.404 6.133 -15.124 1.00 42.62 352 TYR A N 1
ATOM 2559 C CA . TYR A 1 352 ? -9.687 6.141 -14.447 1.00 42.62 352 TYR A CA 1
ATOM 2560 C C . TYR A 1 352 ? -9.755 4.901 -13.566 1.00 42.62 352 TYR A C 1
ATOM 2562 O O . TYR A 1 352 ? -10.123 3.818 -14.011 1.00 42.62 352 TYR A O 1
ATOM 2570 N N . ILE A 1 353 ? -9.298 5.079 -12.325 1.00 49.50 353 ILE A N 1
ATOM 2571 C CA . ILE A 1 353 ? -9.137 4.041 -11.306 1.00 49.50 353 ILE A CA 1
ATOM 2572 C C . ILE A 1 353 ? -10.441 3.999 -10.499 1.00 49.50 353 ILE A C 1
ATOM 2574 O O . ILE A 1 353 ? -10.648 4.869 -9.652 1.00 49.50 353 ILE A O 1
ATOM 2578 N N . PRO A 1 354 ? -11.378 3.067 -10.749 1.00 46.47 354 PRO A N 1
ATOM 2579 C CA . PRO A 1 354 ? -12.328 2.729 -9.702 1.00 46.47 354 PRO A CA 1
ATOM 2580 C C . PRO A 1 354 ? -11.552 2.175 -8.509 1.00 46.47 354 PRO A C 1
ATOM 2582 O O . PRO A 1 354 ? -10.844 1.181 -8.648 1.00 46.47 354 PRO A O 1
ATOM 2585 N N . GLU A 1 355 ? -11.698 2.811 -7.346 1.00 53.88 355 GLU A N 1
ATOM 2586 C CA . GLU A 1 355 ? -11.509 2.137 -6.057 1.00 53.88 355 GLU A CA 1
ATOM 2587 C C . GLU A 1 355 ? -12.225 0.767 -6.127 1.00 53.88 355 GLU A C 1
ATOM 2589 O O . GLU A 1 355 ? -13.333 0.691 -6.678 1.00 53.88 355 GLU A O 1
ATOM 2594 N N . PRO A 1 356 ? -11.565 -0.327 -5.691 1.00 58.19 356 PRO A N 1
ATOM 2595 C CA . PRO A 1 356 ? -11.017 -0.382 -4.335 1.00 58.19 356 PRO A CA 1
ATOM 2596 C C . PRO A 1 356 ? -9.617 -0.986 -4.161 1.00 58.19 356 PRO A C 1
ATOM 2598 O O . PRO A 1 356 ? -9.202 -1.124 -3.023 1.00 58.19 356 PRO A O 1
ATOM 2601 N N . ASN A 1 357 ? -8.887 -1.388 -5.203 1.00 71.00 357 ASN A N 1
ATOM 2602 C CA . ASN A 1 357 ? -7.578 -2.026 -5.012 1.00 71.00 357 ASN A CA 1
ATOM 2603 C C . ASN A 1 357 ? -6.533 -1.372 -5.914 1.00 71.00 357 ASN A C 1
ATOM 2605 O O . ASN A 1 357 ? -6.314 -1.789 -7.054 1.00 71.00 357 ASN A O 1
ATOM 2609 N N . LEU A 1 358 ? -5.900 -0.322 -5.398 1.00 86.69 358 LEU A N 1
ATOM 2610 C CA . LEU A 1 358 ? -4.777 0.337 -6.048 1.00 86.69 358 LEU A CA 1
ATOM 2611 C C . LEU A 1 358 ? -3.474 -0.255 -5.519 1.00 86.69 358 LEU A C 1
ATOM 2613 O O . LEU A 1 358 ? -3.195 -0.182 -4.330 1.00 86.69 358 LEU A O 1
ATOM 2617 N N . PHE A 1 359 ? -2.641 -0.784 -6.397 1.00 91.06 359 PHE A N 1
ATOM 2618 C CA . PHE A 1 359 ? -1.321 -1.284 -6.048 1.00 91.06 359 PHE A CA 1
ATOM 2619 C C . PHE A 1 359 ? -0.284 -0.296 -6.542 1.00 91.06 359 PHE A C 1
ATOM 2621 O O . PHE A 1 359 ? -0.322 0.087 -7.707 1.00 91.06 359 PHE A O 1
ATOM 2628 N N . VAL A 1 360 ? 0.636 0.106 -5.675 1.00 93.00 360 VAL A N 1
ATOM 2629 C CA . VAL A 1 360 ? 1.731 1.022 -6.006 1.00 93.00 360 VAL A CA 1
ATOM 2630 C C . VAL A 1 360 ? 3.042 0.353 -5.629 1.00 93.00 360 VAL A C 1
ATOM 2632 O O . VAL A 1 360 ? 3.132 -0.218 -4.542 1.00 93.00 360 VAL A O 1
ATOM 2635 N N . ASP A 1 361 ? 4.037 0.399 -6.512 1.00 95.31 361 ASP A N 1
ATOM 2636 C CA . ASP A 1 361 ? 5.380 -0.118 -6.227 1.00 95.31 361 ASP A CA 1
ATOM 2637 C C . ASP A 1 361 ? 5.910 0.527 -4.935 1.00 95.31 361 ASP A C 1
ATOM 2639 O O . ASP A 1 361 ? 6.024 1.753 -4.822 1.00 95.31 361 ASP A O 1
ATOM 2643 N N . ALA A 1 362 ? 6.182 -0.291 -3.915 1.00 96.56 362 ALA A N 1
ATOM 2644 C CA . ALA A 1 362 ? 6.555 0.240 -2.613 1.00 96.56 362 ALA A CA 1
ATOM 2645 C C . ALA A 1 362 ? 7.961 0.853 -2.640 1.00 96.56 362 ALA A C 1
ATOM 2647 O O . ALA A 1 362 ? 8.179 1.882 -1.994 1.00 96.56 362 ALA A O 1
ATOM 2648 N N . ALA A 1 363 ? 8.894 0.300 -3.422 1.00 96.50 363 ALA A N 1
ATOM 2649 C CA . ALA A 1 363 ? 10.226 0.876 -3.589 1.00 96.50 363 ALA A CA 1
ATOM 2650 C C . ALA A 1 363 ? 10.143 2.265 -4.238 1.00 96.50 363 ALA A C 1
ATOM 2652 O O . ALA A 1 363 ? 10.774 3.208 -3.755 1.00 96.50 363 ALA A O 1
ATOM 2653 N N . ALA A 1 364 ? 9.272 2.433 -5.233 1.00 95.62 364 ALA A N 1
ATOM 2654 C CA . ALA A 1 364 ? 9.020 3.713 -5.886 1.00 95.62 364 ALA A CA 1
ATOM 2655 C C . ALA A 1 364 ? 8.496 4.775 -4.907 1.00 95.62 364 ALA A C 1
ATOM 2657 O O . ALA A 1 364 ? 8.87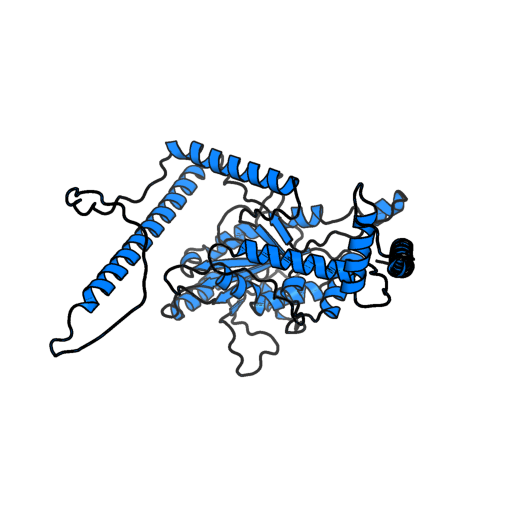3 5.944 -4.979 1.00 95.62 364 ALA A O 1
ATOM 2658 N N . THR A 1 365 ? 7.662 4.386 -3.937 1.00 95.00 365 THR A N 1
ATOM 2659 C CA . THR A 1 365 ? 7.173 5.323 -2.907 1.00 95.00 365 THR A CA 1
ATOM 2660 C C . THR A 1 365 ? 8.233 5.718 -1.877 1.00 95.00 365 THR A C 1
ATOM 2662 O O . THR A 1 365 ? 8.089 6.754 -1.221 1.00 95.00 365 THR A O 1
ATOM 2665 N N . MET A 1 366 ? 9.297 4.927 -1.739 1.00 95.31 366 MET A N 1
ATOM 2666 C CA . MET A 1 366 ? 10.426 5.204 -0.850 1.00 95.31 366 MET A CA 1
ATOM 2667 C C . MET A 1 366 ? 11.550 5.980 -1.541 1.00 95.31 366 MET A C 1
ATOM 2669 O O . MET A 1 366 ? 12.497 6.387 -0.871 1.00 95.31 366 MET A O 1
ATOM 2673 N N . LEU A 1 367 ? 11.475 6.183 -2.855 1.00 94.94 367 LEU A N 1
ATOM 2674 C CA . LEU A 1 367 ? 12.491 6.876 -3.633 1.00 94.94 367 LEU A CA 1
ATOM 2675 C C . LEU A 1 367 ? 12.559 8.366 -3.272 1.00 94.94 367 LEU A C 1
ATOM 2677 O O . LEU A 1 367 ? 11.582 9.103 -3.401 1.00 94.94 367 LEU A O 1
ATOM 2681 N N . SER A 1 368 ? 13.746 8.812 -2.865 1.00 91.12 368 SER A N 1
ATOM 2682 C CA . SER A 1 368 ? 14.095 10.225 -2.754 1.00 91.12 368 SER A CA 1
ATOM 2683 C C . SER A 1 368 ? 14.902 10.635 -3.977 1.00 91.12 368 SER A C 1
ATOM 2685 O O . SER A 1 368 ? 15.969 10.082 -4.243 1.00 91.12 368 SER A O 1
ATOM 2687 N N . ARG A 1 369 ? 14.402 11.635 -4.701 1.00 89.44 369 ARG A N 1
ATOM 2688 C CA . ARG A 1 369 ? 15.021 12.181 -5.910 1.00 89.44 369 ARG A CA 1
ATOM 2689 C C . ARG A 1 369 ? 15.280 13.662 -5.749 1.00 89.44 369 ARG A C 1
ATOM 2691 O O . ARG A 1 369 ? 14.431 14.390 -5.236 1.00 89.44 369 ARG A O 1
ATOM 2698 N N . GLU A 1 370 ? 16.422 14.113 -6.244 1.00 83.44 370 GLU A N 1
ATOM 2699 C CA . GLU A 1 370 ? 16.701 15.540 -6.313 1.00 83.44 370 GLU A CA 1
ATOM 2700 C C . GLU A 1 370 ? 15.769 16.193 -7.345 1.00 83.44 370 GLU A C 1
ATOM 2702 O O . GLU A 1 370 ? 15.631 15.713 -8.472 1.00 83.44 370 GLU A O 1
ATOM 2707 N N . GLY A 1 371 ? 15.054 17.244 -6.935 1.00 80.81 371 GLY A N 1
ATOM 2708 C CA . GLY A 1 371 ? 14.095 17.955 -7.790 1.00 80.81 371 GLY A CA 1
ATOM 2709 C C . GLY A 1 371 ? 12.865 17.142 -8.227 1.00 80.81 371 GLY A C 1
ATOM 2710 O O . GLY A 1 371 ? 12.089 17.623 -9.049 1.00 80.81 371 GLY A O 1
ATOM 2711 N N . GLY A 1 372 ? 12.682 15.923 -7.710 1.00 81.25 372 GLY A N 1
ATOM 2712 C CA . GLY A 1 372 ? 11.539 15.065 -8.014 1.00 81.25 372 GLY A CA 1
ATOM 2713 C C . GLY A 1 372 ? 10.454 15.132 -6.943 1.00 81.25 372 GLY A C 1
ATOM 2714 O O . GLY A 1 372 ? 10.743 15.153 -5.748 1.00 81.25 372 GLY A O 1
ATOM 2715 N N . ASP A 1 373 ? 9.196 15.099 -7.375 1.00 85.94 373 ASP A N 1
ATOM 2716 C CA . ASP A 1 373 ? 8.057 14.940 -6.475 1.00 85.94 373 ASP A CA 1
ATOM 2717 C C . ASP A 1 373 ? 8.054 13.540 -5.842 1.00 85.94 373 ASP A C 1
ATOM 2719 O O . ASP A 1 373 ? 8.180 12.527 -6.536 1.00 85.94 373 ASP A O 1
ATOM 2723 N N . ALA A 1 374 ? 7.826 13.471 -4.528 1.00 89.69 374 ALA A N 1
ATOM 2724 C CA . ALA A 1 374 ? 7.563 12.205 -3.856 1.00 89.69 374 ALA A CA 1
ATOM 2725 C C . ALA A 1 374 ? 6.272 11.567 -4.395 1.00 89.69 374 ALA A C 1
ATOM 2727 O O . ALA A 1 374 ? 5.260 12.242 -4.613 1.00 89.69 374 ALA A O 1
ATOM 2728 N N . LEU A 1 375 ? 6.281 10.243 -4.557 1.00 92.12 375 LEU A N 1
ATOM 2729 C CA . LEU A 1 375 ? 5.141 9.499 -5.083 1.00 92.12 375 LEU A CA 1
ATOM 2730 C C . LEU A 1 375 ? 4.011 9.413 -4.048 1.00 92.12 375 LEU A C 1
ATOM 2732 O O . LEU A 1 375 ? 4.005 8.535 -3.184 1.00 92.12 375 LEU A O 1
ATOM 2736 N N . ARG A 1 376 ? 3.082 10.372 -4.100 1.00 92.12 376 ARG A N 1
ATOM 2737 C CA . ARG A 1 376 ? 2.042 10.591 -3.083 1.00 92.12 376 ARG A CA 1
ATOM 2738 C C . ARG A 1 376 ? 0.687 10.913 -3.691 1.00 92.12 376 ARG A C 1
ATOM 2740 O O . ARG A 1 376 ? 0.614 11.524 -4.761 1.00 92.12 376 ARG A O 1
ATOM 2747 N N . PHE A 1 377 ? -0.365 10.603 -2.939 1.00 91.12 377 PHE A N 1
ATOM 2748 C CA . PHE A 1 377 ? -1.721 11.080 -3.192 1.00 91.12 377 PHE A CA 1
ATOM 2749 C C . PHE A 1 377 ? -1.775 12.612 -3.134 1.00 91.12 377 PHE A C 1
ATOM 2751 O O . PHE A 1 377 ? -1.074 13.243 -2.336 1.00 91.12 377 PHE A O 1
ATOM 2758 N N . GLY A 1 378 ? -2.594 13.211 -3.998 1.00 86.56 378 GLY A N 1
ATOM 2759 C CA . GLY A 1 378 ? -2.907 14.642 -3.954 1.00 86.56 378 GLY A CA 1
ATOM 2760 C C . GLY A 1 378 ? -3.855 15.011 -2.810 1.00 86.56 378 GLY A C 1
ATOM 2761 O O . GLY A 1 378 ? -4.323 14.152 -2.070 1.00 86.56 378 GLY A O 1
ATOM 2762 N N . GLY A 1 379 ? -4.155 16.303 -2.671 1.00 82.06 379 GLY A N 1
ATOM 2763 C CA . GLY A 1 379 ? -5.175 16.794 -1.738 1.00 82.06 379 GLY A CA 1
ATOM 2764 C C . GLY A 1 379 ? -6.573 16.864 -2.366 1.00 82.06 379 GLY A C 1
ATOM 2765 O O . GLY A 1 379 ? -6.715 17.027 -3.580 1.00 82.06 379 GLY A O 1
ATOM 2766 N N . GLY A 1 380 ? -7.613 16.810 -1.528 1.00 74.69 380 GLY A N 1
ATOM 2767 C CA . GLY A 1 380 ? -9.008 16.983 -1.947 1.00 74.69 380 GLY A CA 1
ATOM 2768 C C . GLY A 1 380 ? -9.515 15.927 -2.940 1.00 74.69 380 GLY A C 1
ATOM 2769 O O . GLY A 1 380 ? -9.095 14.778 -2.922 1.00 74.69 380 GLY A O 1
ATOM 2770 N N . ALA A 1 381 ? -10.436 16.322 -3.826 1.00 66.94 381 ALA A N 1
ATOM 2771 C CA . ALA A 1 381 ? -11.122 15.416 -4.758 1.00 66.94 381 ALA A CA 1
ATOM 2772 C C . ALA A 1 381 ? -10.250 14.892 -5.925 1.00 66.94 381 ALA A C 1
ATOM 2774 O O . ALA A 1 381 ? -10.731 14.110 -6.741 1.00 66.94 381 ALA A O 1
ATOM 2775 N N . GLY A 1 382 ? -8.993 15.336 -6.039 1.00 71.81 382 GLY A N 1
ATOM 2776 C CA . GLY A 1 382 ? -8.075 14.989 -7.133 1.00 71.81 382 GLY A CA 1
ATOM 2777 C C . GLY A 1 382 ? -6.957 14.020 -6.742 1.00 71.81 382 GLY A C 1
ATOM 2778 O O . GLY A 1 382 ? -5.960 13.929 -7.456 1.00 71.81 382 GLY A O 1
ATOM 2779 N N . GLU A 1 383 ? -7.075 13.327 -5.608 1.00 82.69 383 GLU A N 1
ATOM 2780 C CA . GLU A 1 383 ? -5.952 12.614 -4.989 1.00 82.69 383 GLU A CA 1
ATOM 2781 C C . GLU A 1 383 ? -5.299 11.549 -5.883 1.00 82.69 383 GLU A C 1
ATOM 2783 O O . GLU A 1 383 ? -4.070 11.505 -5.992 1.00 82.69 383 GLU A O 1
ATOM 2788 N N . PHE A 1 384 ? -6.114 10.752 -6.578 1.00 81.69 384 PHE A N 1
ATOM 2789 C CA . PHE A 1 384 ? -5.658 9.710 -7.498 1.00 81.69 384 PHE A CA 1
ATOM 2790 C C . PHE A 1 384 ? -5.094 10.286 -8.796 1.00 81.69 384 PHE A C 1
ATOM 2792 O O . PHE A 1 384 ? -4.127 9.751 -9.332 1.00 81.69 384 PHE A O 1
ATOM 2799 N N . ALA A 1 385 ? -5.648 11.401 -9.282 1.00 77.19 385 ALA A N 1
ATOM 2800 C CA . ALA A 1 385 ? -5.146 12.067 -10.482 1.00 77.19 385 ALA A CA 1
ATOM 2801 C C . ALA A 1 385 ? -3.723 12.598 -10.258 1.00 77.19 385 ALA A C 1
ATOM 2803 O O . ALA A 1 385 ? -2.849 12.430 -11.108 1.00 77.19 385 ALA A O 1
ATOM 2804 N N . THR A 1 386 ? -3.458 13.184 -9.086 1.00 83.62 386 THR A N 1
ATOM 2805 C CA . THR A 1 386 ? -2.105 13.618 -8.715 1.00 83.62 386 THR A CA 1
ATOM 2806 C C . THR A 1 386 ? -1.138 12.441 -8.613 1.00 83.62 386 THR A C 1
ATOM 2808 O O . THR A 1 386 ? -0.037 12.522 -9.157 1.00 83.62 386 THR A O 1
ATOM 2811 N N . LEU A 1 387 ? -1.539 11.343 -7.961 1.00 87.88 387 LEU A N 1
ATOM 2812 C CA . LEU A 1 387 ? -0.705 10.144 -7.870 1.00 87.88 387 LEU A CA 1
ATOM 2813 C C . LEU A 1 387 ? -0.397 9.568 -9.261 1.00 87.88 387 LEU A C 1
ATOM 2815 O O . LEU A 1 387 ? 0.765 9.316 -9.568 1.00 87.88 387 LEU A O 1
ATOM 2819 N N . GLY A 1 388 ? -1.408 9.437 -10.125 1.00 81.75 388 GLY A N 1
ATOM 2820 C CA . GLY A 1 388 ? -1.250 8.967 -11.503 1.00 81.75 388 GLY A CA 1
ATOM 2821 C C . GLY A 1 388 ? -0.293 9.834 -12.327 1.00 81.75 388 GLY A C 1
ATOM 2822 O O . GLY A 1 388 ? 0.578 9.311 -13.018 1.00 81.75 388 GLY A O 1
ATOM 2823 N N . ASN A 1 389 ? -0.379 11.161 -12.201 1.00 80.19 389 ASN A N 1
ATOM 2824 C CA . ASN A 1 389 ? 0.556 12.072 -12.868 1.00 80.19 389 ASN A CA 1
ATOM 2825 C C . ASN A 1 389 ? 2.002 11.870 -12.392 1.00 80.19 389 ASN A C 1
ATOM 2827 O O . ASN A 1 389 ? 2.916 11.812 -13.215 1.00 80.19 389 ASN A O 1
ATOM 2831 N N . ARG A 1 390 ? 2.216 11.720 -11.081 1.00 88.12 390 ARG A N 1
ATOM 2832 C CA . ARG A 1 390 ? 3.548 11.479 -10.501 1.00 88.12 390 ARG A CA 1
ATOM 2833 C C . ARG A 1 390 ? 4.120 10.123 -10.905 1.00 88.12 390 ARG A C 1
ATOM 2835 O O . ARG A 1 390 ? 5.300 10.032 -11.226 1.00 88.12 390 ARG A O 1
ATOM 2842 N N . LEU A 1 391 ? 3.281 9.091 -10.961 1.00 86.62 391 LEU A N 1
ATOM 2843 C CA . LEU A 1 391 ? 3.647 7.772 -11.481 1.00 86.62 391 LEU A CA 1
ATOM 2844 C C . LEU A 1 391 ? 4.106 7.849 -12.939 1.00 86.62 391 LEU A C 1
ATOM 2846 O O . LEU A 1 391 ? 5.146 7.295 -13.280 1.00 86.62 391 LEU A O 1
ATOM 2850 N N . ASN A 1 392 ? 3.383 8.582 -13.789 1.00 78.81 392 ASN A N 1
ATOM 2851 C CA . ASN A 1 392 ? 3.772 8.773 -15.187 1.00 78.81 392 ASN A CA 1
ATOM 2852 C C . ASN A 1 392 ? 5.112 9.515 -15.317 1.00 78.81 392 ASN A C 1
ATOM 2854 O O . ASN A 1 392 ? 5.944 9.147 -16.147 1.00 78.81 392 ASN A O 1
ATOM 2858 N N . GLN A 1 393 ? 5.349 10.528 -14.479 1.00 83.38 393 GLN A N 1
ATOM 2859 C CA . GLN A 1 393 ? 6.632 11.235 -14.429 1.00 83.38 393 GLN A CA 1
ATOM 2860 C C . GLN A 1 393 ? 7.776 10.324 -13.962 1.00 83.38 393 GLN A C 1
ATOM 2862 O O . GLN A 1 393 ? 8.877 10.392 -14.512 1.00 83.38 393 GLN A O 1
ATOM 2867 N N . LEU A 1 394 ? 7.532 9.459 -12.972 1.00 88.00 394 LEU A N 1
ATOM 2868 C CA . LEU A 1 394 ? 8.511 8.471 -12.524 1.00 88.00 394 LEU A CA 1
ATOM 2869 C C . LEU A 1 394 ? 8.805 7.440 -13.617 1.00 88.00 394 LEU A C 1
ATOM 2871 O O . LEU A 1 394 ? 9.972 7.189 -13.901 1.00 88.00 394 LEU A O 1
ATOM 2875 N N . ASN A 1 395 ? 7.774 6.922 -14.285 1.00 83.69 395 ASN A N 1
ATOM 2876 C CA . ASN A 1 395 ? 7.934 5.988 -15.395 1.00 83.69 395 ASN A CA 1
ATOM 2877 C C . ASN A 1 395 ? 8.790 6.591 -16.519 1.00 83.69 395 ASN A C 1
ATOM 2879 O O . ASN A 1 395 ? 9.744 5.972 -16.979 1.00 83.69 395 ASN A O 1
ATOM 2883 N N . ALA A 1 396 ? 8.503 7.833 -16.921 1.00 77.50 396 ALA A N 1
ATOM 2884 C CA . ALA A 1 396 ? 9.303 8.539 -17.920 1.00 77.50 396 ALA A CA 1
ATOM 2885 C C . ALA A 1 396 ? 10.764 8.724 -17.467 1.00 77.50 396 ALA A C 1
ATOM 2887 O O . ALA A 1 396 ? 11.691 8.574 -18.262 1.00 77.50 396 ALA A O 1
ATOM 2888 N N . TRP A 1 397 ? 10.981 9.017 -16.182 1.00 86.75 397 TRP A N 1
ATOM 2889 C CA . TRP A 1 397 ? 12.320 9.122 -15.601 1.00 86.75 397 TRP A CA 1
ATOM 2890 C C . TRP A 1 397 ? 13.078 7.785 -15.602 1.00 86.75 397 TRP A C 1
ATOM 2892 O O . TRP A 1 397 ? 14.266 7.781 -15.927 1.00 86.75 397 TRP A O 1
ATOM 2902 N N . GLU A 1 398 ? 12.413 6.663 -15.304 1.00 84.56 398 GLU A N 1
ATOM 2903 C CA . GLU A 1 398 ? 13.016 5.325 -15.393 1.00 84.56 398 GLU A CA 1
ATOM 2904 C C . GLU A 1 398 ? 13.377 4.968 -16.826 1.00 84.56 398 GLU A C 1
ATOM 2906 O O . GLU A 1 398 ? 14.494 4.523 -17.087 1.00 84.56 398 GLU A O 1
ATOM 2911 N N . MET A 1 399 ? 12.454 5.201 -17.761 1.00 75.38 399 MET A N 1
ATOM 2912 C CA . MET A 1 399 ? 12.686 4.945 -19.179 1.00 75.38 399 MET A CA 1
ATOM 2913 C C . MET A 1 399 ? 13.894 5.731 -19.688 1.00 75.38 399 MET A C 1
ATOM 2915 O O . MET A 1 399 ? 14.754 5.151 -20.338 1.00 75.38 399 MET A O 1
ATOM 2919 N N . ASN A 1 400 ? 14.027 7.010 -19.323 1.00 74.88 400 ASN A N 1
ATOM 2920 C CA . ASN A 1 400 ? 15.181 7.826 -19.714 1.00 74.88 400 ASN A CA 1
ATOM 2921 C C . ASN A 1 400 ? 16.525 7.299 -19.182 1.00 74.88 400 ASN A C 1
ATOM 2923 O O . ASN A 1 400 ? 17.559 7.618 -19.756 1.00 74.88 400 ASN A O 1
ATOM 2927 N N . ARG A 1 401 ? 16.534 6.537 -18.081 1.00 76.94 401 ARG A N 1
ATOM 2928 C CA . ARG A 1 401 ? 17.756 5.964 -17.487 1.00 76.94 401 ARG A CA 1
ATOM 2929 C C . ARG A 1 401 ? 18.044 4.536 -17.948 1.00 76.94 401 ARG A C 1
ATOM 2931 O O . ARG A 1 401 ? 19.199 4.130 -17.937 1.00 76.94 401 ARG A O 1
ATOM 2938 N N . ARG A 1 402 ? 17.009 3.768 -18.308 1.00 67.75 402 ARG A N 1
ATOM 2939 C CA . ARG A 1 402 ? 17.140 2.382 -18.794 1.00 67.75 402 ARG A CA 1
ATOM 2940 C C . ARG A 1 402 ? 17.347 2.292 -20.295 1.00 67.75 402 ARG A C 1
ATOM 2942 O O . ARG A 1 402 ? 17.983 1.354 -20.764 1.00 67.75 402 ARG A O 1
ATOM 2949 N N . LEU A 1 403 ? 16.781 3.228 -21.048 1.00 57.28 403 LEU A N 1
ATOM 2950 C CA . LEU A 1 403 ? 17.075 3.322 -22.464 1.00 57.28 403 LEU A CA 1
ATOM 2951 C C . LEU A 1 403 ? 18.512 3.829 -22.598 1.00 57.28 403 LEU A C 1
ATOM 2953 O O . LEU A 1 403 ? 18.858 4.805 -21.926 1.00 57.28 403 LEU A O 1
ATOM 2957 N N . PRO A 1 404 ? 19.347 3.203 -23.444 1.00 51.47 404 PRO A N 1
ATOM 2958 C CA . PRO A 1 404 ? 20.607 3.796 -23.844 1.00 51.47 404 PRO A CA 1
ATOM 2959 C C . PRO A 1 404 ? 20.253 5.053 -24.639 1.00 51.47 404 PRO A C 1
ATOM 2961 O O . PRO A 1 404 ? 20.054 5.023 -25.849 1.00 51.47 404 PRO A O 1
ATOM 2964 N N . LEU A 1 405 ? 20.071 6.171 -23.942 1.00 52.25 405 LEU A N 1
ATOM 2965 C CA . LEU A 1 405 ? 20.085 7.457 -24.603 1.00 52.25 405 LEU A CA 1
ATOM 2966 C C . LEU A 1 405 ? 21.533 7.637 -25.047 1.00 52.25 405 LEU A C 1
ATOM 2968 O O . LEU A 1 405 ? 22.430 7.563 -24.200 1.00 52.25 405 LEU A O 1
ATOM 2972 N N . PRO A 1 406 ? 21.793 7.797 -26.351 1.00 53.62 406 PRO A N 1
ATOM 2973 C CA . PRO A 1 406 ? 23.147 8.052 -26.794 1.00 53.62 406 PRO A CA 1
ATOM 2974 C C . PRO A 1 406 ? 23.705 9.262 -26.048 1.00 53.62 406 PRO A C 1
ATOM 2976 O O . PRO A 1 406 ? 22.979 10.210 -25.730 1.00 53.62 406 PRO A O 1
ATOM 2979 N N . ALA A 1 407 ? 25.004 9.220 -25.761 1.00 53.69 407 ALA A N 1
ATOM 2980 C CA . ALA A 1 407 ? 25.734 10.381 -25.283 1.00 53.69 407 ALA A CA 1
ATOM 2981 C C . ALA A 1 407 ? 25.805 11.398 -26.427 1.00 53.69 407 ALA A C 1
ATOM 2983 O O . ALA A 1 407 ? 26.794 11.471 -27.154 1.00 53.69 407 ALA A O 1
ATOM 2984 N N . PHE A 1 408 ? 24.716 12.140 -26.619 1.00 59.38 408 PHE A N 1
ATOM 2985 C CA . PHE A 1 408 ? 24.667 13.214 -27.588 1.00 59.38 408 PHE A CA 1
ATOM 2986 C C . PHE A 1 408 ? 25.756 14.231 -27.252 1.00 59.38 408 PHE A C 1
ATOM 2988 O O . PHE A 1 408 ? 26.008 14.548 -26.088 1.00 59.38 408 PHE A O 1
ATOM 2995 N N . THR A 1 409 ? 26.406 14.769 -28.276 1.00 56.31 409 THR A N 1
ATOM 2996 C CA . THR A 1 409 ? 27.294 15.919 -28.118 1.00 56.31 409 THR A CA 1
ATOM 2997 C C . THR A 1 409 ? 26.437 17.145 -27.784 1.00 56.31 409 THR A C 1
ATOM 2999 O O . THR A 1 409 ? 25.914 17.789 -28.690 1.00 56.31 409 THR A O 1
ATOM 3002 N N . GLY A 1 410 ? 26.235 17.421 -26.494 1.00 64.31 410 GLY A N 1
ATOM 3003 C CA . GLY A 1 410 ? 25.373 18.499 -25.994 1.00 64.31 410 GLY A CA 1
ATOM 3004 C C . GLY A 1 410 ? 24.501 18.052 -24.818 1.00 64.31 410 GLY A C 1
ATOM 3005 O O . GLY A 1 410 ? 24.663 16.959 -24.277 1.00 64.31 410 GLY A O 1
ATOM 3006 N N . THR A 1 411 ? 23.569 18.902 -24.399 1.00 69.31 411 THR A N 1
ATOM 3007 C CA . THR A 1 411 ? 22.553 18.530 -23.406 1.00 69.31 411 THR A CA 1
ATOM 3008 C C . THR A 1 411 ? 21.479 17.632 -24.032 1.00 69.31 411 THR A C 1
ATOM 3010 O O . THR A 1 411 ? 21.212 17.679 -25.234 1.00 69.31 411 THR A O 1
ATOM 3013 N N . ALA A 1 412 ? 20.813 16.814 -23.211 1.00 63.25 412 ALA A N 1
ATOM 3014 C CA . ALA A 1 412 ? 19.720 15.955 -23.677 1.00 63.25 412 ALA A CA 1
ATOM 3015 C C . ALA A 1 412 ? 18.555 16.755 -24.294 1.00 63.25 412 ALA A C 1
ATOM 3017 O O . ALA A 1 412 ? 17.884 16.265 -25.202 1.00 63.25 412 ALA A O 1
ATOM 3018 N N . ASP A 1 413 ? 18.329 17.983 -23.822 1.00 69.56 413 ASP A N 1
ATOM 3019 C CA . ASP A 1 413 ? 17.284 18.862 -24.344 1.00 69.56 413 ASP A CA 1
ATOM 3020 C C . ASP A 1 413 ? 17.658 19.432 -25.720 1.00 69.56 413 ASP A C 1
ATOM 3022 O O . ASP A 1 413 ? 16.829 19.403 -26.627 1.00 69.56 413 ASP A O 1
ATOM 3026 N N . GLU A 1 414 ? 18.918 19.824 -25.937 1.00 74.44 414 GLU A N 1
ATOM 3027 C CA . GLU A 1 414 ? 19.408 20.246 -27.260 1.00 74.44 414 GLU A CA 1
ATOM 3028 C C . GLU A 1 414 ? 19.300 19.120 -28.294 1.00 74.44 414 GLU A C 1
ATOM 3030 O O . GLU A 1 414 ? 18.858 19.344 -29.424 1.00 74.44 414 GLU A O 1
ATOM 3035 N N . ALA A 1 415 ? 19.651 17.893 -27.900 1.00 69.75 415 ALA A N 1
ATOM 3036 C CA . ALA A 1 415 ? 19.518 16.722 -28.756 1.00 69.75 415 ALA A CA 1
ATOM 3037 C C . ALA A 1 415 ? 18.052 16.395 -29.070 1.00 69.75 415 ALA A C 1
ATOM 3039 O O . ALA A 1 415 ? 17.712 16.114 -30.222 1.00 69.75 415 ALA A O 1
ATOM 3040 N N . ARG A 1 416 ? 17.163 16.472 -28.069 1.00 75.88 416 ARG A N 1
ATOM 3041 C CA . ARG A 1 416 ? 15.719 16.270 -28.256 1.00 75.88 416 ARG A CA 1
ATOM 3042 C C . ARG A 1 416 ? 15.139 17.306 -29.215 1.00 75.88 416 ARG A C 1
ATOM 3044 O O . ARG A 1 416 ? 14.402 16.934 -30.128 1.00 75.88 416 ARG A O 1
ATOM 3051 N N . ASP A 1 417 ? 15.484 18.574 -29.038 1.00 81.69 417 ASP A N 1
ATOM 3052 C CA . ASP A 1 417 ? 15.010 19.661 -29.890 1.00 81.69 417 ASP A CA 1
ATOM 3053 C C . ASP A 1 417 ? 15.518 19.511 -31.328 1.00 81.69 417 ASP A C 1
ATOM 3055 O O . ASP A 1 417 ? 14.747 19.668 -32.279 1.00 81.69 417 ASP A O 1
ATOM 3059 N N . LEU A 1 418 ? 16.793 19.151 -31.504 1.00 83.00 418 LEU A N 1
ATOM 3060 C CA . LEU A 1 418 ? 17.390 18.899 -32.815 1.00 83.00 418 LEU A CA 1
ATOM 3061 C C . LEU A 1 418 ? 16.721 17.716 -33.530 1.00 83.00 418 LEU A C 1
ATOM 3063 O O . LEU A 1 418 ? 16.334 17.841 -34.693 1.00 83.00 418 LEU A O 1
ATOM 3067 N N . LEU A 1 419 ? 16.521 16.592 -32.836 1.00 82.31 419 LEU A N 1
ATOM 3068 C CA . LEU A 1 419 ? 15.814 15.424 -33.374 1.00 82.31 419 LEU A CA 1
ATOM 3069 C C . LEU A 1 419 ? 14.345 15.738 -33.682 1.00 82.31 419 LEU A C 1
ATOM 3071 O O . LEU A 1 419 ? 13.822 15.292 -34.703 1.00 82.31 419 LEU A O 1
ATOM 3075 N N . GLY A 1 420 ? 13.685 16.547 -32.851 1.00 85.25 420 GLY A N 1
ATOM 3076 C CA . GLY A 1 420 ? 12.325 17.030 -33.086 1.00 85.25 420 GLY A CA 1
ATOM 3077 C C . GLY A 1 420 ? 12.219 17.863 -34.365 1.00 85.25 420 GLY A C 1
ATOM 3078 O O . GLY A 1 420 ? 11.331 17.620 -35.188 1.00 85.25 420 GLY A O 1
ATOM 3079 N N . ARG A 1 421 ? 13.159 18.794 -34.583 1.00 86.94 421 ARG A N 1
ATOM 3080 C CA . ARG A 1 421 ? 13.253 19.573 -35.830 1.00 86.94 421 ARG A CA 1
ATOM 3081 C C . ARG A 1 421 ? 13.577 18.689 -37.032 1.00 86.94 421 ARG A C 1
ATOM 3083 O O . ARG A 1 421 ? 12.944 18.838 -38.077 1.00 86.94 421 ARG A O 1
ATOM 3090 N N . ALA A 1 422 ? 14.496 17.734 -36.887 1.00 85.00 422 ALA A N 1
ATOM 3091 C CA . ALA A 1 422 ? 14.827 16.777 -37.940 1.00 85.00 422 ALA A CA 1
ATOM 3092 C C . ALA A 1 422 ? 13.600 15.945 -38.345 1.00 85.00 422 ALA A C 1
ATOM 3094 O O . ALA A 1 422 ? 13.247 15.903 -39.523 1.00 85.00 422 ALA A O 1
ATOM 3095 N N . ALA A 1 423 ? 12.879 15.374 -37.379 1.00 85.25 423 ALA A N 1
ATOM 3096 C CA . ALA A 1 423 ? 11.656 14.616 -37.623 1.00 85.25 423 ALA A CA 1
ATOM 3097 C C . ALA A 1 423 ? 10.549 15.473 -38.257 1.00 85.25 423 ALA A C 1
ATOM 3099 O O . ALA A 1 423 ? 9.858 15.016 -39.168 1.00 85.25 423 ALA A O 1
ATOM 3100 N N . ALA A 1 424 ? 10.387 16.726 -37.816 1.00 85.44 424 ALA A N 1
ATOM 3101 C CA . ALA A 1 424 ? 9.445 17.662 -38.422 1.00 85.44 424 ALA A CA 1
ATOM 3102 C C . ALA A 1 424 ? 9.802 17.968 -39.885 1.00 85.44 424 ALA A C 1
ATOM 3104 O O . ALA A 1 424 ? 8.899 18.036 -40.715 1.00 85.44 424 ALA A O 1
ATOM 3105 N N . SER A 1 425 ? 11.094 18.082 -40.215 1.00 87.69 425 SER A N 1
ATOM 3106 C CA . SER A 1 425 ? 11.570 18.356 -41.579 1.00 87.69 425 SER A CA 1
ATOM 3107 C C . SER A 1 425 ? 11.297 17.224 -42.577 1.00 87.69 425 SER A C 1
ATOM 3109 O O . SER A 1 425 ? 11.205 17.473 -43.778 1.00 87.69 425 SER A O 1
ATOM 3111 N N . LEU A 1 426 ? 11.124 15.993 -42.084 1.00 83.31 426 LEU A N 1
ATOM 3112 C CA . LEU A 1 426 ? 10.800 14.812 -42.890 1.00 83.31 426 LEU A CA 1
ATOM 3113 C C . LEU A 1 426 ? 9.298 14.681 -43.191 1.00 83.31 426 LEU A C 1
ATOM 3115 O O . LEU A 1 426 ? 8.907 13.869 -44.030 1.00 83.31 426 LEU A O 1
ATOM 3119 N N . ARG A 1 427 ? 8.435 15.455 -42.519 1.00 87.50 427 ARG A N 1
ATOM 3120 C CA . ARG A 1 427 ? 6.988 15.431 -42.771 1.00 87.50 427 ARG A CA 1
ATOM 3121 C C . ARG A 1 427 ? 6.649 16.199 -44.057 1.00 87.50 427 ARG A C 1
ATOM 3123 O O . ARG A 1 427 ? 7.304 17.198 -44.357 1.00 87.50 427 ARG A O 1
ATOM 3130 N N . PRO A 1 428 ? 5.592 15.811 -44.796 1.00 88.31 428 PRO A N 1
ATOM 3131 C CA . PRO A 1 428 ? 5.102 16.601 -45.924 1.00 88.31 428 PRO A CA 1
ATOM 3132 C C . PRO A 1 428 ? 4.785 18.041 -45.491 1.00 88.31 428 PRO A C 1
ATOM 3134 O O . PRO A 1 428 ? 3.994 18.253 -44.575 1.00 88.31 428 PRO A O 1
ATOM 3137 N N . GLY A 1 429 ? 5.424 19.028 -46.127 1.00 90.44 429 GLY A N 1
ATOM 3138 C CA . GLY A 1 429 ? 5.280 20.447 -45.769 1.00 90.44 429 GLY A CA 1
ATOM 3139 C C . GLY A 1 429 ? 6.057 20.891 -44.520 1.00 90.44 429 GLY A C 1
ATOM 3140 O O . GLY A 1 429 ? 5.876 22.017 -44.064 1.00 90.44 429 GLY A O 1
ATOM 3141 N N . GLY A 1 430 ? 6.914 20.031 -43.965 1.00 87.38 430 GLY A N 1
ATOM 3142 C CA . GLY A 1 430 ? 7.779 20.353 -42.835 1.00 87.38 430 GLY A CA 1
ATOM 3143 C C . GLY A 1 430 ? 8.826 21.422 -43.156 1.00 87.38 430 GLY A C 1
ATOM 3144 O O . GLY A 1 430 ? 9.304 21.542 -44.286 1.00 87.38 430 GLY A O 1
ATOM 3145 N N . VAL A 1 431 ? 9.210 22.200 -42.141 1.00 90.44 431 VAL A N 1
ATOM 3146 C CA . VAL A 1 431 ? 10.297 23.183 -42.253 1.00 90.44 431 VAL A CA 1
ATOM 3147 C C . VAL A 1 431 ? 11.621 22.436 -42.402 1.00 90.44 431 VAL A C 1
ATOM 3149 O O . VAL A 1 431 ? 11.949 21.589 -41.573 1.00 90.44 431 VAL A O 1
ATOM 3152 N N . ARG A 1 432 ? 12.387 22.740 -43.458 1.00 89.56 432 ARG A N 1
ATOM 3153 C CA . ARG A 1 432 ? 13.711 22.136 -43.665 1.00 89.56 432 ARG A CA 1
ATOM 3154 C C . ARG A 1 432 ? 14.653 22.524 -42.530 1.00 89.56 432 ARG A C 1
ATOM 3156 O O . ARG A 1 432 ? 14.719 23.695 -42.162 1.00 89.56 432 ARG A O 1
ATOM 3163 N N . ILE A 1 433 ? 15.415 21.553 -42.031 1.00 88.88 433 ILE A N 1
ATOM 3164 C CA . ILE A 1 433 ? 16.475 21.829 -41.062 1.00 88.88 433 ILE A CA 1
ATOM 3165 C C . ILE A 1 433 ? 17.542 22.731 -41.719 1.00 88.88 433 ILE A C 1
ATOM 3167 O O . ILE A 1 433 ? 17.854 22.532 -42.903 1.00 88.88 433 ILE A O 1
ATOM 3171 N N . PRO A 1 434 ? 18.097 23.730 -41.008 1.00 91.50 434 PRO A N 1
ATOM 3172 C CA . PRO A 1 434 ? 19.177 24.550 -41.542 1.00 91.50 434 PRO A CA 1
ATOM 3173 C C . PRO A 1 434 ? 20.380 23.693 -41.948 1.00 91.50 434 PRO A C 1
ATOM 3175 O O . PRO A 1 434 ? 20.765 22.771 -41.234 1.00 91.50 434 PRO A O 1
ATOM 3178 N N . ALA A 1 435 ? 21.020 24.017 -43.074 1.00 88.56 435 ALA A N 1
ATOM 3179 C CA . ALA A 1 435 ? 22.117 23.204 -43.612 1.00 88.56 435 ALA A CA 1
ATOM 3180 C C . ALA A 1 435 ? 23.286 23.012 -42.624 1.00 88.56 435 ALA A C 1
ATOM 3182 O O . ALA A 1 435 ? 23.928 21.967 -42.637 1.00 88.56 435 ALA A O 1
ATOM 3183 N N . HIS A 1 436 ? 23.533 23.989 -41.746 1.00 88.50 436 HIS A N 1
ATOM 3184 C CA . HIS A 1 436 ? 24.574 23.910 -40.718 1.00 88.50 436 HIS A CA 1
ATOM 3185 C C . HIS A 1 436 ? 24.211 22.984 -39.541 1.00 88.50 436 HIS A C 1
ATOM 3187 O O . HIS A 1 436 ? 25.110 22.521 -38.849 1.00 88.50 436 HIS A O 1
ATOM 3193 N N . GLU A 1 437 ? 22.925 22.681 -39.327 1.00 84.38 437 GLU A N 1
ATOM 3194 C CA . GLU A 1 437 ? 22.453 21.730 -38.305 1.00 84.38 437 GLU A CA 1
ATOM 3195 C C . GLU A 1 437 ? 22.399 20.284 -38.829 1.00 84.38 437 GLU A C 1
ATOM 3197 O O . GLU A 1 437 ? 22.316 19.341 -38.044 1.00 84.38 437 GLU A O 1
ATOM 3202 N N . LEU A 1 438 ? 22.456 20.090 -40.153 1.00 82.81 438 LEU A N 1
ATOM 3203 C CA . LEU A 1 438 ? 22.309 18.780 -40.792 1.00 82.81 438 LEU A CA 1
ATOM 3204 C C . LEU A 1 438 ? 23.350 17.745 -40.311 1.00 82.81 438 LEU A C 1
ATOM 3206 O O . LEU A 1 438 ? 22.934 16.625 -40.013 1.00 82.81 438 LEU A O 1
ATOM 3210 N N . PRO A 1 439 ? 24.655 18.075 -40.173 1.00 86.31 439 PRO A N 1
ATOM 3211 C CA . PRO A 1 439 ? 25.645 17.117 -39.675 1.00 86.31 439 PRO A CA 1
ATOM 3212 C C . PRO A 1 439 ? 25.361 16.677 -38.235 1.00 86.31 439 PRO A C 1
ATOM 3214 O O . PRO A 1 439 ? 25.364 15.485 -37.945 1.00 86.31 439 PRO A O 1
ATOM 3217 N N . ALA A 1 440 ? 25.016 17.622 -37.354 1.00 81.19 440 ALA A N 1
ATOM 3218 C CA . ALA A 1 440 ? 24.676 17.322 -35.964 1.00 81.19 440 ALA A CA 1
ATOM 3219 C C . ALA A 1 440 ? 23.408 16.457 -35.861 1.00 81.19 440 ALA A C 1
ATOM 3221 O O . ALA A 1 440 ? 23.349 15.536 -35.050 1.00 81.19 440 ALA A O 1
ATOM 3222 N N . ALA A 1 441 ? 22.403 16.709 -36.708 1.00 81.62 441 ALA A N 1
ATOM 3223 C CA . ALA A 1 441 ? 21.189 15.898 -36.752 1.00 81.62 441 ALA A CA 1
ATOM 3224 C C . ALA A 1 441 ? 21.471 14.470 -37.251 1.00 81.62 441 ALA A C 1
ATOM 3226 O O . ALA A 1 441 ? 20.933 13.510 -36.703 1.00 81.62 441 ALA A O 1
ATOM 3227 N N . GLN A 1 442 ? 22.329 14.314 -38.264 1.00 84.50 442 GLN A N 1
ATOM 3228 C CA . GLN A 1 442 ? 22.755 13.005 -38.767 1.00 84.50 442 GLN A CA 1
ATOM 3229 C C . GLN A 1 442 ? 23.552 12.220 -37.725 1.00 84.50 442 GLN A C 1
ATOM 3231 O O . GLN A 1 442 ? 23.296 11.031 -37.543 1.00 84.50 442 GLN A O 1
ATOM 3236 N N . ASP A 1 443 ? 24.475 12.874 -37.021 1.00 80.25 443 ASP A N 1
ATOM 3237 C CA . ASP A 1 443 ? 25.248 12.241 -35.955 1.00 80.25 443 ASP A CA 1
ATOM 3238 C C . ASP A 1 443 ? 24.357 11.858 -34.768 1.00 80.25 443 ASP A C 1
ATOM 3240 O O . ASP A 1 443 ? 24.474 10.743 -34.271 1.00 80.25 443 ASP A O 1
ATOM 3244 N N . ALA A 1 444 ? 23.397 12.702 -34.377 1.00 78.94 444 ALA A N 1
ATOM 3245 C CA . ALA A 1 444 ? 22.410 12.364 -33.350 1.00 78.94 444 ALA A CA 1
ATOM 3246 C C . ALA A 1 444 ? 21.549 11.146 -33.742 1.00 78.94 444 ALA A C 1
ATOM 3248 O O . ALA A 1 444 ? 21.317 10.261 -32.920 1.00 78.94 444 ALA A O 1
ATOM 3249 N N . ILE A 1 445 ? 21.103 11.061 -35.003 1.00 80.69 445 ILE A N 1
ATOM 3250 C CA . ILE A 1 445 ? 20.357 9.898 -35.516 1.00 80.69 445 ILE A CA 1
ATOM 3251 C C . ILE A 1 445 ? 21.239 8.645 -35.531 1.00 80.69 445 ILE A C 1
ATOM 3253 O O . ILE A 1 445 ? 20.773 7.582 -35.127 1.00 80.69 445 ILE A O 1
ATOM 3257 N N . ARG A 1 446 ? 22.501 8.755 -35.970 1.00 79.50 446 ARG A N 1
ATOM 3258 C CA . ARG A 1 446 ? 23.440 7.624 -35.994 1.00 79.50 446 ARG A CA 1
ATOM 3259 C C . ARG A 1 446 ? 23.713 7.111 -34.586 1.00 79.50 446 ARG A C 1
ATOM 3261 O O . ARG A 1 446 ? 23.567 5.924 -34.353 1.00 79.50 446 ARG A O 1
ATOM 3268 N N . GLN A 1 447 ? 24.012 7.999 -33.641 1.00 72.44 447 GLN A N 1
ATOM 3269 C CA . GLN A 1 447 ? 24.237 7.613 -32.250 1.00 72.44 447 GLN A CA 1
ATOM 3270 C C . GLN A 1 447 ? 22.993 6.954 -31.638 1.00 72.44 447 GLN A C 1
ATOM 3272 O O . GLN A 1 447 ? 23.123 6.003 -30.875 1.00 72.44 447 GLN A O 1
ATOM 3277 N N . LEU A 1 448 ? 21.785 7.415 -31.989 1.00 71.19 448 LEU A N 1
ATOM 3278 C CA . LEU A 1 448 ? 20.542 6.771 -31.559 1.00 71.19 448 LEU A CA 1
ATOM 3279 C C . LEU A 1 448 ? 20.380 5.372 -32.167 1.00 71.19 448 LEU A C 1
ATOM 3281 O O . LEU A 1 448 ? 19.998 4.454 -31.450 1.00 71.19 448 LEU A O 1
ATOM 3285 N N . ALA A 1 449 ? 20.680 5.198 -33.456 1.00 72.69 449 ALA A N 1
ATOM 3286 C CA . ALA A 1 449 ? 20.662 3.889 -34.106 1.00 72.69 449 ALA A CA 1
ATOM 3287 C C . ALA A 1 449 ? 21.693 2.939 -33.476 1.00 72.69 449 ALA A C 1
ATOM 3289 O O . ALA A 1 449 ? 21.334 1.841 -33.068 1.00 72.69 449 ALA A O 1
ATOM 3290 N N . ASP A 1 450 ? 22.929 3.401 -33.273 1.00 70.19 450 ASP A N 1
ATOM 3291 C CA . ASP A 1 450 ? 23.997 2.634 -32.624 1.00 70.19 450 ASP A CA 1
ATOM 3292 C C . ASP A 1 450 ? 23.633 2.258 -31.178 1.00 70.19 450 ASP A C 1
ATOM 3294 O O . ASP A 1 450 ? 23.971 1.174 -30.710 1.00 70.19 450 ASP A O 1
ATOM 3298 N N . ALA A 1 451 ? 22.917 3.125 -30.456 1.00 64.62 451 ALA A N 1
ATOM 3299 C CA . ALA A 1 451 ? 22.426 2.833 -29.112 1.00 64.62 451 ALA A CA 1
ATOM 3300 C C . ALA A 1 451 ? 21.289 1.792 -29.101 1.00 64.62 451 ALA A C 1
ATOM 3302 O O . ALA A 1 451 ? 21.178 1.015 -28.152 1.00 64.62 451 ALA A O 1
ATOM 3303 N N . LEU A 1 452 ? 20.451 1.764 -30.141 1.00 61.25 452 LEU A N 1
ATOM 3304 C CA . LEU A 1 452 ? 19.377 0.779 -30.305 1.00 61.25 452 LEU A CA 1
ATOM 3305 C C . LEU A 1 452 ? 19.901 -0.590 -30.775 1.00 61.25 452 LEU A C 1
ATOM 3307 O O . LEU A 1 452 ? 19.373 -1.616 -30.337 1.00 61.25 452 LEU A O 1
ATOM 3311 N N . ASP A 1 453 ? 20.927 -0.590 -31.629 1.00 65.81 453 ASP A N 1
ATOM 3312 C CA . ASP A 1 453 ? 21.533 -1.781 -32.243 1.00 65.81 453 ASP A CA 1
ATOM 3313 C C . ASP A 1 453 ? 22.736 -2.329 -31.457 1.00 65.81 453 ASP A C 1
ATOM 3315 O O . ASP A 1 453 ? 23.157 -3.471 -31.661 1.00 65.81 453 ASP A O 1
ATOM 3319 N N . GLY A 1 454 ? 23.302 -1.531 -30.549 1.00 62.75 454 GLY A N 1
ATOM 3320 C CA . GLY A 1 454 ? 24.414 -1.922 -29.693 1.00 62.75 454 GLY A CA 1
ATOM 3321 C C . GLY A 1 454 ? 24.061 -3.103 -28.783 1.00 62.75 454 GLY A C 1
ATOM 3322 O O . GLY A 1 454 ? 22.881 -3.368 -28.527 1.00 62.75 454 GLY A O 1
ATOM 3323 N N . PRO A 1 455 ? 25.070 -3.836 -28.264 1.00 49.88 455 PRO A N 1
ATOM 3324 C CA . PRO A 1 455 ? 24.829 -4.900 -27.304 1.00 49.88 455 PRO A CA 1
ATOM 3325 C C . PRO A 1 455 ? 24.058 -4.305 -26.132 1.00 49.88 455 PRO A C 1
ATOM 3327 O O . PRO A 1 455 ? 24.587 -3.489 -25.374 1.00 49.88 455 PRO A O 1
ATOM 3330 N N . ARG A 1 456 ? 22.784 -4.693 -26.014 1.00 48.59 456 ARG A N 1
ATOM 3331 C CA . ARG A 1 456 ? 21.979 -4.325 -24.856 1.00 48.59 456 ARG A CA 1
ATOM 3332 C C . ARG A 1 456 ? 22.779 -4.788 -23.640 1.00 48.59 456 ARG A C 1
ATOM 3334 O O . ARG A 1 456 ? 23.205 -5.950 -23.643 1.00 48.59 456 ARG A O 1
ATOM 3341 N N . PRO A 1 457 ? 23.043 -3.924 -22.642 1.00 43.84 457 PRO A N 1
ATOM 3342 C CA . PRO A 1 457 ? 23.586 -4.420 -21.387 1.00 43.84 457 PRO A CA 1
ATOM 3343 C C . PRO A 1 457 ? 22.692 -5.584 -20.966 1.00 43.84 457 PRO A C 1
ATOM 3345 O O . PRO A 1 457 ? 21.470 -5.476 -21.092 1.00 43.84 457 PRO A O 1
ATOM 3348 N N . ALA A 1 458 ? 23.301 -6.718 -20.610 1.00 38.34 458 ALA A N 1
ATOM 3349 C CA . ALA A 1 458 ? 22.553 -7.896 -20.196 1.00 38.34 458 ALA A CA 1
ATOM 3350 C C . ALA A 1 458 ? 21.554 -7.449 -19.117 1.00 38.34 458 ALA A C 1
ATOM 3352 O O . ALA A 1 458 ? 21.974 -6.951 -18.071 1.00 38.34 458 ALA A O 1
ATOM 3353 N N . LEU A 1 459 ? 20.264 -7.497 -19.467 1.00 42.72 459 LEU A N 1
ATOM 3354 C CA . LEU A 1 459 ? 19.158 -7.095 -18.603 1.00 42.72 459 LEU A CA 1
ATOM 3355 C C . LEU A 1 459 ? 19.022 -8.060 -17.431 1.00 42.72 459 LEU A C 1
ATOM 3357 O O . LEU A 1 459 ? 19.153 -9.283 -17.676 1.00 42.72 459 LEU A O 1
#

pLDDT: mean 76.01, std 18.96, range [25.23, 98.44]

Foldseek 3Di:
DDDPQQDFFAWAFDDQPPPPVPDDAFGKIKTSNCCVPLLNPDNFDDAFDEPVSLLVLVVVLQVVVFFAAEEEEEEDELCCLPPLLVQLLLCQLCPQDPPCQLRYEYEYAYEDAPVCVVVSVVSSRVSRRPHTHSHMYMYGHFYQPCDPNDGWVQRSSQRRLPHSSVLSSCRSCSVVRHQYKYWFFYSDNAHCADPVGHHVSVVCRVVQDWPDCVVCVVVVHHTDTGDDAQKDFDAGDDHPPVDPCRLVVVQVVVQVVLQVVLVSVVVVVVVVVVVVVVVPDDDDDDDDDDDDDDDDDDDDDDDDDDDDDDDPDPRDPGDGQDSVCVVVVVVVVVVVVVVVVVQCVVDVLPPPHHDGTMIGRSSQQSHDDDVADRQGFDTDPCRSVVNSVSSVVVVVVSCVVQQPQFPQPDDPVVLVVLLVLVVQCPDVVRDPDPPVSVVSNVVSVVSNVCSVVPDRDPD

Radius of gyration: 28.55 Å; chains: 1; bounding box: 70×93×70 Å